Protein AF-0000000076607384 (afdb_homodimer)

Secondary structure (DSSP, 8-state):
----TT-SS-THHHHHHHHHHHHHT-EE---SS--PPPPHHHHHHHHT--HHHHTPPPPPTT--HHHHHHHHHHHHHHHS----TTTSEEEESSHHHHHHHHHHHH--TT-EEEEEES--TTHHHHHHHTT-EEEEEE-BTTTTB--HHHHHHH--TTEEEEEEESS-TTT-----HHHHHHHHHHHTTS-PEEEEE-TTTT-B-TT-----GGG-HHHHTTEEEEEEHHHHTT-SS--EEEE--HHHHHHHHHHHHHH-S---HHHHHHHHHHTTSTHHHHTHHHHHHHHHHHHHHHHHHHSS-EEPP--BSSEEEEE-TTT--S-HHHHHHHHHHHH-EE-EEGGGG-SS-----EEEEE--S-HHHHHHHHHHHTT-/----TT-SS-THHHHHHHHHHHHHT-EE---SS--PPPPHHHHHHHHT--HHHHTPPPPPTT--HHHHHHHHHHHHHHHS----TTTSEEEESSHHHHHHHHHHHH--TT-EEEEEES--TTHHHHHHHTT-EEEEEE-BTTTTB--HHHHHHH--TTEEEEEEESS-TTT-----HHHHHHHHHHHTTS-PEEEEE-TTTT-B-TT-----GGG-HHHHTTEEEEEEHHHHTT-SS--EEEE--HHHHHHHHHHHHHH-S---HHHHHHHHHHTTSTHHHHTHHHHHHHHHHHHHHHHHHHSS-EEPP--BSSEEEEE-TTT--S-HHHHHHHHHHHH-EE-EEGGGG-SS-----EEEEE--S-HHHHHHHHHHHTT-

pLDDT: mean 89.88, std 12.75, range [19.25, 98.88]

Radius of gyration: 26.23 Å; Cα contacts (8 Å, |Δi|>4): 1631; chains: 2; bounding box: 54×82×61 Å

Nearest PDB structures (foldseek):
  1u08-assembly1_B  TM=9.298E-01  e=3.783E-42  Escherichia coli
  1u08-assembly1_A  TM=9.185E-01  e=3.449E-41  Escherichia coli
  1gd9-assembly1_B  TM=9.024E-01  e=3.845E-33  Pyrococcus horikoshii
  2o1b-assembly1_A-2  TM=9.018E-01  e=3.886E-27  Staphylococcus aureus
  5yhv-assembly1_B  TM=8.465E-01  e=5.899E-26  Mycobacterium tuberculosis H37Rv

Solvent-accessible surface area (backbone atoms only — not comparable to full-atom values): 38520 Å² total; per-residue (Å²): 128,84,60,63,59,63,67,77,60,67,72,49,47,56,57,48,52,39,53,48,18,69,74,69,72,28,46,68,23,39,44,90,67,66,54,48,76,54,43,67,69,60,51,49,45,53,63,59,43,51,68,70,48,71,66,35,58,57,26,48,65,51,38,50,67,65,34,30,41,37,49,22,51,45,40,24,72,75,32,66,37,70,55,49,35,85,53,14,37,35,46,30,53,11,42,44,29,33,51,42,21,50,47,57,48,71,48,38,72,67,25,25,29,41,36,50,30,66,29,52,75,69,50,61,51,48,40,35,67,35,43,26,40,80,41,79,42,68,40,42,76,81,72,48,49,76,55,62,66,58,52,53,70,67,58,52,95,47,41,44,33,39,53,45,55,34,29,16,55,60,56,2,35,60,51,46,70,66,54,54,52,50,50,48,59,65,40,56,96,56,84,40,32,35,40,37,40,29,41,30,51,45,27,40,28,95,83,55,65,73,67,57,54,51,61,34,74,78,42,35,75,38,26,40,40,28,28,28,52,18,64,42,50,35,43,52,45,56,33,11,26,34,35,26,43,48,76,60,29,54,41,25,48,59,42,43,62,51,42,35,67,38,50,62,44,53,60,46,52,52,49,26,57,50,59,68,41,60,67,55,42,65,45,38,13,57,54,47,39,53,48,49,51,50,52,51,51,51,38,51,74,49,37,70,48,41,76,48,73,56,39,14,47,53,37,44,35,27,34,38,67,79,74,49,87,54,56,30,65,59,44,40,52,49,41,28,72,76,43,31,38,40,52,33,39,48,46,70,28,42,96,56,92,61,83,66,40,28,33,34,37,36,66,43,47,46,66,70,57,51,50,52,48,46,60,33,49,39,72,108,128,84,61,65,60,64,67,75,60,66,72,50,47,54,58,47,52,40,51,50,19,70,73,66,72,28,46,69,22,38,44,90,66,68,49,52,78,52,44,67,70,60,51,51,45,53,62,60,44,51,68,70,49,71,67,36,59,58,28,49,65,50,38,50,66,64,33,30,42,36,50,23,50,47,40,23,74,75,34,67,36,72,55,49,36,84,53,15,37,35,45,29,54,11,43,45,29,33,51,42,22,50,48,57,49,72,48,37,74,69,26,25,31,41,37,51,31,66,28,52,76,69,52,61,51,47,40,35,68,34,43,28,38,80,43,81,43,68,40,40,78,80,70,48,48,76,56,61,67,59,50,54,69,68,60,53,95,47,41,44,33,39,55,45,54,33,28,18,54,60,57,1,34,60,52,46,70,66,54,53,52,51,51,49,57,65,38,56,96,54,83,41,31,34,40,35,40,28,43,32,52,44,26,40,28,95,83,55,65,72,66,55,55,51,61,35,74,78,43,36,75,38,25,39,40,30,27,28,51,19,65,42,51,35,43,51,44,55,33,11,26,32,36,25,43,48,77,59,30,53,43,25,47,58,40,42,62,52,42,35,68,40,49,63,45,53,59,45,53,51,49,27,58,50,58,68,41,60,68,55,42,66,46,38,12,58,54,48,41,53,48,50,52,50,52,50,52,51,39,52,74,49,38,69,46,40,76,48,73,56,40,14,48,54,38,43,34,28,33,37,66,78,73,48,88,54,56,29,66,58,44,40,52,48,40,29,72,74,43,29,38,40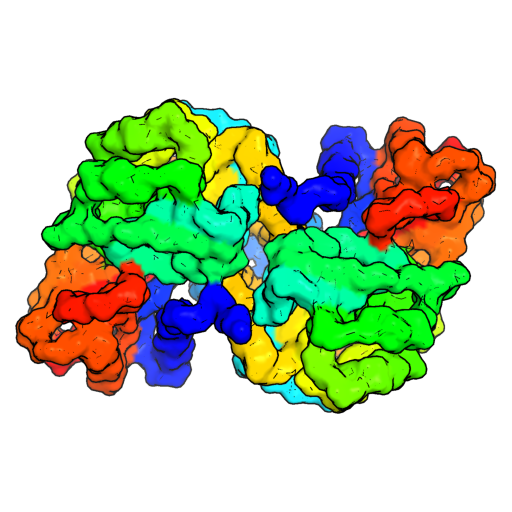,52,34,38,49,47,71,27,41,96,56,92,61,82,66,42,28,34,33,38,35,67,44,47,47,67,71,56,50,49,51,46,47,60,34,48,40,72,107

Organism: NCBI:txid889453

Structure (mmCIF, N/CA/C/O backbone):
data_AF-0000000076607384-model_v1
#
loop_
_entity.id
_entity.type
_entity.pdbx_description
1 polymer 'Methionine aminotransferase'
#
loop_
_atom_site.group_PDB
_atom_site.id
_atom_site.type_symbol
_atom_site.label_atom_id
_atom_site.label_alt_id
_atom_site.label_comp_id
_atom_site.label_asym_id
_atom_site.label_entity_id
_atom_site.label_seq_id
_atom_site.pdbx_PDB_ins_code
_atom_site.Cartn_x
_atom_site.Cartn_y
_atom_site.Cartn_z
_atom_site.occupancy
_atom_site.B_iso_or_equiv
_atom_site.auth_seq_id
_atom_site.auth_comp_id
_atom_site.auth_asym_id
_atom_site.auth_atom_id
_atom_site.pdbx_PDB_model_num
ATOM 1 N N . MET A 1 1 ? -19.25 6.746 -21 1 19.3 1 MET A N 1
ATOM 2 C CA . MET A 1 1 ? -19.484 6.242 -19.641 1 19.3 1 MET A CA 1
ATOM 3 C C . MET A 1 1 ? -18.297 5.426 -19.156 1 19.3 1 MET A C 1
ATOM 5 O O . MET A 1 1 ? -18.062 4.32 -19.641 1 19.3 1 MET A O 1
ATOM 9 N N . ILE A 1 2 ? -17.141 6.074 -18.953 1 27.27 2 ILE A N 1
ATOM 10 C CA . ILE A 1 2 ? -15.875 5.395 -18.688 1 27.27 2 ILE A CA 1
ATOM 11 C C . ILE A 1 2 ? -16.062 4.363 -17.578 1 27.27 2 ILE A C 1
ATOM 13 O O . ILE A 1 2 ? -16.453 4.703 -16.469 1 27.27 2 ILE A O 1
ATOM 17 N N . GLN A 1 3 ? -16.453 3.164 -17.875 1 30.39 3 GLN A N 1
ATOM 18 C CA . GLN A 1 3 ? -16.625 2.008 -17 1 30.39 3 GLN A CA 1
ATOM 19 C C . GLN A 1 3 ? -15.531 1.939 -15.945 1 30.39 3 GLN A C 1
ATOM 21 O O . GLN A 1 3 ? -14.352 2.133 -16.25 1 30.39 3 GLN A O 1
ATOM 26 N N . PRO A 1 4 ? -15.844 2.35 -14.82 1 34.28 4 PRO A N 1
ATOM 27 C CA . PRO A 1 4 ? -14.812 2.105 -13.82 1 34.28 4 PRO A CA 1
ATOM 28 C C . PRO A 1 4 ? -13.914 0.922 -14.172 1 34.28 4 PRO A C 1
ATOM 30 O O . PRO A 1 4 ? -14.391 -0.091 -14.68 1 34.28 4 PRO A O 1
ATOM 33 N N . LYS A 1 5 ? -12.742 1.251 -14.727 1 37.19 5 LYS A N 1
ATOM 34 C CA . LYS A 1 5 ? -11.742 0.396 -15.352 1 37.19 5 LYS A CA 1
ATOM 35 C C . LYS A 1 5 ? -11.734 -0.995 -14.727 1 37.19 5 LYS A C 1
ATOM 37 O O . LYS A 1 5 ? -11.055 -1.898 -15.211 1 37.19 5 LYS A O 1
ATOM 42 N N . PHE A 1 6 ? -12.109 -1.06 -13.477 1 40.5 6 PHE A N 1
ATOM 43 C CA . PHE A 1 6 ? -11.945 -2.324 -12.766 1 40.5 6 PHE A CA 1
ATOM 44 C C . PHE A 1 6 ? -13 -3.332 -13.211 1 40.5 6 PHE A C 1
ATOM 46 O O . PHE A 1 6 ? -13.148 -4.395 -12.602 1 40.5 6 PHE A O 1
ATOM 53 N N . LEU A 1 7 ? -13.977 -2.973 -14.164 1 38.03 7 LEU A N 1
ATOM 54 C CA . LEU A 1 7 ? -15.195 -3.77 -14.305 1 38.03 7 LEU A CA 1
ATOM 55 C C . LEU A 1 7 ? -14.852 -5.234 -14.555 1 38.03 7 LEU A C 1
ATOM 57 O O . LEU A 1 7 ? -15.695 -6.113 -14.344 1 38.03 7 LEU A O 1
ATOM 61 N N . SER A 1 8 ? -13.977 -5.512 -15.445 1 36.69 8 SER A N 1
ATOM 62 C CA . SER A 1 8 ? -14.195 -6.828 -16.031 1 36.69 8 SER A CA 1
ATOM 63 C C . SER A 1 8 ? -13.758 -7.941 -15.094 1 36.69 8 SER A C 1
ATOM 65 O O . SER A 1 8 ? -14.18 -9.086 -15.234 1 36.69 8 SER A O 1
ATOM 67 N N . LEU A 1 9 ? -12.641 -7.926 -14.508 1 41.56 9 LEU A N 1
ATOM 68 C CA . LEU A 1 9 ? -12.219 -9.164 -13.859 1 41.56 9 LEU A CA 1
ATOM 69 C C . LEU A 1 9 ? -12.828 -9.289 -12.469 1 41.56 9 LEU A C 1
ATOM 71 O O . LEU A 1 9 ? -13.031 -8.289 -11.781 1 41.56 9 LEU A O 1
ATOM 75 N N . ASP A 1 10 ? -13.711 -10.055 -12.297 1 48.41 10 ASP A N 1
ATOM 76 C CA . ASP A 1 10 ? -14.234 -10.336 -10.969 1 48.41 10 ASP A CA 1
ATOM 77 C C . ASP A 1 10 ? -13.094 -10.484 -9.953 1 48.41 10 ASP A C 1
ATOM 79 O O . ASP A 1 10 ? -12.75 -11.602 -9.562 1 48.41 10 ASP A O 1
ATOM 83 N N . PRO A 1 11 ? -12.164 -9.547 -10 1 49.47 11 PRO A N 1
ATOM 84 C CA . PRO A 1 11 ? -10.992 -9.664 -9.125 1 49.47 11 PRO A CA 1
ATOM 85 C C . PRO A 1 11 ? -11.359 -10.141 -7.719 1 49.47 11 PRO A C 1
ATOM 87 O O . PRO A 1 11 ? -10.523 -10.719 -7.02 1 49.47 11 PRO A O 1
ATOM 90 N N . GLU A 1 12 ? -12.586 -10.125 -7.566 1 57.81 12 GLU A N 1
ATOM 91 C CA . GLU A 1 12 ? -13.008 -10.367 -6.188 1 57.81 12 GLU A CA 1
ATOM 92 C C . GLU A 1 12 ? -13.391 -11.828 -5.98 1 57.81 12 GLU A C 1
ATOM 94 O O . GLU A 1 12 ? -13.695 -12.242 -4.859 1 57.81 12 GLU A O 1
ATOM 99 N N . TYR A 1 13 ? -13.164 -12.508 -7.121 1 60.88 13 TYR A N 1
ATOM 100 C CA . TYR A 1 13 ? -13.711 -13.852 -6.969 1 60.88 13 TYR A CA 1
ATOM 101 C C . TYR A 1 13 ? -12.93 -14.641 -5.926 1 60.88 13 TYR A C 1
ATOM 103 O O . TYR A 1 13 ? -13.516 -15.227 -5.012 1 60.88 13 TYR A O 1
ATOM 111 N N . VAL A 1 14 ? -11.648 -14.57 -6.102 1 61.38 14 VAL A N 1
ATOM 112 C CA . VAL A 1 14 ? -10.828 -15.359 -5.188 1 61.38 14 VAL A CA 1
ATOM 113 C C . VAL A 1 14 ? -11.039 -14.867 -3.756 1 61.38 14 VAL A C 1
ATOM 115 O O . VAL A 1 14 ? -11.227 -15.672 -2.84 1 61.38 14 VAL A O 1
ATOM 118 N N . SER A 1 15 ? -11.039 -13.578 -3.654 1 63.34 15 SER A N 1
ATOM 119 C CA . SER A 1 15 ? -11.242 -13.016 -2.326 1 63.34 15 SER A CA 1
ATOM 120 C C . SER A 1 15 ? -12.625 -13.344 -1.784 1 63.34 15 SER A C 1
ATOM 122 O O . SER A 1 15 ? -12.781 -13.633 -0.595 1 63.34 15 SER A O 1
ATOM 124 N N . GLN A 1 16 ? -13.578 -13.406 -2.645 1 64.44 16 GLN A N 1
ATOM 125 C CA . GLN A 1 16 ? -14.945 -13.711 -2.238 1 64.44 16 GLN A CA 1
ATOM 126 C C . GLN A 1 16 ? -15.086 -15.172 -1.827 1 64.44 16 GLN A C 1
ATOM 128 O O . GLN A 1 16 ? -15.719 -15.484 -0.82 1 64.44 16 GLN A O 1
ATOM 133 N N . VAL A 1 17 ? -14.414 -15.945 -2.588 1 66.25 17 VAL A N 1
ATOM 134 C CA . VAL A 1 17 ? -14.477 -17.375 -2.311 1 66.25 17 VAL A CA 1
ATOM 135 C C . VAL A 1 17 ? -13.766 -17.672 -0.995 1 66.25 17 VAL A C 1
ATOM 137 O O . VAL A 1 17 ? -14.258 -18.469 -0.182 1 66.25 17 VAL A O 1
ATOM 140 N N . SER A 1 18 ? -12.648 -16.953 -0.807 1 65.81 18 SER A N 1
ATOM 141 C CA . SER A 1 18 ? -11.883 -17.156 0.421 1 65.81 18 SER A CA 1
ATOM 142 C C . SER A 1 18 ? -12.656 -16.656 1.637 1 65.81 18 SER A C 1
ATOM 144 O O . SER A 1 18 ? -12.664 -17.297 2.686 1 65.81 18 SER A O 1
ATOM 146 N N . GLU A 1 19 ? -13.297 -15.578 1.449 1 63.75 19 GLU A N 1
ATOM 147 C CA . GLU A 1 19 ? -14.094 -15.031 2.549 1 63.75 19 GLU A CA 1
ATOM 148 C C . GLU A 1 19 ? -15.281 -15.938 2.875 1 63.75 19 GLU A C 1
ATOM 150 O O . GLU A 1 19 ? -15.609 -16.141 4.047 1 63.75 19 GLU A O 1
ATOM 155 N N . THR A 1 20 ? -15.859 -16.469 1.861 1 65.06 20 THR A N 1
ATOM 156 C CA . THR A 1 20 ? -16.984 -17.375 2.051 1 65.06 20 THR A CA 1
ATOM 157 C C . THR A 1 20 ? -16.531 -18.672 2.734 1 65.06 20 THR A C 1
ATOM 159 O O . THR A 1 20 ? -17.234 -19.188 3.602 1 65.06 20 THR A O 1
ATOM 162 N N . ALA A 1 21 ? -15.352 -19.062 2.369 1 68 21 ALA A N 1
ATOM 163 C CA . ALA A 1 21 ? -14.805 -20.266 2.98 1 68 21 ALA A CA 1
ATOM 164 C C . ALA A 1 21 ? -14.57 -20.062 4.477 1 68 21 ALA A C 1
ATOM 166 O O . ALA A 1 21 ? -14.875 -20.953 5.281 1 68 21 ALA A O 1
ATOM 167 N N . LEU A 1 22 ? -14.117 -18.906 4.848 1 63.38 22 LEU A N 1
ATOM 168 C CA . LEU A 1 22 ? -13.82 -18.594 6.238 1 63.38 22 LEU A CA 1
ATOM 169 C C . LEU A 1 22 ? -15.102 -18.562 7.07 1 63.38 22 LEU A C 1
ATOM 171 O O . LEU A 1 22 ? -15.117 -19.031 8.211 1 63.38 22 LEU A O 1
ATOM 175 N N . THR A 1 23 ? -16.203 -18.234 6.457 1 65.38 23 THR A N 1
ATOM 176 C CA . THR A 1 23 ? -17.453 -18.062 7.207 1 65.38 23 THR A CA 1
ATOM 177 C C . THR A 1 23 ? -18.25 -19.359 7.211 1 65.38 23 THR A C 1
ATOM 179 O O . THR A 1 23 ? -19.062 -19.594 8.109 1 65.38 23 THR A O 1
ATOM 182 N N . SER A 1 24 ? -18 -20.203 6.301 1 71.25 24 SER A N 1
ATOM 183 C CA . SER A 1 24 ? -18.828 -21.391 6.141 1 71.25 24 SER A CA 1
ATOM 184 C C . SER A 1 24 ? -18.141 -22.641 6.711 1 71.25 24 SER A C 1
ATOM 186 O O . SER A 1 24 ? -18.719 -23.719 6.719 1 71.25 24 SER A O 1
ATOM 188 N N . GLY A 1 25 ? -16.938 -22.562 7.16 1 80.81 25 GLY A N 1
ATOM 189 C CA . GLY A 1 25 ? -16.203 -23.719 7.648 1 80.81 25 GLY A CA 1
ATOM 190 C C . GLY A 1 25 ? -15.531 -24.516 6.543 1 80.81 25 GLY A C 1
ATOM 191 O O . GLY A 1 25 ? -15.039 -25.609 6.773 1 80.81 25 GLY A O 1
ATOM 192 N N . ALA A 1 26 ? -15.562 -24 5.414 1 89.12 26 ALA A N 1
ATOM 193 C CA . ALA A 1 26 ? -14.906 -24.641 4.273 1 89.12 26 ALA A CA 1
ATOM 194 C C . ALA A 1 26 ? -13.391 -24.531 4.387 1 89.12 26 ALA A C 1
ATOM 196 O O . ALA A 1 26 ? -12.875 -23.672 5.105 1 89.12 26 ALA A O 1
ATOM 197 N N . ILE A 1 27 ? -12.727 -25.578 3.852 1 92.5 27 ILE A N 1
ATOM 198 C CA . ILE A 1 27 ? -11.273 -25.516 3.742 1 92.5 27 ILE A CA 1
ATOM 199 C C . ILE A 1 27 ? -10.875 -24.672 2.531 1 92.5 27 ILE A C 1
ATOM 201 O O . ILE A 1 27 ? -11.312 -24.953 1.409 1 92.5 27 ILE A O 1
ATOM 205 N N . ASP A 1 28 ? -10.023 -23.641 2.758 1 89.62 28 ASP A N 1
ATOM 206 C CA . ASP A 1 28 ? -9.656 -22.688 1.714 1 89.62 28 ASP A CA 1
ATOM 207 C C . ASP A 1 28 ? -8.367 -23.109 1.012 1 89.62 28 ASP A C 1
ATOM 209 O O . ASP A 1 28 ? -7.27 -22.828 1.493 1 89.62 28 ASP A O 1
ATOM 213 N N . LEU A 1 29 ? -8.516 -23.719 -0.162 1 93.38 29 LEU A N 1
ATOM 214 C CA . LEU A 1 29 ? -7.359 -23.984 -1.014 1 93.38 29 LEU A CA 1
ATOM 215 C C . LEU A 1 29 ? -7.355 -23.062 -2.232 1 93.38 29 LEU A C 1
ATOM 217 O O . LEU A 1 29 ? -6.672 -23.344 -3.221 1 93.38 29 LEU A O 1
ATOM 221 N N . ALA A 1 30 ? -8.188 -22.016 -2.146 1 89.25 30 ALA A N 1
ATOM 222 C CA . ALA A 1 30 ? -8.328 -21.094 -3.26 1 89.25 30 ALA A CA 1
ATOM 223 C C . ALA A 1 30 ? -7.414 -19.875 -3.078 1 89.25 30 ALA A C 1
ATOM 225 O O . ALA A 1 30 ? -6.957 -19.281 -4.059 1 89.25 30 ALA A O 1
ATOM 226 N N . ALA A 1 31 ? -7.105 -19.547 -1.877 1 80.75 31 ALA A N 1
ATOM 227 C CA . ALA A 1 31 ? -6.387 -18.312 -1.564 1 80.75 31 ALA A CA 1
ATOM 228 C C . ALA A 1 31 ? -4.988 -18.328 -2.176 1 80.75 31 ALA A C 1
ATOM 230 O O . ALA A 1 31 ? -4.375 -19.375 -2.316 1 80.75 31 ALA A O 1
ATOM 231 N N . GLY A 1 32 ? -4.523 -17.141 -2.443 1 80.69 32 GLY A N 1
ATOM 232 C CA . GLY A 1 32 ? -3.205 -17.016 -3.043 1 80.69 32 GLY A CA 1
ATOM 233 C C . GLY A 1 32 ? -2.086 -16.969 -2.02 1 80.69 32 GLY A C 1
ATOM 234 O O . GLY A 1 32 ? -0.913 -17.125 -2.369 1 80.69 32 GLY A O 1
ATOM 235 N N . SER A 1 33 ? -2.457 -16.844 -0.805 1 78.88 33 SER A N 1
ATOM 236 C CA . SER A 1 33 ? -1.44 -16.672 0.228 1 78.88 33 SER A CA 1
ATOM 237 C C . SER A 1 33 ? -1.103 -18 0.896 1 78.88 33 SER A C 1
ATOM 239 O O . SER A 1 33 ? -1.924 -18.922 0.908 1 78.88 33 SER A O 1
ATOM 241 N N . SER A 1 34 ? 0.065 -18.047 1.388 1 83.56 34 SER A N 1
ATOM 242 C CA . SER A 1 34 ? 0.513 -19.219 2.143 1 83.56 34 SER A CA 1
ATOM 243 C C . SER A 1 34 ? 0 -19.172 3.578 1 83.56 34 SER A C 1
ATOM 245 O O . SER A 1 34 ? -0.187 -18.094 4.145 1 83.56 34 SER A O 1
ATOM 247 N N . MET A 1 35 ? -0.349 -20.328 4.113 1 76.94 35 MET A N 1
ATOM 248 C CA . MET A 1 35 ? -0.696 -20.469 5.523 1 76.94 35 MET A CA 1
ATOM 249 C C . MET A 1 35 ? 0.318 -21.359 6.242 1 76.94 35 MET A C 1
ATOM 251 O O . MET A 1 35 ? -0.05 -22.156 7.105 1 76.94 35 MET A O 1
ATOM 255 N N . GLU A 1 36 ? 1.497 -21.25 5.855 1 77.62 36 GLU A N 1
ATOM 256 C CA . GLU A 1 36 ? 2.555 -22.047 6.465 1 77.62 36 GLU A CA 1
ATOM 257 C C . GLU A 1 36 ? 3.072 -21.391 7.742 1 77.62 36 GLU A C 1
ATOM 259 O O . GLU A 1 36 ? 2.969 -20.172 7.906 1 77.62 36 GLU A O 1
ATOM 264 N N . ASN A 1 37 ? 3.523 -22.266 8.609 1 72.81 37 ASN A N 1
ATOM 265 C CA . ASN A 1 37 ? 4.211 -21.734 9.781 1 72.81 37 ASN A CA 1
ATOM 266 C C . ASN A 1 37 ? 5.5 -21.016 9.391 1 72.81 37 ASN A C 1
ATOM 268 O O . ASN A 1 37 ? 6.203 -21.438 8.477 1 72.81 37 ASN A O 1
ATOM 272 N N . MET A 1 38 ? 5.688 -19.906 10.07 1 75.44 38 MET A N 1
ATOM 273 C CA . MET A 1 38 ? 6.953 -19.219 9.844 1 75.44 38 MET A CA 1
ATOM 274 C C . MET A 1 38 ? 8.125 -20.047 10.344 1 75.44 38 MET A C 1
ATOM 276 O O . MET A 1 38 ? 7.965 -20.875 11.258 1 75.44 38 MET A O 1
ATOM 280 N N . PRO A 1 39 ? 9.266 -19.797 9.727 1 77.31 39 PRO A N 1
ATOM 281 C CA . PRO A 1 39 ? 10.461 -20.453 10.25 1 77.31 39 PRO A CA 1
ATOM 282 C C . PRO A 1 39 ? 10.719 -20.125 11.719 1 77.31 39 PRO A C 1
ATOM 284 O O . PRO A 1 39 ? 10.375 -19.031 12.18 1 77.31 39 PRO A O 1
ATOM 287 N N . VAL A 1 40 ? 11.336 -21.047 12.383 1 77.81 40 VAL A N 1
ATOM 288 C CA . VAL A 1 40 ? 11.586 -20.953 13.82 1 77.81 40 VAL A CA 1
ATOM 289 C C . VAL A 1 40 ? 12.375 -19.688 14.125 1 77.81 40 VAL A C 1
ATOM 291 O O . VAL A 1 40 ? 12.148 -19.031 15.141 1 77.81 40 VAL A O 1
ATOM 294 N N . GLU A 1 41 ? 13.266 -19.359 13.211 1 82.75 41 GLU A N 1
ATOM 295 C CA . GLU A 1 41 ? 14.109 -18.172 13.414 1 82.75 41 GLU A CA 1
ATOM 296 C C . GLU A 1 41 ? 13.273 -16.906 13.453 1 82.75 41 GLU A C 1
ATOM 298 O O . GLU A 1 41 ? 13.516 -16.016 14.281 1 82.75 41 GLU A O 1
ATOM 303 N N . LEU A 1 42 ? 12.32 -16.781 12.617 1 83.12 42 LEU A N 1
ATOM 304 C CA . LEU A 1 42 ? 11.445 -15.609 12.586 1 83.12 42 LEU A CA 1
ATOM 305 C C . LEU A 1 42 ? 10.523 -15.578 13.797 1 83.12 42 LEU A C 1
ATOM 307 O O . LEU A 1 42 ? 10.328 -14.523 14.406 1 83.12 42 LEU A O 1
ATOM 311 N N . ALA A 1 43 ? 10.031 -16.719 14.125 1 82.12 43 ALA A N 1
ATOM 312 C CA . ALA A 1 43 ? 9.164 -16.828 15.297 1 82.12 43 ALA A CA 1
ATOM 313 C C . ALA A 1 43 ? 9.906 -16.422 16.562 1 82.12 43 ALA A C 1
ATOM 315 O O . ALA A 1 43 ? 9.359 -15.727 17.422 1 82.12 43 ALA A O 1
ATOM 316 N N . THR A 1 44 ? 11.117 -16.906 16.672 1 84.25 44 THR A N 1
ATOM 317 C CA . THR A 1 44 ? 11.938 -16.609 17.844 1 84.25 44 THR A CA 1
ATOM 318 C C . THR A 1 44 ? 12.25 -15.117 17.938 1 84.25 44 THR A C 1
ATOM 320 O O . THR A 1 44 ? 12.25 -14.547 19.016 1 84.25 44 THR A O 1
ATOM 323 N N . TYR A 1 45 ? 12.484 -14.508 16.844 1 84.62 45 TYR A N 1
ATOM 324 C CA . TYR A 1 45 ? 12.734 -13.07 16.828 1 84.62 45 TYR A CA 1
ATOM 325 C C . TYR A 1 45 ? 11.562 -12.305 17.406 1 84.62 45 TYR A C 1
ATOM 327 O O . TYR A 1 45 ? 11.742 -11.43 18.25 1 84.62 45 TYR A O 1
ATOM 335 N N . PHE A 1 46 ? 10.391 -12.625 17.016 1 83.56 46 PHE A N 1
ATOM 336 C CA . PHE A 1 46 ? 9.219 -11.867 17.438 1 83.56 46 PHE A CA 1
ATOM 337 C C . PHE A 1 46 ? 8.828 -12.227 18.859 1 83.56 46 PHE A C 1
ATOM 339 O O . PHE A 1 46 ? 8.273 -11.398 19.594 1 83.56 46 PHE A O 1
ATOM 346 N N . LYS A 1 47 ? 9.18 -13.469 19.234 1 83.88 47 LYS A N 1
ATOM 347 C CA . LYS A 1 47 ? 8.961 -13.852 20.625 1 83.88 47 LYS A CA 1
ATOM 348 C C . LYS A 1 47 ? 9.852 -13.047 21.562 1 83.88 47 LYS A C 1
ATOM 350 O O . LYS A 1 47 ? 9.469 -12.766 22.703 1 83.88 47 LYS A O 1
ATOM 355 N N . ASN A 1 48 ? 11.023 -12.688 21 1 84.88 48 ASN A N 1
ATOM 356 C CA . ASN A 1 48 ? 11.984 -11.914 21.781 1 84.88 48 ASN A CA 1
ATOM 357 C C . ASN A 1 48 ? 12.234 -10.539 21.156 1 84.88 48 ASN A C 1
ATOM 359 O O . ASN A 1 48 ? 13.383 -10.133 20.969 1 84.88 48 ASN A O 1
ATOM 363 N N . LEU A 1 49 ? 11.148 -9.945 20.844 1 81.69 49 LEU A N 1
ATOM 364 C CA . LEU A 1 49 ? 11.273 -8.656 20.156 1 81.69 49 LEU A CA 1
ATOM 365 C C . LEU A 1 49 ? 12.008 -7.652 21.047 1 81.69 49 LEU A C 1
ATOM 367 O O . LEU A 1 49 ? 11.516 -7.281 22.109 1 81.69 49 LEU A O 1
ATOM 371 N N . PRO A 1 50 ? 13.109 -7.195 20.609 1 81.88 50 PRO A N 1
ATOM 372 C CA . PRO A 1 50 ? 13.867 -6.246 21.422 1 81.88 50 PRO A CA 1
ATOM 373 C C . PRO A 1 50 ? 13.125 -4.93 21.641 1 81.88 50 PRO A C 1
ATOM 375 O O . PRO A 1 50 ? 12.461 -4.434 20.719 1 81.88 50 PRO A O 1
ATOM 378 N N . GLU A 1 51 ? 13.281 -4.438 22.766 1 78.31 51 GLU A N 1
ATOM 379 C CA . GLU A 1 51 ? 12.602 -3.201 23.156 1 78.31 51 GLU A CA 1
ATOM 380 C C . GLU A 1 51 ? 12.969 -2.059 22.203 1 78.31 51 GLU A C 1
ATOM 382 O O . GLU A 1 51 ? 12.117 -1.239 21.859 1 78.31 51 GLU A O 1
ATOM 387 N N . GLN A 1 52 ? 14.156 -1.986 21.828 1 77.06 52 GLN A N 1
ATOM 388 C CA . GLN A 1 52 ? 14.625 -0.919 20.953 1 77.06 52 GLN A CA 1
ATOM 389 C C . GLN A 1 52 ? 13.938 -0.986 19.578 1 77.06 52 GLN A C 1
ATOM 391 O O . GLN A 1 52 ? 13.758 0.039 18.922 1 77.06 52 GLN A O 1
ATOM 396 N N . ASP A 1 53 ? 13.531 -2.189 19.219 1 77.81 53 ASP A N 1
ATOM 397 C CA . ASP A 1 53 ? 12.867 -2.361 17.938 1 77.81 53 ASP A CA 1
ATOM 398 C C . ASP A 1 53 ? 11.391 -1.987 18.031 1 77.81 53 ASP A C 1
ATOM 400 O O . ASP A 1 53 ? 10.805 -1.508 17.047 1 77.81 53 ASP A O 1
ATOM 404 N N . ILE A 1 54 ? 10.898 -2.232 19.172 1 74.19 54 ILE A N 1
ATOM 405 C CA . ILE A 1 54 ? 9.508 -1.867 19.422 1 74.19 54 ILE A CA 1
ATOM 406 C C . ILE A 1 54 ? 9.352 -0.35 19.344 1 74.19 54 ILE A C 1
ATOM 408 O O . ILE A 1 54 ? 8.367 0.152 18.781 1 74.19 54 ILE A O 1
ATOM 412 N N . LEU A 1 55 ? 10.352 0.375 19.766 1 69.94 55 LEU A N 1
ATOM 413 C CA . LEU A 1 55 ? 10.273 1.822 19.938 1 69.94 55 LEU A CA 1
ATOM 414 C C . LEU A 1 55 ? 10.82 2.539 18.703 1 69.94 55 LEU A C 1
ATOM 416 O O . LEU A 1 55 ? 10.82 3.77 18.641 1 69.94 55 LEU A O 1
ATOM 420 N N . ARG A 1 56 ? 11.172 1.786 17.797 1 69.62 56 ARG A N 1
ATOM 421 C CA . ARG A 1 56 ? 11.797 2.383 16.609 1 69.62 56 ARG A CA 1
ATOM 422 C C . ARG A 1 56 ? 10.781 3.195 15.812 1 69.62 56 ARG A C 1
ATOM 424 O O . ARG A 1 56 ? 9.633 2.783 15.656 1 69.62 56 ARG A O 1
ATOM 431 N N . PRO A 1 57 ? 11.305 4.363 15.406 1 64.75 57 PRO A N 1
ATOM 432 C CA . PRO A 1 57 ? 10.438 5.156 14.531 1 64.75 57 PRO A CA 1
ATOM 433 C C . PRO A 1 57 ? 10.141 4.461 13.203 1 64.75 57 PRO A C 1
ATOM 435 O O . PRO A 1 57 ? 10.734 3.418 12.906 1 64.75 57 PRO A O 1
ATOM 438 N N . PHE A 1 58 ? 9.266 5.059 12.422 1 66.31 58 PHE A N 1
ATOM 439 C CA . PHE A 1 58 ? 8.883 4.59 11.102 1 66.31 58 PHE A CA 1
ATOM 440 C C . PHE A 1 58 ? 10.109 4.344 10.234 1 66.31 58 PHE A C 1
ATOM 442 O O . PHE A 1 58 ? 11.07 5.113 10.273 1 66.31 58 PHE A O 1
ATOM 449 N N . ALA A 1 59 ? 10.023 3.203 9.562 1 68.62 59 ALA A N 1
ATOM 450 C CA . ALA A 1 59 ? 11.039 2.982 8.531 1 68.62 59 ALA A CA 1
ATOM 451 C C . ALA A 1 59 ? 10.906 4.004 7.406 1 68.62 59 ALA A C 1
ATOM 453 O O . ALA A 1 59 ? 9.82 4.523 7.148 1 68.62 59 ALA A O 1
ATOM 454 N N . PRO A 1 60 ? 12.055 4.266 6.789 1 73.56 60 PRO A N 1
ATOM 455 C CA . PRO A 1 60 ? 11.953 5.129 5.609 1 73.56 60 PRO A CA 1
ATOM 456 C C . PRO A 1 60 ? 11.008 4.57 4.547 1 73.56 60 PRO A C 1
ATOM 458 O O . PRO A 1 60 ? 10.711 3.373 4.547 1 73.56 60 PRO A O 1
ATOM 461 N N . ALA A 1 61 ? 10.578 5.391 3.674 1 74.12 61 ALA A N 1
ATOM 462 C CA . ALA A 1 61 ? 9.594 5.031 2.652 1 74.12 61 ALA A CA 1
ATOM 463 C C . ALA A 1 61 ? 10.117 3.908 1.761 1 74.12 61 ALA A C 1
ATOM 465 O O . ALA A 1 61 ? 9.359 3.02 1.366 1 74.12 61 ALA A O 1
ATOM 466 N N . ASN A 1 62 ? 11.414 3.904 1.534 1 85.81 62 ASN A N 1
ATOM 467 C CA . ASN A 1 62 ? 11.977 2.896 0.64 1 85.81 62 ASN A CA 1
ATOM 468 C C . ASN A 1 62 ? 12.375 1.636 1.398 1 85.81 62 ASN A C 1
ATOM 470 O O . ASN A 1 62 ? 12.828 0.661 0.795 1 85.81 62 ASN A O 1
ATOM 474 N N . GLY A 1 63 ? 12.227 1.683 2.688 1 88.12 63 GLY A N 1
ATOM 475 C CA . GLY A 1 63 ? 12.586 0.545 3.516 1 88.12 63 GLY A CA 1
ATOM 476 C C . GLY A 1 63 ? 13.914 0.728 4.227 1 88.12 63 GLY A C 1
ATOM 477 O O . GLY A 1 63 ? 14.695 1.613 3.875 1 88.12 63 GLY A O 1
ATOM 478 N N . LEU A 1 64 ? 14.18 -0.094 5.16 1 89.31 64 LEU A N 1
ATOM 479 C CA . LEU A 1 64 ? 15.414 -0.03 5.93 1 89.31 64 LEU A CA 1
ATOM 480 C C . LEU A 1 64 ? 16.625 -0.357 5.055 1 89.31 64 LEU A C 1
ATOM 482 O O . LEU A 1 64 ? 16.562 -1.283 4.242 1 89.31 64 LEU A O 1
ATOM 486 N N . MET A 1 65 ? 17.672 0.437 5.258 1 91.62 65 MET A N 1
ATOM 487 C CA . MET A 1 65 ? 18.891 0.221 4.492 1 91.62 65 MET A CA 1
ATOM 488 C C . MET A 1 65 ? 19.453 -1.177 4.738 1 91.62 65 MET A C 1
ATOM 490 O O . MET A 1 65 ? 19.922 -1.831 3.809 1 91.62 65 MET A O 1
ATOM 494 N N . SER A 1 66 ? 19.359 -1.648 5.953 1 93.56 66 SER A N 1
ATOM 495 C CA . SER A 1 66 ? 19.875 -2.967 6.297 1 93.56 66 SER A CA 1
ATOM 496 C C . SER A 1 66 ? 19.203 -4.062 5.48 1 93.56 66 SER A C 1
ATOM 498 O O . SER A 1 66 ? 19.859 -4.992 5.008 1 93.56 66 SER A O 1
ATOM 500 N N . LEU A 1 67 ? 17.906 -3.953 5.289 1 95.56 67 LEU A N 1
ATOM 501 C CA . LEU A 1 67 ? 17.172 -4.949 4.512 1 95.56 67 LEU A CA 1
ATOM 502 C C . LEU A 1 67 ? 17.5 -4.824 3.027 1 95.56 67 LEU A C 1
ATOM 504 O O . LEU A 1 67 ? 17.703 -5.832 2.344 1 95.56 67 LEU A O 1
ATOM 508 N N . ARG A 1 68 ? 17.578 -3.604 2.537 1 96.75 68 ARG A N 1
ATOM 509 C CA . ARG A 1 68 ? 17.922 -3.387 1.134 1 96.75 68 ARG A CA 1
ATOM 510 C C . ARG A 1 68 ? 19.312 -3.926 0.815 1 96.75 68 ARG A C 1
ATOM 512 O O . ARG A 1 68 ? 19.516 -4.523 -0.242 1 96.75 68 ARG A O 1
ATOM 519 N N . GLU A 1 69 ? 20.234 -3.75 1.744 1 97.88 69 GLU A N 1
ATOM 520 C CA . GLU A 1 69 ? 21.578 -4.273 1.577 1 97.88 69 GLU A CA 1
ATOM 521 C C . GLU A 1 69 ? 21.578 -5.801 1.575 1 97.88 69 GLU A C 1
ATOM 523 O O . GLU A 1 69 ? 22.281 -6.426 0.771 1 97.88 69 GLU A O 1
ATOM 528 N N . ALA A 1 70 ? 20.859 -6.383 2.492 1 97.62 70 ALA A N 1
ATOM 529 C CA . ALA A 1 70 ? 20.766 -7.84 2.553 1 97.62 70 ALA A CA 1
ATOM 530 C C . ALA A 1 70 ? 20.203 -8.406 1.257 1 97.62 70 ALA A C 1
ATOM 532 O O . ALA A 1 70 ? 20.672 -9.43 0.755 1 97.62 70 ALA A O 1
ATOM 533 N N . ILE A 1 71 ? 19.219 -7.742 0.706 1 98.06 71 ILE A N 1
ATOM 534 C CA . ILE A 1 71 ? 18.609 -8.164 -0.548 1 98.06 71 ILE A CA 1
ATOM 535 C C . ILE A 1 71 ? 19.609 -8.047 -1.686 1 98.06 71 ILE A C 1
ATOM 537 O O . ILE A 1 71 ? 19.703 -8.938 -2.535 1 98.06 71 ILE A O 1
ATOM 541 N N . ALA A 1 72 ? 20.359 -6.938 -1.68 1 98.44 72 ALA A N 1
ATOM 542 C CA . ALA A 1 72 ? 21.391 -6.75 -2.689 1 98.44 72 ALA A CA 1
ATOM 543 C C . ALA A 1 72 ? 22.406 -7.883 -2.648 1 98.44 72 ALA A C 1
ATOM 545 O O . ALA A 1 72 ? 22.766 -8.438 -3.689 1 98.44 72 ALA A O 1
ATOM 546 N N . ARG A 1 73 ? 22.828 -8.258 -1.496 1 98.06 73 ARG A N 1
ATOM 547 C CA . ARG A 1 73 ? 23.812 -9.328 -1.333 1 98.06 73 ARG A CA 1
ATOM 548 C C . ARG A 1 73 ? 23.219 -10.672 -1.769 1 98.06 73 ARG A C 1
ATOM 550 O O . ARG A 1 73 ? 23.891 -11.438 -2.465 1 98.06 73 ARG A O 1
ATOM 557 N N . LYS A 1 74 ? 22.016 -10.875 -1.344 1 97.25 74 LYS A N 1
ATOM 558 C CA . LYS A 1 74 ? 21.344 -12.117 -1.727 1 97.25 74 LYS A CA 1
ATOM 559 C C . LYS A 1 74 ? 21.25 -12.242 -3.244 1 97.25 74 LYS A C 1
ATOM 561 O O . LYS A 1 74 ? 21.547 -13.305 -3.805 1 97.25 74 LYS A O 1
ATOM 566 N N . THR A 1 75 ? 20.859 -11.211 -3.881 1 97.81 75 THR A N 1
ATOM 567 C CA . THR A 1 75 ? 20.672 -11.211 -5.328 1 97.81 75 THR A CA 1
ATOM 568 C C . THR A 1 75 ? 22 -11.398 -6.047 1 97.81 75 THR A C 1
ATOM 570 O O . THR A 1 75 ? 22.094 -12.141 -7.023 1 97.81 75 THR A O 1
ATOM 573 N N . ALA A 1 76 ? 23.016 -10.719 -5.543 1 97.88 76 ALA A N 1
ATOM 574 C CA . ALA A 1 76 ? 24.344 -10.852 -6.121 1 97.88 76 ALA A CA 1
ATOM 575 C C . ALA A 1 76 ? 24.875 -12.281 -5.984 1 97.88 76 ALA A C 1
ATOM 577 O O . ALA A 1 76 ? 25.453 -12.828 -6.922 1 97.88 76 ALA A O 1
ATOM 578 N N . LEU A 1 77 ? 24.672 -12.82 -4.891 1 96.88 77 LEU A N 1
ATOM 579 C CA . LEU A 1 77 ? 25.141 -14.18 -4.613 1 96.88 77 LEU A CA 1
ATOM 580 C C . LEU A 1 77 ? 24.438 -15.188 -5.512 1 96.88 77 LEU A C 1
ATOM 582 O O . LEU A 1 77 ? 25.062 -16.094 -6.051 1 96.88 77 LEU A O 1
ATOM 586 N N . LEU A 1 78 ? 23.188 -15.016 -5.719 1 96.62 78 LEU A N 1
ATOM 587 C CA . LEU A 1 78 ? 22.359 -16 -6.426 1 96.62 78 LEU A CA 1
ATOM 588 C C . LEU A 1 78 ? 22.438 -15.781 -7.934 1 96.62 78 LEU A C 1
ATOM 590 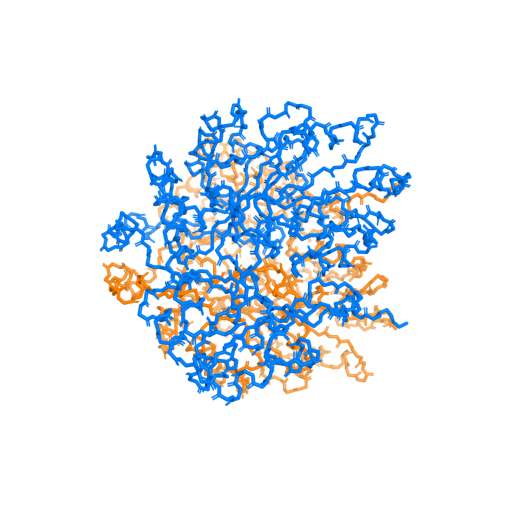O O . LEU A 1 78 ? 22.484 -16.75 -8.695 1 96.62 78 LEU A O 1
ATOM 594 N N . TYR A 1 79 ? 22.422 -14.477 -8.297 1 97.38 79 TYR A N 1
ATOM 595 C CA . TYR A 1 79 ? 22.172 -14.203 -9.711 1 97.38 79 TYR A CA 1
ATOM 596 C C . TYR A 1 79 ? 23.266 -13.344 -10.312 1 97.38 79 TYR A C 1
ATOM 598 O O . TYR A 1 79 ? 23.188 -12.945 -11.477 1 97.38 79 TYR A O 1
ATOM 606 N N . GLY A 1 80 ? 24.188 -12.93 -9.539 1 96.75 80 GLY A N 1
ATOM 607 C CA . GLY A 1 80 ? 25.422 -12.352 -10.047 1 96.75 80 GLY A CA 1
ATOM 608 C C . GLY A 1 80 ? 25.359 -10.844 -10.211 1 96.75 80 GLY A C 1
ATOM 609 O O . GLY A 1 80 ? 26.375 -10.195 -10.438 1 96.75 80 GLY A O 1
ATOM 610 N N . HIS A 1 81 ? 24.172 -10.281 -10.125 1 97.06 81 HIS A N 1
ATOM 611 C CA . HIS A 1 81 ? 24.062 -8.836 -10.281 1 97.06 81 HIS A CA 1
ATOM 612 C C . HIS A 1 81 ? 24.016 -8.133 -8.93 1 97.06 81 HIS A C 1
ATOM 614 O O . HIS A 1 81 ? 23.203 -8.492 -8.07 1 97.06 81 HIS A O 1
ATOM 620 N N . GLY A 1 82 ? 24.812 -7.125 -8.82 1 96.62 82 GLY A N 1
ATOM 621 C CA . GLY A 1 82 ? 24.844 -6.332 -7.605 1 96.62 82 GLY A CA 1
ATOM 622 C C . GLY A 1 82 ? 24.094 -5.023 -7.727 1 96.62 82 GLY A C 1
ATOM 623 O O . GLY A 1 82 ? 24.656 -4 -8.109 1 96.62 82 GLY A O 1
ATOM 624 N N . TYR A 1 83 ? 22.828 -5.055 -7.391 1 98.25 83 TYR A N 1
ATOM 625 C CA . TYR A 1 83 ? 22.062 -3.812 -7.336 1 98.25 83 TYR A CA 1
ATOM 626 C C . TYR A 1 83 ? 22.578 -2.898 -6.234 1 98.25 83 TYR A C 1
ATOM 628 O O . TYR A 1 83 ? 22.953 -3.365 -5.156 1 98.25 83 TYR A O 1
ATOM 636 N N . CYS A 1 84 ? 22.562 -1.617 -6.523 1 98 84 CYS A N 1
ATOM 637 C CA . CYS A 1 84 ? 22.859 -0.657 -5.469 1 98 84 CYS A CA 1
ATOM 638 C C . CYS A 1 84 ? 21.703 -0.561 -4.48 1 98 84 CYS A C 1
ATOM 640 O O . CYS A 1 84 ? 20.609 -0.154 -4.844 1 98 84 CYS A O 1
ATOM 642 N N . ALA A 1 85 ? 21.969 -0.888 -3.219 1 96.88 85 ALA A N 1
ATOM 643 C CA . ALA A 1 85 ? 20.938 -0.901 -2.189 1 96.88 85 ALA A CA 1
ATOM 644 C C . ALA A 1 85 ? 20.297 0.48 -2.029 1 96.88 85 ALA A C 1
ATOM 646 O O . ALA A 1 85 ? 19.109 0.596 -1.726 1 96.88 85 ALA A O 1
ATOM 647 N N . GLY A 1 86 ? 21.047 1.491 -2.264 1 94 86 GLY A N 1
ATOM 648 C CA . GLY A 1 86 ? 20.609 2.855 -2.012 1 94 86 GLY A CA 1
ATOM 649 C C . GLY A 1 86 ? 19.594 3.355 -3.021 1 94 86 GLY A C 1
ATOM 650 O O . GLY A 1 86 ? 18.562 3.916 -2.648 1 94 86 GLY A O 1
ATOM 651 N N . ASP A 1 87 ? 19.797 3.02 -4.277 1 95.44 87 ASP A N 1
ATOM 652 C CA . ASP A 1 87 ? 18.938 3.699 -5.246 1 95.44 87 ASP A CA 1
ATOM 653 C C . ASP A 1 87 ? 18.359 2.711 -6.262 1 95.44 87 ASP A C 1
ATOM 655 O O . ASP A 1 87 ? 17.656 3.109 -7.195 1 95.44 87 ASP A O 1
ATOM 659 N N . GLU A 1 88 ? 18.609 1.394 -6.004 1 98.38 88 GLU A N 1
ATOM 660 C CA . GLU A 1 88 ? 18.109 0.457 -7.008 1 98.38 88 GLU A CA 1
ATOM 661 C C . GLU A 1 88 ? 17.188 -0.576 -6.379 1 98.38 88 GLU A C 1
ATOM 663 O O . GLU A 1 88 ? 16.656 -1.443 -7.078 1 98.38 88 GLU A O 1
ATOM 668 N N . ILE A 1 89 ? 17 -0.486 -5.066 1 98.19 89 ILE A N 1
ATOM 669 C CA . ILE A 1 89 ? 16.141 -1.435 -4.375 1 98.19 89 ILE A CA 1
ATOM 670 C C . ILE A 1 89 ? 15.156 -0.681 -3.486 1 98.19 89 ILE A C 1
ATOM 672 O O . ILE A 1 89 ? 15.539 0.256 -2.781 1 98.19 89 ILE A O 1
ATOM 676 N N . SER A 1 90 ? 13.891 -1.06 -3.527 1 95.56 90 SER A N 1
ATOM 677 C CA . SER A 1 90 ? 12.867 -0.536 -2.629 1 95.56 90 SER A CA 1
ATOM 678 C C . SER A 1 90 ? 12.047 -1.663 -2.008 1 95.56 90 SER A C 1
ATOM 680 O O . SER A 1 90 ? 11.711 -2.641 -2.682 1 95.56 90 SER A O 1
ATOM 682 N N . ILE A 1 91 ? 11.773 -1.476 -0.694 1 94.19 91 ILE A N 1
ATOM 683 C CA . ILE A 1 91 ? 10.914 -2.418 0.021 1 94.19 91 ILE A CA 1
ATOM 684 C C . ILE A 1 91 ? 9.453 -2.027 -0.163 1 94.19 91 ILE A C 1
ATOM 686 O O . ILE A 1 91 ? 9.117 -0.841 -0.191 1 94.19 91 ILE A O 1
ATOM 690 N N . THR A 1 92 ? 8.602 -3.004 -0.373 1 91.25 92 THR A N 1
ATOM 691 C CA . THR A 1 92 ? 7.176 -2.768 -0.573 1 91.25 92 THR A CA 1
ATOM 692 C C . THR A 1 92 ? 6.344 -3.648 0.355 1 91.25 92 THR A C 1
ATOM 694 O O . THR A 1 92 ? 6.855 -4.621 0.917 1 91.25 92 THR A O 1
ATOM 697 N N . THR A 1 93 ? 5.09 -3.285 0.545 1 86.19 93 THR A N 1
ATOM 698 C CA . THR A 1 93 ? 4.156 -4.117 1.297 1 86.19 93 THR A CA 1
ATOM 699 C C . THR A 1 93 ? 3.596 -5.23 0.417 1 86.19 93 THR A C 1
ATOM 701 O O . THR A 1 93 ? 2.479 -5.125 -0.092 1 86.19 93 THR A O 1
ATOM 704 N N . GLY A 1 94 ? 4.43 -6.207 0.242 1 86.88 94 GLY A N 1
ATOM 705 C CA . GLY A 1 94 ? 4.094 -7.305 -0.648 1 86.88 94 GLY A CA 1
ATOM 706 C C . GLY A 1 94 ? 4.496 -7.051 -2.09 1 86.88 94 GLY A C 1
ATOM 707 O O . GLY A 1 94 ? 4.805 -5.918 -2.461 1 86.88 94 GLY A O 1
ATOM 708 N N . ALA A 1 95 ? 4.438 -8.078 -2.844 1 91.12 95 ALA A N 1
ATOM 709 C CA . ALA A 1 95 ? 4.832 -8.008 -4.246 1 91.12 95 ALA A CA 1
ATOM 710 C C . ALA A 1 95 ? 3.811 -7.227 -5.066 1 91.12 95 ALA A C 1
ATOM 712 O O . ALA A 1 95 ? 4.164 -6.57 -6.051 1 91.12 95 ALA A O 1
ATOM 713 N N . ASN A 1 96 ? 2.584 -7.23 -4.637 1 89 96 ASN A N 1
ATOM 714 C CA . ASN A 1 96 ? 1.534 -6.551 -5.387 1 89 96 ASN A CA 1
ATOM 715 C C . ASN A 1 96 ? 1.768 -5.043 -5.438 1 89 96 ASN A C 1
ATOM 717 O O . ASN A 1 96 ? 1.521 -4.406 -6.461 1 89 96 ASN A O 1
ATOM 721 N N . GLN A 1 97 ? 2.219 -4.52 -4.34 1 90.62 97 GLN A N 1
ATOM 722 C CA . GLN A 1 97 ? 2.52 -3.092 -4.332 1 90.62 97 GLN A CA 1
ATOM 723 C C . GLN A 1 97 ? 3.654 -2.76 -5.297 1 90.62 97 GLN A C 1
ATOM 725 O O . GLN A 1 97 ? 3.637 -1.714 -5.945 1 90.62 97 GLN A O 1
ATOM 730 N N . ALA A 1 98 ? 4.621 -3.627 -5.348 1 94.44 98 ALA A N 1
ATOM 731 C CA . ALA A 1 98 ? 5.723 -3.449 -6.289 1 94.44 98 ALA A CA 1
ATOM 732 C C . ALA A 1 98 ? 5.227 -3.498 -7.73 1 94.44 98 ALA A C 1
ATOM 734 O O . ALA A 1 98 ? 5.652 -2.697 -8.57 1 94.44 98 ALA A O 1
ATOM 735 N N . LEU A 1 99 ? 4.348 -4.43 -7.992 1 95.81 99 LEU A N 1
ATOM 736 C CA . LEU A 1 99 ? 3.775 -4.547 -9.328 1 95.81 99 LEU A CA 1
ATOM 737 C C . LEU A 1 99 ? 3.01 -3.281 -9.703 1 95.81 99 LEU A C 1
ATOM 739 O O . LEU A 1 99 ? 3.195 -2.74 -10.797 1 95.81 99 LEU A O 1
ATOM 743 N N . PHE A 1 100 ? 2.244 -2.836 -8.805 1 92.56 100 PHE A N 1
ATOM 744 C CA . PHE A 1 100 ? 1.438 -1.644 -9.047 1 92.56 100 PHE A CA 1
ATOM 745 C C . PHE A 1 100 ? 2.326 -0.434 -9.305 1 92.56 100 PHE A C 1
ATOM 747 O O . PHE A 1 100 ? 2.119 0.294 -10.281 1 92.56 100 PHE A O 1
ATOM 754 N N . ALA A 1 101 ? 3.26 -0.243 -8.414 1 93.19 101 ALA A N 1
ATOM 755 C CA . ALA A 1 101 ? 4.145 0.912 -8.531 1 93.19 101 ALA A CA 1
ATOM 756 C C . ALA A 1 101 ? 4.941 0.86 -9.828 1 93.19 101 ALA A C 1
ATOM 758 O O . ALA A 1 101 ? 5.098 1.878 -10.508 1 93.19 101 ALA A O 1
ATOM 759 N N . SER A 1 102 ? 5.402 -0.307 -10.188 1 96.88 102 SER A N 1
ATOM 760 C CA . SER A 1 102 ? 6.215 -0.486 -11.391 1 96.88 102 SER A CA 1
ATOM 761 C C . SER A 1 102 ? 5.414 -0.182 -12.648 1 96.88 102 SER A C 1
ATOM 763 O O . SER A 1 102 ? 5.883 0.543 -13.531 1 96.88 102 SER A O 1
ATOM 765 N N . MET A 1 103 ? 4.242 -0.693 -12.719 1 96.75 103 MET A N 1
ATOM 766 C CA . MET A 1 103 ? 3.42 -0.465 -13.906 1 96.75 103 MET A CA 1
ATOM 767 C C . MET A 1 103 ? 2.963 0.989 -13.977 1 96.75 103 MET A C 1
ATOM 769 O O . MET A 1 103 ? 3.031 1.612 -15.039 1 96.75 103 MET A O 1
ATOM 773 N N . SER A 1 104 ? 2.578 1.503 -12.852 1 92.69 104 SER A N 1
ATOM 774 C CA . SER A 1 104 ? 2.076 2.873 -12.805 1 92.69 104 SER A CA 1
ATOM 775 C C . SER A 1 104 ? 3.174 3.875 -13.148 1 92.69 104 SER A C 1
ATOM 777 O O . SER A 1 104 ? 2.893 4.953 -13.68 1 92.69 104 SER A O 1
ATOM 779 N N . ALA A 1 105 ? 4.359 3.527 -12.852 1 94.38 105 ALA A N 1
ATOM 780 C CA . ALA A 1 105 ? 5.488 4.422 -13.094 1 94.38 105 ALA A CA 1
ATOM 781 C C . ALA A 1 105 ? 5.75 4.578 -14.594 1 94.38 105 ALA A C 1
ATOM 783 O O . ALA A 1 105 ? 6.281 5.598 -15.031 1 94.38 105 ALA A O 1
ATOM 784 N N . PHE A 1 106 ? 5.332 3.594 -15.391 1 96.56 106 PHE A N 1
ATOM 785 C CA . PHE A 1 106 ? 5.848 3.609 -16.75 1 96.56 106 PHE A CA 1
ATOM 786 C C . PHE A 1 106 ? 4.711 3.547 -17.766 1 96.56 106 PHE A C 1
ATOM 788 O O . PHE A 1 106 ? 4.895 3.893 -18.938 1 96.56 106 PHE A O 1
ATOM 795 N N . LEU A 1 107 ? 3.574 3.068 -17.391 1 95.5 107 LEU A N 1
ATOM 796 C CA . LEU A 1 107 ? 2.48 2.91 -18.344 1 95.5 107 LEU A CA 1
ATOM 797 C C . LEU A 1 107 ? 1.672 4.199 -18.453 1 95.5 107 LEU A C 1
ATOM 799 O O . LEU A 1 107 ? 1.452 4.891 -17.453 1 95.5 107 LEU A O 1
ATOM 803 N N . GLU A 1 108 ? 1.285 4.441 -19.609 1 89.94 108 GLU A N 1
ATOM 804 C CA . GLU A 1 108 ? 0.416 5.566 -19.938 1 89.94 108 GLU A CA 1
ATOM 805 C C . GLU A 1 108 ? -0.746 5.129 -20.828 1 89.94 108 GLU A C 1
ATOM 807 O O . GLU A 1 108 ? -0.787 3.984 -21.281 1 89.94 108 GLU A O 1
ATOM 812 N N . GLU A 1 109 ? -1.673 6.035 -21 1 89.19 109 GLU A N 1
ATOM 813 C CA . GLU A 1 109 ? -2.82 5.758 -21.859 1 89.19 109 GLU A CA 1
ATOM 814 C C . GLU A 1 109 ? -2.377 5.348 -23.25 1 89.19 109 GLU A C 1
ATOM 816 O O . GLU A 1 109 ? -1.563 6.031 -23.875 1 89.19 109 GLU A O 1
ATOM 821 N N . GLY A 1 110 ? -2.83 4.211 -23.656 1 93.06 110 GLY A N 1
ATOM 822 C CA . GLY A 1 110 ? -2.564 3.768 -25.016 1 93.06 110 GLY A CA 1
ATOM 823 C C . GLY A 1 110 ? -1.392 2.812 -25.125 1 93.06 110 GLY A C 1
ATOM 824 O O . GLY A 1 110 ? -1.225 2.129 -26.141 1 93.06 110 GLY A O 1
ATOM 825 N N . ASP A 1 111 ? -0.583 2.721 -24.109 1 96.88 111 ASP A N 1
ATOM 826 C CA . ASP A 1 111 ? 0.523 1.767 -24.094 1 96.88 111 ASP A CA 1
ATOM 827 C C . ASP A 1 111 ? 0.01 0.331 -24.172 1 96.88 111 ASP A C 1
ATOM 829 O O . ASP A 1 111 ? -1.082 0.026 -23.688 1 96.88 111 ASP A O 1
ATOM 833 N N . GLU A 1 112 ? 0.81 -0.458 -24.828 1 98.56 112 GLU A N 1
ATOM 834 C CA . GLU A 1 112 ? 0.494 -1.881 -24.891 1 98.56 112 GLU A CA 1
ATOM 835 C C . GLU A 1 112 ? 1.39 -2.693 -23.969 1 98.56 112 GLU A C 1
ATOM 837 O O . GLU A 1 112 ? 2.584 -2.41 -23.844 1 98.56 112 GLU A O 1
ATOM 842 N N . VAL A 1 113 ? 0.758 -3.635 -23.281 1 98.75 113 VAL A N 1
ATOM 843 C CA . VAL A 1 113 ? 1.472 -4.527 -22.375 1 98.75 113 VAL A CA 1
ATOM 844 C C . VAL A 1 113 ? 1.277 -5.977 -22.812 1 98.75 113 VAL A C 1
ATOM 846 O O . VAL A 1 113 ? 0.147 -6.461 -22.891 1 98.75 113 VAL A O 1
ATOM 849 N N . ILE A 1 114 ? 2.352 -6.668 -23.125 1 98.81 114 ILE A N 1
ATOM 850 C CA . ILE A 1 114 ? 2.258 -8.094 -23.422 1 98.81 114 ILE A CA 1
ATOM 851 C C . ILE A 1 114 ? 2.01 -8.875 -22.141 1 98.81 114 ILE A C 1
ATOM 853 O O . ILE A 1 114 ? 2.799 -8.805 -21.203 1 98.81 114 ILE A O 1
ATOM 857 N N . LEU A 1 115 ? 0.941 -9.586 -22.109 1 98.25 115 LEU A N 1
ATOM 858 C CA . LEU A 1 115 ? 0.49 -10.367 -20.969 1 98.25 115 LEU A CA 1
ATOM 859 C C . LEU A 1 115 ? 0.279 -11.828 -21.344 1 98.25 115 LEU A C 1
ATOM 861 O O . LEU A 1 115 ? -0.548 -12.133 -22.203 1 98.25 115 LEU A O 1
ATOM 865 N N . PHE A 1 116 ? 1.039 -12.68 -20.766 1 98.31 116 PHE A N 1
ATOM 866 C CA . PHE A 1 116 ? 0.876 -14.109 -21.016 1 98.31 116 PHE A CA 1
ATOM 867 C C . PHE A 1 116 ? -0.305 -14.664 -20.234 1 98.31 116 PHE A C 1
ATOM 869 O O . PHE A 1 116 ? -0.486 -14.336 -19.062 1 98.31 116 PHE A O 1
ATOM 876 N N . GLU A 1 117 ? -1.104 -15.484 -20.891 1 96.5 117 GLU A N 1
ATOM 877 C CA . GLU A 1 117 ? -2.207 -16.156 -20.203 1 96.5 117 GLU A CA 1
ATOM 878 C C . GLU A 1 117 ? -1.99 -17.672 -20.172 1 96.5 117 GLU A C 1
ATOM 880 O O . GLU A 1 117 ? -1.418 -18.25 -21.109 1 96.5 117 GLU A O 1
ATOM 885 N N . PRO A 1 118 ? -2.477 -18.359 -19.156 1 96.44 118 PRO A N 1
ATOM 886 C CA . PRO A 1 118 ? -3.178 -17.797 -18 1 96.44 118 PRO A CA 1
ATOM 887 C C . PRO A 1 118 ? -2.299 -16.844 -17.188 1 96.44 118 PRO A C 1
ATOM 889 O O . PRO A 1 118 ? -1.078 -17.016 -17.141 1 96.44 118 PRO A O 1
ATOM 892 N N . ALA A 1 119 ? -2.971 -15.789 -16.609 1 95.62 119 ALA A N 1
ATOM 893 C CA . ALA A 1 119 ? -2.211 -14.781 -15.883 1 95.62 119 ALA A CA 1
ATOM 894 C C . ALA A 1 119 ? -2.738 -14.617 -14.461 1 95.62 119 ALA A C 1
ATOM 896 O O . ALA A 1 119 ? -3.949 -14.672 -14.234 1 95.62 119 ALA A O 1
ATOM 897 N N . ASN A 1 120 ? -1.758 -14.414 -13.594 1 90.75 120 ASN A N 1
ATOM 898 C CA . ASN A 1 120 ? -2.168 -14 -12.258 1 90.75 120 ASN A CA 1
ATOM 899 C C . ASN A 1 120 ? -3.178 -12.852 -12.312 1 90.75 120 ASN A C 1
ATOM 901 O O . ASN A 1 120 ? -3.068 -11.961 -13.156 1 90.75 120 ASN A O 1
ATOM 905 N N . GLU A 1 121 ? -4.074 -12.797 -11.383 1 84.56 121 GLU A N 1
ATOM 906 C CA . GLU A 1 121 ? -5.219 -11.898 -11.414 1 84.56 121 GLU A CA 1
ATOM 907 C C . GLU A 1 121 ? -4.809 -10.469 -11.078 1 84.56 121 GLU A C 1
ATOM 909 O O . GLU A 1 121 ? -5.578 -9.523 -11.297 1 84.56 121 GLU A O 1
ATOM 914 N N . ASN A 1 122 ? -3.627 -10.266 -10.727 1 86.12 122 ASN A N 1
ATOM 915 C CA . ASN A 1 122 ? -3.207 -8.961 -10.227 1 86.12 122 ASN A CA 1
ATOM 916 C C . ASN A 1 122 ? -2.707 -8.062 -11.352 1 86.12 122 ASN A C 1
ATOM 918 O O . ASN A 1 122 ? -2.572 -6.852 -11.18 1 86.12 122 ASN A O 1
ATOM 922 N N . TYR A 1 123 ? -2.488 -8.578 -12.531 1 94.19 123 TYR A N 1
ATOM 923 C CA . TYR A 1 123 ? -1.837 -7.801 -13.578 1 94.19 123 TYR A CA 1
ATOM 924 C C . TYR A 1 123 ? -2.85 -6.941 -14.328 1 94.19 123 TYR A C 1
ATOM 926 O O . TYR A 1 123 ? -2.666 -5.73 -14.453 1 94.19 123 TYR A O 1
ATOM 934 N N . LEU A 1 124 ? -3.906 -7.594 -14.742 1 92.62 124 LEU A N 1
ATOM 935 C CA . LEU A 1 124 ? -4.836 -6.961 -15.672 1 92.62 124 LEU A CA 1
ATOM 936 C C . LEU A 1 124 ? -5.461 -5.715 -15.047 1 92.62 124 LEU A C 1
ATOM 938 O O . LEU A 1 124 ? -5.508 -4.656 -15.68 1 92.62 124 LEU A O 1
ATOM 942 N N . PRO A 1 125 ? -5.895 -5.785 -13.797 1 87.88 125 PRO A N 1
ATOM 943 C CA . PRO A 1 125 ? -6.492 -4.586 -13.211 1 87.88 125 PRO A CA 1
ATOM 944 C C . PRO A 1 125 ? -5.531 -3.4 -13.18 1 87.88 125 PRO A C 1
ATOM 946 O O . PRO A 1 125 ? -5.945 -2.26 -13.398 1 87.88 125 PRO A O 1
ATOM 949 N N . ILE A 1 126 ? -4.301 -3.619 -12.953 1 91.31 126 ILE A N 1
ATOM 950 C CA . ILE A 1 126 ? -3.314 -2.545 -12.891 1 91.31 126 ILE A CA 1
ATOM 951 C C . ILE A 1 126 ? -3.096 -1.959 -14.281 1 91.31 126 ILE A C 1
ATOM 953 O O . ILE A 1 126 ? -3.051 -0.737 -14.453 1 91.31 126 ILE A O 1
ATOM 957 N N . ILE A 1 127 ? -2.99 -2.832 -15.273 1 93.94 127 ILE A N 1
ATOM 958 C CA . ILE A 1 127 ? -2.811 -2.4 -16.656 1 93.94 127 ILE A CA 1
ATOM 959 C C . ILE A 1 127 ? -3.945 -1.461 -17.047 1 93.94 127 ILE A C 1
ATOM 961 O O . ILE A 1 127 ? -3.703 -0.377 -17.594 1 93.94 127 ILE A O 1
ATOM 965 N N . LEU A 1 128 ? -5.117 -1.869 -16.703 1 89.06 128 LEU A N 1
ATOM 966 C CA . LEU A 1 128 ? -6.301 -1.101 -17.078 1 89.06 128 LEU A CA 1
ATOM 967 C C . LEU A 1 128 ? -6.359 0.21 -16.297 1 89.06 128 LEU A C 1
ATOM 969 O O . LEU A 1 128 ? -6.73 1.248 -16.844 1 89.06 128 LEU A O 1
ATOM 973 N N . LEU A 1 129 ? -6.004 0.137 -15.07 1 85.25 129 LEU A N 1
ATOM 974 C CA . LEU A 1 129 ? -5.992 1.334 -14.242 1 85.25 129 LEU A CA 1
ATOM 975 C C . LEU A 1 129 ? -5.031 2.379 -14.797 1 85.25 129 LEU A C 1
ATOM 977 O O . LEU A 1 129 ? -5.27 3.582 -14.664 1 85.25 129 LEU A O 1
ATOM 981 N N . CYS A 1 130 ? -4.016 1.936 -15.422 1 88.88 130 CYS A N 1
ATOM 982 C CA . CYS A 1 130 ? -3.02 2.832 -16 1 88.88 130 CYS A CA 1
ATOM 983 C C . CYS A 1 130 ? -3.467 3.34 -17.359 1 88.88 130 CYS A C 1
ATOM 985 O O . CYS A 1 130 ? -2.779 4.152 -17.984 1 88.88 130 CYS A O 1
ATOM 987 N N . GLY A 1 131 ? -4.617 2.797 -17.859 1 87.75 131 GLY A N 1
ATOM 988 C CA . GLY A 1 131 ? -5.102 3.17 -19.172 1 87.75 131 GLY A CA 1
ATOM 989 C C . GLY A 1 131 ? -4.402 2.43 -20.297 1 87.75 131 GLY A C 1
ATOM 990 O O . GLY A 1 131 ? -4.578 2.766 -21.469 1 87.75 131 GLY A O 1
ATOM 991 N N . ALA A 1 132 ? -3.58 1.475 -19.953 1 94.5 132 ALA A N 1
ATOM 992 C CA . ALA A 1 132 ? -2.852 0.691 -20.953 1 94.5 132 ALA A CA 1
ATOM 993 C C . ALA A 1 132 ? -3.709 -0.453 -21.484 1 94.5 132 ALA A C 1
ATOM 995 O O . ALA A 1 132 ? -4.812 -0.695 -20.984 1 94.5 132 ALA A O 1
ATOM 996 N N . ARG A 1 133 ? -3.23 -1.063 -22.547 1 96.25 133 ARG A N 1
ATOM 997 C CA . ARG A 1 133 ? -3.963 -2.135 -23.219 1 96.25 133 ARG A CA 1
ATOM 998 C C . ARG A 1 133 ? -3.197 -3.451 -23.141 1 96.25 133 ARG A C 1
ATOM 1000 O O . ARG A 1 133 ? -2.051 -3.535 -23.594 1 96.25 133 ARG A O 1
ATOM 1007 N N . PRO A 1 134 ? -3.848 -4.453 -22.641 1 97.25 134 PRO A N 1
ATOM 1008 C CA . PRO A 1 134 ? -3.191 -5.762 -22.656 1 97.25 134 PRO A CA 1
ATOM 1009 C C . PRO A 1 134 ? -3.143 -6.387 -24.047 1 97.25 134 PRO A C 1
ATOM 1011 O O . PRO A 1 134 ? -4.098 -6.258 -24.828 1 97.25 134 PRO A O 1
ATOM 1014 N N . VAL A 1 135 ? -2.072 -6.918 -24.438 1 98.5 135 VAL A N 1
ATOM 1015 C CA . VAL A 1 135 ? -1.896 -7.785 -25.594 1 98.5 135 VAL A CA 1
ATOM 1016 C C . VAL A 1 135 ? -1.64 -9.219 -25.141 1 98.5 135 VAL A C 1
ATOM 1018 O O . VAL A 1 135 ? -0.537 -9.547 -24.688 1 98.5 135 VAL A O 1
ATOM 1021 N N . TYR A 1 136 ? -2.645 -10.062 -25.328 1 97.5 136 TYR A N 1
ATOM 1022 C CA . TYR A 1 136 ? -2.629 -11.391 -24.75 1 97.5 136 TYR A CA 1
ATOM 1023 C C . TYR A 1 136 ? -1.877 -12.375 -25.641 1 97.5 136 TYR A C 1
ATOM 1025 O O . TYR A 1 136 ? -2.064 -12.383 -26.859 1 97.5 136 TYR A O 1
ATOM 1033 N N . ILE A 1 137 ? -1.029 -13.156 -25.016 1 97.94 137 ILE A N 1
ATOM 1034 C CA . ILE A 1 137 ? -0.388 -14.297 -25.656 1 97.94 137 ILE A CA 1
ATOM 1035 C C . ILE A 1 137 ? -0.625 -15.562 -24.828 1 97.94 137 ILE A C 1
ATOM 1037 O O . ILE A 1 137 ? -0.234 -15.625 -23.656 1 97.94 137 ILE A O 1
ATOM 1041 N N . SER A 1 138 ? -1.171 -16.531 -25.391 1 96 138 SER A N 1
ATOM 1042 C CA . SER A 1 138 ? -1.492 -17.766 -24.672 1 96 138 SER A CA 1
ATOM 1043 C C . SER A 1 138 ? -0.269 -18.672 -24.547 1 96 138 SER A C 1
ATOM 1045 O O . SER A 1 138 ? 0.396 -18.969 -25.547 1 96 138 SER A O 1
ATOM 1047 N N . LEU A 1 139 ? -0.022 -19.047 -23.344 1 97.25 139 LEU A N 1
ATOM 1048 C CA . LEU A 1 139 ? 0.973 -20.109 -23.141 1 97.25 139 LEU A CA 1
ATOM 1049 C C . LEU A 1 139 ? 0.489 -21.422 -23.719 1 97.25 139 LEU A C 1
ATOM 1051 O O . LEU A 1 139 ? -0.709 -21.719 -23.703 1 97.25 139 LEU A O 1
ATOM 1055 N N . LYS A 1 140 ? 1.427 -22.219 -24.172 1 95.62 140 LYS A N 1
ATOM 1056 C CA . LYS A 1 140 ? 1.053 -23.453 -24.875 1 95.62 140 LYS A CA 1
ATOM 1057 C C . LYS A 1 140 ? 0.92 -24.625 -23.906 1 95.62 140 LYS A C 1
ATOM 1059 O O . LYS A 1 140 ? 1.902 -25.031 -23.281 1 95.62 140 LYS A O 1
ATOM 1064 N N . GLU A 1 141 ? -0.201 -25.109 -23.75 1 91.38 141 GLU A N 1
ATOM 1065 C CA . GLU A 1 141 ? -0.507 -26.25 -22.891 1 91.38 141 GLU A CA 1
ATOM 1066 C C . GLU A 1 141 ? 0.026 -27.547 -23.484 1 91.38 141 GLU A C 1
ATOM 1068 O O . GLU A 1 141 ? 0.138 -27.672 -24.703 1 91.38 141 GLU A O 1
ATOM 1073 N N . PRO A 1 142 ? 0.392 -28.516 -22.625 1 89.44 142 PRO A N 1
ATOM 1074 C CA . PRO A 1 142 ? 0.197 -28.594 -21.172 1 89.44 142 PRO A CA 1
ATOM 1075 C C . PRO A 1 142 ? 1.43 -28.141 -20.391 1 89.44 142 PRO A C 1
ATOM 1077 O O . PRO A 1 142 ? 1.386 -28.062 -19.156 1 89.44 142 PRO A O 1
ATOM 1080 N N . ASP A 1 143 ? 2.52 -27.906 -21.188 1 92.56 143 ASP A N 1
ATOM 1081 C CA . ASP A 1 143 ? 3.732 -27.531 -20.453 1 92.56 143 ASP A CA 1
ATOM 1082 C C . ASP A 1 143 ? 3.869 -26.016 -20.359 1 92.56 143 ASP A C 1
ATOM 1084 O O . ASP A 1 143 ? 4.809 -25.516 -19.734 1 92.56 143 ASP A O 1
ATOM 1088 N N . PHE A 1 144 ? 2.977 -25.312 -20.984 1 97.06 144 PHE A N 1
ATOM 1089 C CA . PHE A 1 144 ? 2.795 -23.859 -20.859 1 97.06 144 PHE A CA 1
ATOM 1090 C C . PHE A 1 144 ? 4.035 -23.109 -21.344 1 97.06 144 PHE A C 1
ATOM 1092 O O . PHE A 1 144 ? 4.414 -22.094 -20.766 1 97.06 144 PHE A O 1
ATOM 1099 N N . HIS A 1 145 ? 4.73 -23.609 -22.375 1 96.69 145 HIS A N 1
ATOM 1100 C CA . HIS A 1 145 ? 5.867 -22.875 -22.938 1 96.69 145 HIS A CA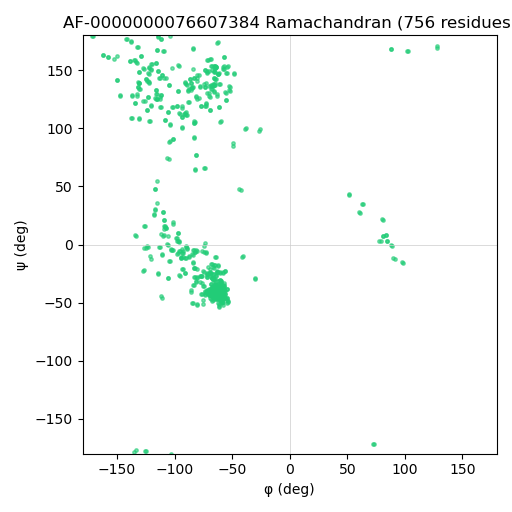 1
ATOM 1101 C C . HIS A 1 145 ? 5.414 -21.641 -23.703 1 96.69 145 HIS A C 1
ATOM 1103 O O . HIS A 1 145 ? 4.27 -21.578 -24.156 1 96.69 145 HIS A O 1
ATOM 1109 N N . VAL A 1 146 ? 6.289 -20.719 -23.875 1 98.06 146 VAL A N 1
ATOM 1110 C CA . VAL A 1 146 ? 5.992 -19.469 -24.562 1 98.06 146 VAL A CA 1
ATOM 1111 C C . VAL A 1 146 ? 6.234 -19.625 -26.062 1 98.06 146 VAL A C 1
ATOM 1113 O O . VAL A 1 146 ? 7.258 -20.172 -26.469 1 98.06 146 VAL A O 1
ATOM 1116 N N . ASP A 1 147 ? 5.281 -19.172 -26.844 1 97.81 147 ASP A N 1
ATOM 1117 C CA . ASP A 1 147 ? 5.492 -19.016 -28.281 1 97.81 147 ASP A CA 1
ATOM 1118 C C . ASP A 1 147 ? 6.18 -17.688 -28.594 1 97.81 147 ASP A C 1
ATOM 1120 O O . ASP A 1 147 ? 5.516 -16.703 -28.906 1 97.81 147 ASP A O 1
ATOM 1124 N N . TRP A 1 148 ? 7.449 -17.703 -28.656 1 98.12 148 TRP A N 1
ATOM 1125 C CA . TRP A 1 148 ? 8.234 -16.469 -28.766 1 98.12 148 TRP A CA 1
ATOM 1126 C C . TRP A 1 148 ? 8.07 -15.859 -30.156 1 98.12 148 TRP A C 1
ATOM 1128 O O . TRP A 1 148 ? 8.258 -14.656 -30.328 1 98.12 148 TRP A O 1
ATOM 1138 N N . GLU A 1 149 ? 7.773 -16.656 -31.156 1 97.38 149 GLU A N 1
ATOM 1139 C CA . GLU A 1 149 ? 7.453 -16.109 -32.469 1 97.38 149 GLU A CA 1
ATOM 1140 C C . GLU A 1 149 ? 6.188 -15.25 -32.406 1 97.38 149 GLU A C 1
ATOM 1142 O O . GLU A 1 149 ? 6.133 -14.18 -33 1 97.38 149 GLU A O 1
ATOM 1147 N N . ALA A 1 150 ? 5.27 -15.789 -31.688 1 97.69 150 ALA A N 1
ATOM 1148 C CA . ALA A 1 150 ? 4.039 -15.023 -31.5 1 97.69 150 ALA A CA 1
ATOM 1149 C C . ALA A 1 150 ? 4.32 -13.719 -30.766 1 97.69 150 ALA A C 1
ATOM 1151 O O . ALA A 1 150 ? 3.748 -12.672 -31.094 1 97.69 150 ALA A O 1
ATOM 1152 N N . VAL A 1 151 ? 5.203 -13.766 -29.797 1 98.5 151 VAL A N 1
ATOM 1153 C CA . VAL A 1 151 ? 5.574 -12.57 -29.047 1 98.5 151 VAL A CA 1
ATOM 1154 C C . VAL A 1 151 ? 6.168 -11.523 -29.984 1 98.5 151 VAL A C 1
ATOM 1156 O O . VAL A 1 151 ? 5.746 -10.367 -29.984 1 98.5 151 VAL A O 1
ATOM 1159 N N . THR A 1 152 ? 7.055 -11.969 -30.766 1 97.81 152 THR A N 1
ATOM 1160 C CA . THR A 1 152 ? 7.73 -11.07 -31.703 1 97.81 152 THR A CA 1
ATOM 1161 C C . THR A 1 152 ? 6.73 -10.422 -32.656 1 97.81 152 THR A C 1
ATOM 1163 O O . THR A 1 152 ? 6.809 -9.219 -32.906 1 97.81 152 THR A O 1
ATOM 1166 N N . ARG A 1 153 ? 5.766 -11.156 -33.062 1 97.62 153 ARG A N 1
ATOM 1167 C CA . ARG A 1 153 ? 4.773 -10.68 -34.031 1 97.62 153 ARG A CA 1
ATOM 1168 C C . ARG A 1 153 ? 3.842 -9.656 -33.375 1 97.62 153 ARG A C 1
ATOM 1170 O O . ARG A 1 153 ? 3.312 -8.773 -34.062 1 97.62 153 ARG A O 1
ATOM 1177 N N . MET A 1 154 ? 3.711 -9.727 -32.125 1 97.88 154 MET A N 1
ATOM 1178 C CA . MET A 1 154 ? 2.707 -8.906 -31.453 1 97.88 154 MET A CA 1
ATOM 1179 C C . MET A 1 154 ? 3.322 -7.602 -30.953 1 97.88 154 MET A C 1
ATOM 1181 O O . MET A 1 154 ? 2.602 -6.684 -30.562 1 97.88 154 MET A O 1
ATOM 1185 N N . VAL A 1 155 ? 4.645 -7.516 -30.984 1 98 155 VAL A N 1
ATOM 1186 C CA . VAL A 1 155 ? 5.324 -6.293 -30.578 1 98 155 VAL A CA 1
ATOM 1187 C C . VAL A 1 155 ? 5.07 -5.188 -31.594 1 98 155 VAL A C 1
ATOM 1189 O O . VAL A 1 155 ? 5.199 -5.406 -32.812 1 98 155 VAL A O 1
ATOM 1192 N N . THR A 1 156 ? 4.621 -4.09 -31.141 1 97.88 156 THR A N 1
ATOM 1193 C CA . THR A 1 156 ? 4.414 -2.896 -31.953 1 97.88 156 THR A CA 1
ATOM 1194 C C . THR A 1 156 ? 5.16 -1.705 -31.359 1 97.88 156 THR A C 1
ATOM 1196 O O . THR A 1 156 ? 5.855 -1.839 -30.344 1 97.88 156 THR A O 1
ATOM 1199 N N . ALA A 1 157 ? 4.996 -0.539 -32 1 97.19 157 ALA A N 1
ATOM 1200 C CA . ALA A 1 157 ? 5.605 0.688 -31.5 1 97.19 157 ALA A CA 1
ATOM 1201 C C . ALA A 1 157 ? 4.961 1.121 -30.188 1 97.19 157 ALA A C 1
ATOM 1203 O O . ALA A 1 157 ? 5.535 1.912 -29.438 1 97.19 157 ALA A O 1
ATOM 1204 N N . LYS A 1 158 ? 3.787 0.556 -29.922 1 97.94 158 LYS A N 1
ATOM 1205 C CA . LYS A 1 158 ? 3.045 0.927 -28.719 1 97.94 158 LYS A CA 1
ATOM 1206 C C . LYS A 1 158 ? 3.375 -0.008 -27.547 1 97.94 158 LYS A C 1
ATOM 1208 O O . LYS A 1 158 ? 2.984 0.248 -26.406 1 97.94 158 LYS A O 1
ATOM 1213 N N . THR A 1 159 ? 4.137 -1.072 -27.844 1 98.62 159 THR A N 1
ATOM 1214 C CA . THR A 1 159 ? 4.488 -2.002 -26.781 1 98.62 159 THR A CA 1
ATOM 1215 C C . THR A 1 159 ? 5.465 -1.356 -25.797 1 98.62 159 THR A C 1
ATOM 1217 O O . THR A 1 159 ? 6.602 -1.045 -26.172 1 98.62 159 THR A O 1
ATOM 1220 N N . LYS A 1 160 ? 4.98 -1.216 -24.594 1 98.56 160 LYS A N 1
ATOM 1221 C CA . LYS A 1 160 ? 5.777 -0.515 -23.594 1 98.56 160 LYS A CA 1
ATOM 1222 C C . LYS A 1 160 ? 6.379 -1.492 -22.594 1 98.56 160 LYS A C 1
ATOM 1224 O O . LYS A 1 160 ? 7.457 -1.244 -22.047 1 98.56 160 LYS A O 1
ATOM 1229 N N . MET A 1 161 ? 5.695 -2.598 -22.375 1 98.75 161 MET A N 1
ATOM 1230 C CA . MET A 1 161 ? 6.082 -3.488 -21.281 1 98.75 161 MET A CA 1
ATOM 1231 C C . MET A 1 161 ? 5.738 -4.938 -21.609 1 98.75 161 MET A C 1
ATOM 1233 O O . MET A 1 161 ? 4.723 -5.207 -22.25 1 98.75 161 MET A O 1
ATOM 1237 N N . ILE A 1 162 ? 6.602 -5.828 -21.234 1 98.88 162 ILE A N 1
ATOM 1238 C CA . ILE A 1 162 ? 6.34 -7.262 -21.219 1 98.88 162 ILE A CA 1
ATOM 1239 C C . ILE A 1 162 ? 6.391 -7.773 -19.781 1 98.88 162 ILE A C 1
ATOM 1241 O O . ILE A 1 162 ? 7.383 -7.57 -19.078 1 98.88 162 ILE A O 1
ATOM 1245 N N . ILE A 1 163 ? 5.34 -8.438 -19.297 1 98.75 163 ILE A N 1
ATOM 1246 C CA . ILE A 1 163 ? 5.301 -8.992 -17.953 1 98.75 163 ILE A CA 1
ATOM 1247 C C . ILE A 1 163 ? 5.648 -10.477 -18 1 98.75 163 ILE A C 1
ATOM 1249 O O . ILE A 1 163 ? 4.977 -11.258 -18.672 1 98.75 163 ILE A O 1
ATOM 1253 N N . ILE A 1 164 ? 6.695 -10.844 -17.328 1 98.69 164 ILE A N 1
ATOM 1254 C CA . ILE A 1 164 ? 6.996 -12.258 -17.172 1 98.69 164 ILE A CA 1
ATOM 1255 C C . ILE A 1 164 ? 6.832 -12.664 -15.719 1 98.69 164 ILE A C 1
ATOM 1257 O O . ILE A 1 164 ? 7.078 -11.867 -14.812 1 98.69 164 ILE A O 1
ATOM 1261 N N . ASN A 1 165 ? 6.355 -13.82 -15.523 1 98.5 165 ASN A N 1
ATOM 1262 C CA . ASN A 1 165 ? 6.117 -14.406 -14.203 1 98.5 165 ASN A CA 1
ATOM 1263 C C . ASN A 1 165 ? 6.699 -15.812 -14.109 1 98.5 165 ASN A C 1
ATOM 1265 O O . ASN A 1 165 ? 6.207 -16.734 -14.758 1 98.5 165 ASN A O 1
ATOM 1269 N N . SER A 1 166 ? 7.754 -15.945 -13.367 1 98.25 166 SER A N 1
ATOM 1270 C CA . SER A 1 166 ? 8.461 -17.219 -13.203 1 98.25 166 SER A CA 1
ATOM 1271 C C . SER A 1 166 ? 9.062 -17.344 -11.812 1 98.25 166 SER A C 1
ATOM 1273 O O . SER A 1 166 ? 9.867 -16.5 -11.398 1 98.25 166 SER A O 1
ATOM 1275 N N . PRO A 1 167 ? 8.805 -18.391 -11.125 1 98.12 167 PRO A N 1
ATOM 1276 C CA . PRO A 1 167 ? 7.816 -19.438 -11.414 1 98.12 167 PRO A CA 1
ATOM 1277 C C . PRO A 1 167 ? 6.406 -18.891 -11.594 1 98.12 167 PRO A C 1
ATOM 1279 O O . PRO A 1 167 ? 6.043 -17.891 -10.961 1 98.12 167 PRO A O 1
ATOM 1282 N N . HIS A 1 168 ? 5.691 -19.562 -12.438 1 98.19 168 HIS A N 1
ATOM 1283 C CA . HIS A 1 168 ? 4.484 -18.969 -13 1 98.19 168 HIS A CA 1
ATOM 1284 C C . HIS A 1 168 ? 3.25 -19.359 -12.195 1 98.19 168 HIS A C 1
ATOM 1286 O O . HIS A 1 168 ? 3.018 -20.547 -11.945 1 98.19 168 HIS A O 1
ATOM 1292 N N . ASN A 1 169 ? 2.578 -18.453 -11.648 1 96.06 169 ASN A N 1
ATOM 1293 C CA . ASN A 1 169 ? 1.217 -18.609 -11.148 1 96.06 169 ASN A CA 1
ATOM 1294 C C . ASN A 1 169 ? 0.183 -18.25 -12.203 1 96.06 169 ASN A C 1
ATOM 1296 O O . ASN A 1 169 ? 0.146 -17.109 -12.672 1 96.06 169 ASN A O 1
ATOM 1300 N N . PRO A 1 170 ? -0.548 -19.156 -12.68 1 95.44 170 PRO A N 1
ATOM 1301 C CA . PRO A 1 170 ? -1.072 -20.297 -11.914 1 95.44 170 PRO A CA 1
ATOM 1302 C C . PRO A 1 170 ? -0.482 -21.625 -12.359 1 95.44 170 PRO A C 1
ATOM 1304 O O . PRO A 1 170 ? -0.75 -22.672 -11.742 1 95.44 170 PRO A O 1
ATOM 1307 N N . THR A 1 171 ? 0.359 -21.734 -13.336 1 97.06 171 THR A N 1
ATOM 1308 C CA . THR A 1 171 ? 0.62 -22.984 -14.023 1 97.06 171 THR A CA 1
ATOM 1309 C C . THR A 1 171 ? 1.778 -23.734 -13.367 1 97.06 171 THR A C 1
ATOM 1311 O O . THR A 1 171 ? 1.949 -24.938 -13.57 1 97.06 171 THR A O 1
ATOM 1314 N N . GLY A 1 172 ? 2.6 -22.969 -12.719 1 97.31 172 GLY A N 1
ATOM 1315 C CA . GLY A 1 172 ? 3.787 -23.562 -12.133 1 97.31 172 GLY A CA 1
ATOM 1316 C C . GLY A 1 172 ? 4.938 -23.688 -13.109 1 97.31 172 GLY A C 1
ATOM 1317 O O . GLY A 1 172 ? 6.004 -24.203 -12.766 1 97.31 172 GLY A O 1
ATOM 1318 N N . MET A 1 173 ? 4.758 -23.219 -14.273 1 97.19 173 MET A N 1
ATOM 1319 C CA . MET A 1 173 ? 5.828 -23.266 -15.266 1 97.19 173 MET A CA 1
ATOM 1320 C C . MET A 1 173 ? 7 -22.375 -14.844 1 97.19 173 MET A C 1
ATOM 1322 O O . MET A 1 173 ? 6.805 -21.344 -14.203 1 97.19 173 MET A O 1
ATOM 1326 N N . VAL A 1 174 ? 8.25 -22.766 -15.219 1 98.12 174 VAL A N 1
ATOM 1327 C CA . VAL A 1 174 ? 9.461 -22 -14.93 1 98.12 174 VAL A CA 1
ATOM 1328 C C . VAL A 1 174 ? 10.188 -21.688 -16.234 1 98.12 174 VAL A C 1
ATOM 1330 O O . VAL A 1 174 ? 10.438 -22.578 -17.047 1 98.12 174 VAL A O 1
ATOM 1333 N N . PHE A 1 175 ? 10.461 -20.422 -16.406 1 98.25 175 PHE A N 1
ATOM 1334 C CA . PHE A 1 175 ? 11.25 -20.016 -17.562 1 98.25 175 PHE A CA 1
ATOM 1335 C C . PHE A 1 175 ? 12.641 -20.641 -17.531 1 98.25 175 PHE A C 1
ATOM 1337 O O . PHE A 1 175 ? 13.258 -20.734 -16.469 1 98.25 175 PHE A O 1
ATOM 1344 N N . ASN A 1 176 ? 13.094 -21.094 -18.672 1 97.5 176 ASN A N 1
ATOM 1345 C CA . ASN A 1 176 ? 14.453 -21.609 -18.766 1 97.5 176 ASN A CA 1
ATOM 1346 C C . ASN A 1 176 ? 15.391 -20.609 -19.438 1 97.5 176 ASN A C 1
ATOM 1348 O O . ASN A 1 176 ? 14.969 -19.5 -19.781 1 97.5 176 ASN A O 1
ATOM 1352 N N . GLU A 1 177 ? 16.641 -21 -19.562 1 97.94 177 GLU A N 1
ATOM 1353 C CA . GLU A 1 177 ? 17.656 -20.109 -20.141 1 97.94 177 GLU A CA 1
ATOM 1354 C C . GLU A 1 177 ? 17.281 -19.688 -21.547 1 97.94 177 GLU A C 1
ATOM 1356 O O . GLU A 1 177 ? 17.453 -18.516 -21.922 1 97.94 177 GLU A O 1
ATOM 1361 N N . LEU A 1 178 ? 16.797 -20.578 -22.312 1 98 178 LEU A N 1
ATOM 1362 C CA . LEU A 1 178 ? 16.422 -20.281 -23.688 1 98 178 LEU A CA 1
ATOM 1363 C C . LEU A 1 178 ? 15.297 -19.25 -23.75 1 98 178 LEU A C 1
ATOM 1365 O O . LEU A 1 178 ? 15.289 -18.375 -24.609 1 98 178 LEU A O 1
ATOM 1369 N N . ASP A 1 179 ? 14.344 -19.344 -22.875 1 98.44 179 ASP A N 1
ATOM 1370 C CA . ASP A 1 179 ? 13.266 -18.375 -22.781 1 98.44 179 ASP A CA 1
ATOM 1371 C C . ASP A 1 179 ? 13.82 -16.969 -22.547 1 98.44 179 ASP A C 1
ATOM 1373 O O . ASP A 1 179 ? 13.406 -16.016 -23.219 1 98.44 179 ASP A O 1
ATOM 1377 N N . MET A 1 180 ? 14.766 -16.859 -21.656 1 98.56 180 MET A N 1
ATOM 1378 C CA . MET A 1 180 ? 15.328 -15.57 -21.297 1 98.56 180 MET A CA 1
ATOM 1379 C C . MET A 1 180 ? 16.125 -14.984 -22.453 1 98.56 180 MET A C 1
ATOM 1381 O O . MET A 1 180 ? 16.109 -13.773 -22.688 1 98.56 180 MET A O 1
ATOM 1385 N N . LEU A 1 181 ? 16.812 -15.883 -23.125 1 98.25 181 LEU A N 1
ATOM 1386 C CA . LEU A 1 181 ? 17.578 -15.43 -24.297 1 98.25 181 LEU A CA 1
ATOM 1387 C C . LEU A 1 181 ? 16.641 -14.953 -25.391 1 98.25 181 LEU A C 1
ATOM 1389 O O . LEU A 1 181 ? 16.922 -13.961 -26.062 1 98.25 181 LEU A O 1
ATOM 1393 N N . ARG A 1 182 ? 15.562 -15.641 -25.578 1 98.44 182 ARG A N 1
ATOM 1394 C CA . ARG A 1 182 ? 14.57 -15.227 -26.562 1 98.44 182 ARG A CA 1
ATOM 1395 C C . ARG A 1 182 ? 13.922 -13.906 -26.156 1 98.44 182 ARG A C 1
ATOM 1397 O O . ARG A 1 182 ? 13.672 -13.047 -27.016 1 98.44 182 ARG A O 1
ATOM 1404 N N . LEU A 1 183 ? 13.664 -13.719 -24.891 1 98.62 183 LEU A N 1
ATOM 1405 C CA . LEU A 1 183 ? 13.148 -12.453 -24.391 1 98.62 183 LEU A CA 1
ATOM 1406 C C . LEU A 1 183 ? 14.117 -11.312 -24.703 1 98.62 183 LEU A C 1
ATOM 1408 O O . LEU A 1 183 ? 13.695 -10.242 -25.156 1 98.62 183 LEU A O 1
ATOM 1412 N N . GLN A 1 184 ? 15.383 -11.562 -24.5 1 98.06 184 GLN A N 1
ATOM 1413 C CA . GLN A 1 184 ? 16.406 -10.57 -24.812 1 98.06 184 GLN A CA 1
ATOM 1414 C C . GLN A 1 184 ? 16.359 -10.18 -26.297 1 98.06 184 GLN A C 1
ATOM 1416 O O . GLN A 1 184 ? 16.469 -9 -26.625 1 98.06 184 GLN A O 1
ATOM 1421 N N . LYS A 1 185 ? 16.203 -11.172 -27.047 1 97.69 185 LYS A N 1
ATOM 1422 C CA . LYS A 1 185 ? 16.141 -10.93 -28.484 1 97.69 185 LYS A CA 1
ATOM 1423 C C . LYS A 1 185 ? 14.93 -10.062 -28.844 1 97.69 185 LYS A C 1
ATOM 1425 O O . LYS A 1 185 ? 15.031 -9.156 -29.672 1 97.69 185 LYS A O 1
ATOM 1430 N N . VAL A 1 186 ? 13.797 -10.344 -28.25 1 97.75 186 VAL A N 1
ATOM 1431 C CA . VAL A 1 186 ? 12.555 -9.633 -28.531 1 97.75 186 VAL A CA 1
ATOM 1432 C C . VAL A 1 186 ? 12.719 -8.156 -28.172 1 97.75 186 VAL A C 1
ATOM 1434 O O . VAL A 1 186 ? 12.25 -7.277 -28.906 1 97.75 186 VAL A O 1
ATOM 1437 N N . ILE A 1 187 ? 13.43 -7.828 -27.062 1 96.56 187 ILE A N 1
ATOM 1438 C CA . ILE A 1 187 ? 13.422 -6.453 -26.578 1 96.56 187 ILE A CA 1
ATOM 1439 C C . ILE A 1 187 ? 14.617 -5.699 -27.141 1 96.56 187 ILE A C 1
ATOM 1441 O O . ILE A 1 187 ? 14.711 -4.477 -27.016 1 96.56 187 ILE A O 1
ATOM 1445 N N . ASN A 1 188 ? 15.547 -6.441 -27.766 1 95.31 188 ASN A N 1
ATOM 1446 C CA . ASN A 1 188 ? 16.734 -5.805 -28.344 1 95.31 188 ASN A CA 1
ATOM 1447 C C . ASN A 1 188 ? 16.359 -4.711 -29.328 1 95.31 188 ASN A C 1
ATOM 1449 O O . ASN A 1 188 ? 15.469 -4.91 -30.172 1 95.31 188 ASN A O 1
ATOM 1453 N N . GLY A 1 189 ? 16.953 -3.527 -29.172 1 93.88 189 GLY A N 1
ATOM 1454 C CA . GLY A 1 189 ? 16.719 -2.408 -30.078 1 93.88 189 GLY A CA 1
ATOM 1455 C C . GLY A 1 189 ? 15.414 -1.688 -29.797 1 93.88 189 GLY A C 1
ATOM 1456 O O . GLY A 1 189 ? 15.008 -0.812 -30.562 1 93.88 189 GLY A O 1
ATOM 1457 N N . THR A 1 190 ? 14.695 -2.078 -28.781 1 96.06 190 THR A N 1
ATOM 1458 C CA . THR A 1 190 ? 13.445 -1.43 -28.406 1 96.06 190 THR A CA 1
ATOM 1459 C C . THR A 1 190 ? 13.586 -0.7 -27.078 1 96.06 190 THR A C 1
ATOM 1461 O O . THR A 1 190 ? 14.664 -0.706 -26.469 1 96.06 190 THR A O 1
ATOM 1464 N N . GLN A 1 191 ? 12.578 -0.054 -26.703 1 95.44 191 GLN A N 1
ATOM 1465 C CA . GLN A 1 191 ? 12.547 0.604 -25.391 1 95.44 191 GLN A CA 1
ATOM 1466 C C . GLN A 1 191 ? 11.602 -0.12 -24.438 1 95.44 191 GLN A C 1
ATOM 1468 O O . GLN A 1 191 ? 11.188 0.443 -23.422 1 95.44 191 GLN A O 1
ATOM 1473 N N . ILE A 1 192 ? 11.289 -1.354 -24.859 1 98.31 192 ILE A N 1
ATOM 1474 C CA . ILE A 1 192 ? 10.336 -2.143 -24.078 1 98.31 192 ILE A CA 1
ATOM 1475 C C . ILE A 1 192 ? 10.93 -2.465 -22.719 1 98.31 192 ILE A C 1
ATOM 1477 O O . ILE A 1 192 ? 12.086 -2.863 -22.609 1 98.31 192 ILE A O 1
ATOM 1481 N N . ILE A 1 193 ? 10.164 -2.242 -21.656 1 98.5 193 ILE A N 1
ATOM 1482 C CA . ILE A 1 193 ? 10.531 -2.568 -20.281 1 98.5 193 ILE A CA 1
ATOM 1483 C C . ILE A 1 193 ? 10.047 -3.973 -19.938 1 98.5 193 ILE A C 1
ATOM 1485 O O . ILE A 1 193 ? 8.945 -4.371 -20.328 1 98.5 193 ILE A O 1
ATOM 1489 N N . VAL A 1 194 ? 10.875 -4.711 -19.219 1 98.88 194 VAL A N 1
ATOM 1490 C CA . VAL A 1 194 ? 10.477 -6.027 -18.719 1 98.88 194 VAL A CA 1
ATOM 1491 C C . VAL A 1 194 ? 10.109 -5.938 -17.25 1 98.88 194 VAL A C 1
ATOM 1493 O O . VAL A 1 194 ? 10.906 -5.469 -16.422 1 98.88 194 VAL A O 1
ATOM 1496 N N . LEU A 1 195 ? 8.898 -6.234 -16.922 1 98.88 195 LEU A N 1
ATOM 1497 C CA . LEU A 1 195 ? 8.5 -6.441 -15.531 1 98.88 195 LEU A CA 1
ATOM 1498 C C . LEU A 1 195 ? 8.57 -7.918 -15.156 1 98.88 195 LEU A C 1
ATOM 1500 O O . LEU A 1 195 ? 7.77 -8.727 -15.648 1 98.88 195 LEU A O 1
ATOM 1504 N N . SER A 1 196 ? 9.492 -8.258 -14.352 1 98.88 196 SER A N 1
ATOM 1505 C CA . SER A 1 196 ? 9.742 -9.648 -14.008 1 98.88 196 SER A CA 1
ATOM 1506 C C . SER A 1 196 ? 9.219 -9.969 -12.609 1 98.88 196 SER A C 1
ATOM 1508 O O . SER A 1 196 ? 9.844 -9.609 -11.609 1 98.88 196 SER A O 1
ATOM 1510 N N . ASP A 1 197 ? 8.102 -10.633 -12.547 1 98.44 197 ASP A N 1
ATOM 1511 C CA . ASP A 1 197 ? 7.555 -11.117 -11.281 1 98.44 197 ASP A CA 1
ATOM 1512 C C . ASP A 1 197 ? 8.188 -12.445 -10.883 1 98.44 197 ASP A C 1
ATOM 1514 O O . ASP A 1 197 ? 7.816 -13.5 -11.398 1 98.44 197 ASP A O 1
ATOM 1518 N N . GLU A 1 198 ? 9.07 -12.352 -9.914 1 98.62 198 GLU A N 1
ATOM 1519 C CA . GLU A 1 198 ? 9.859 -13.5 -9.477 1 98.62 198 GLU A CA 1
ATOM 1520 C C . GLU A 1 198 ? 9.555 -13.859 -8.023 1 98.62 198 GLU A C 1
ATOM 1522 O O . GLU A 1 198 ? 10.43 -14.352 -7.305 1 98.62 198 GLU A O 1
ATOM 1527 N N . ARG A 1 199 ? 8.328 -13.609 -7.555 1 95.81 199 ARG A N 1
ATOM 1528 C CA . ARG A 1 199 ? 7.973 -13.719 -6.145 1 95.81 199 ARG A CA 1
ATOM 1529 C C . ARG A 1 199 ? 8.141 -15.156 -5.652 1 95.81 199 ARG A C 1
ATOM 1531 O O . ARG A 1 199 ? 8.289 -15.391 -4.449 1 95.81 199 ARG A O 1
ATOM 1538 N N . TYR A 1 200 ? 8.195 -16.094 -6.574 1 97.19 200 TYR A N 1
ATOM 1539 C CA . TYR A 1 200 ? 8.352 -17.484 -6.188 1 97.19 200 TYR A CA 1
ATOM 1540 C C . TYR A 1 200 ? 9.727 -18.016 -6.574 1 97.19 200 TYR A C 1
ATOM 1542 O O . TYR A 1 200 ? 9.906 -19.219 -6.793 1 97.19 200 TYR A O 1
ATOM 1550 N N . GLU A 1 201 ? 10.711 -17.172 -6.633 1 97.94 201 GLU A N 1
ATOM 1551 C CA . GLU A 1 201 ? 12.023 -17.469 -7.188 1 97.94 201 GLU A CA 1
ATOM 1552 C C . GLU A 1 201 ? 12.648 -18.672 -6.5 1 97.94 201 GLU A C 1
ATOM 1554 O O . GLU A 1 201 ? 13.477 -19.375 -7.094 1 97.94 201 GLU A O 1
ATOM 1559 N N . HIS A 1 202 ? 12.258 -19 -5.305 1 96.94 202 HIS A N 1
ATOM 1560 C CA . HIS A 1 202 ? 12.914 -20.062 -4.555 1 96.94 202 HIS A CA 1
ATOM 1561 C C . HIS A 1 202 ? 12.055 -21.312 -4.504 1 96.94 202 HIS A C 1
ATOM 1563 O O . HIS A 1 202 ? 12.445 -22.328 -3.91 1 96.94 202 HIS A O 1
ATOM 1569 N N . ILE A 1 203 ? 10.906 -21.25 -5.113 1 97.19 203 ILE A N 1
ATOM 1570 C CA . ILE A 1 203 ? 10.008 -22.406 -5.129 1 97.19 203 ILE A CA 1
ATOM 1571 C C . ILE A 1 203 ? 10.047 -23.062 -6.504 1 97.19 203 ILE A C 1
ATOM 1573 O O . ILE A 1 203 ? 9.094 -22.953 -7.281 1 97.19 203 ILE A O 1
ATOM 1577 N N . VAL A 1 204 ? 11.125 -23.734 -6.75 1 97.94 204 VAL A N 1
ATOM 1578 C CA . VAL A 1 204 ? 11.367 -24.453 -8 1 97.94 204 VAL A CA 1
ATOM 1579 C C . VAL A 1 204 ? 11.625 -25.922 -7.707 1 97.94 204 VAL A C 1
ATOM 1581 O O . VAL A 1 204 ? 12.289 -26.266 -6.723 1 97.94 204 VAL A O 1
ATOM 1584 N N . PHE A 1 205 ? 11.078 -26.766 -8.531 1 97.5 205 PHE A N 1
ATOM 1585 C CA . PHE A 1 205 ? 11.07 -28.188 -8.242 1 97.5 205 PHE A CA 1
ATOM 1586 C C . PHE A 1 205 ? 11.891 -28.953 -9.281 1 97.5 205 PHE A C 1
ATOM 1588 O O . PHE A 1 205 ? 12.266 -28.406 -10.312 1 97.5 205 PHE A O 1
ATOM 1595 N N . ASP A 1 206 ? 12.156 -30.219 -8.945 1 96.19 206 ASP A N 1
ATOM 1596 C CA . ASP A 1 206 ? 12.578 -31.266 -9.867 1 96.19 206 ASP A CA 1
ATOM 1597 C C . ASP A 1 206 ? 13.898 -30.906 -10.547 1 96.19 206 ASP A C 1
ATOM 1599 O O . ASP A 1 206 ? 14.094 -31.188 -11.727 1 96.19 206 ASP A O 1
ATOM 1603 N N . GLY A 1 207 ? 14.688 -30.141 -9.906 1 93.5 207 GLY A N 1
ATOM 1604 C CA . GLY A 1 207 ? 16.031 -29.844 -10.391 1 93.5 207 GLY A CA 1
ATOM 1605 C C . GLY A 1 207 ? 16.078 -28.656 -11.32 1 93.5 207 GLY A C 1
ATOM 1606 O O . GLY A 1 207 ? 17.156 -28.25 -11.773 1 93.5 207 GLY A O 1
ATOM 1607 N N . PHE A 1 208 ? 14.953 -28.047 -11.586 1 94.94 208 PHE A N 1
ATOM 1608 C CA . PHE A 1 208 ? 14.953 -26.828 -12.383 1 94.94 208 PHE A CA 1
ATOM 1609 C C . PHE A 1 208 ? 15.578 -25.688 -11.602 1 94.94 208 PHE A C 1
ATOM 1611 O O . PHE A 1 208 ? 15.742 -25.766 -10.383 1 94.94 208 PHE A O 1
ATOM 1618 N N . SER A 1 209 ? 15.992 -24.688 -12.391 1 95.38 209 SER A N 1
ATOM 1619 C CA . SER A 1 209 ? 16.594 -23.516 -11.781 1 95.38 209 SER A CA 1
ATOM 1620 C C . SER A 1 209 ? 15.867 -22.234 -12.188 1 95.38 209 SER A C 1
ATOM 1622 O O . SER A 1 209 ? 15.453 -22.094 -13.344 1 95.38 209 SER A O 1
ATOM 1624 N N . HIS A 1 210 ? 15.734 -21.375 -11.234 1 97.94 210 HIS A N 1
ATOM 1625 C CA . HIS A 1 210 ? 15.117 -20.094 -11.531 1 97.94 210 HIS A CA 1
ATOM 1626 C C . HIS A 1 210 ? 16.031 -19.219 -12.391 1 97.94 210 HIS A C 1
ATOM 1628 O O . HIS A 1 210 ? 17.219 -19.078 -12.094 1 97.94 210 HIS A O 1
ATOM 1634 N N . GLN A 1 211 ? 15.469 -18.688 -13.445 1 98.5 211 GLN A N 1
ATOM 1635 C CA . GLN A 1 211 ? 16.188 -17.781 -14.336 1 98.5 211 GLN A CA 1
ATOM 1636 C C . GLN A 1 211 ? 15.742 -16.344 -14.125 1 98.5 211 GLN A C 1
ATOM 1638 O O . GLN A 1 211 ? 14.898 -15.828 -14.867 1 98.5 211 GLN A O 1
ATOM 1643 N N . SER A 1 212 ? 16.422 -15.695 -13.18 1 98.69 212 SER A N 1
ATOM 1644 C CA . SER A 1 212 ? 16.125 -14.297 -12.875 1 98.69 212 SER A CA 1
ATOM 1645 C C . SER A 1 212 ? 16.641 -13.375 -13.977 1 98.69 212 SER A C 1
ATOM 1647 O O . SER A 1 212 ? 17.641 -13.664 -14.625 1 98.69 212 SER A O 1
ATOM 1649 N N . VAL A 1 213 ? 15.977 -12.281 -14.148 1 98.75 213 VAL A N 1
ATOM 1650 C CA . VAL A 1 213 ? 16.484 -11.266 -15.07 1 98.75 213 VAL A CA 1
ATOM 1651 C C . VAL A 1 213 ? 17.859 -10.781 -14.617 1 98.75 213 VAL A C 1
ATOM 1653 O O . VAL A 1 213 ? 18.656 -10.336 -15.43 1 98.75 213 VAL A O 1
ATOM 1656 N N . ALA A 1 214 ? 18.172 -10.914 -13.32 1 98.5 214 ALA A N 1
ATOM 1657 C CA . ALA A 1 214 ? 19.422 -10.438 -12.727 1 98.5 214 ALA A CA 1
ATOM 1658 C C . ALA A 1 214 ? 20.594 -11.312 -13.148 1 98.5 214 ALA A C 1
ATOM 1660 O O . ALA A 1 214 ? 21.75 -10.969 -12.891 1 98.5 214 ALA A O 1
ATOM 1661 N N . LEU A 1 215 ? 20.344 -12.43 -13.844 1 98.19 215 LEU A N 1
ATOM 1662 C CA . LEU A 1 215 ? 21.375 -13.289 -14.391 1 98.19 215 LEU A CA 1
ATOM 1663 C C . LEU A 1 215 ? 21.859 -12.766 -15.742 1 98.19 215 LEU A C 1
ATOM 1665 O O . LEU A 1 215 ? 22.906 -13.188 -16.234 1 98.19 215 LEU A O 1
ATOM 1669 N N . TYR A 1 216 ? 21.125 -11.883 -16.344 1 98.12 216 TYR A N 1
ATOM 1670 C CA . TYR A 1 216 ? 21.359 -11.445 -17.719 1 98.12 216 TYR A CA 1
ATOM 1671 C C . TYR A 1 216 ? 21.594 -9.938 -17.781 1 98.12 216 TYR A C 1
ATOM 1673 O O . TYR A 1 216 ? 20.641 -9.164 -17.75 1 98.12 216 TYR A O 1
ATOM 1681 N N . PRO A 1 217 ? 22.75 -9.492 -17.984 1 96.06 217 PRO A N 1
ATOM 1682 C CA . PRO A 1 217 ? 23.094 -8.07 -17.953 1 96.06 217 PRO A CA 1
ATOM 1683 C C . PRO A 1 217 ? 22.219 -7.234 -18.891 1 96.06 217 PRO A C 1
ATOM 1685 O O . PRO A 1 217 ? 21.797 -6.133 -18.516 1 96.06 217 PRO A O 1
ATOM 1688 N N . GLN A 1 218 ? 21.922 -7.777 -20 1 95.38 218 GLN A N 1
ATOM 1689 C CA . GLN A 1 218 ? 21.109 -7.027 -20.969 1 95.38 218 GLN A CA 1
ATOM 1690 C C . GLN A 1 218 ? 19.688 -6.848 -20.453 1 95.38 218 GLN A C 1
ATOM 1692 O O . GLN A 1 218 ? 19.062 -5.812 -20.688 1 95.38 218 GLN A O 1
ATOM 1697 N N . LEU A 1 219 ? 19.203 -7.816 -19.75 1 97.94 219 LEU A N 1
ATOM 1698 C CA . LEU A 1 219 ? 17.844 -7.719 -19.219 1 97.94 219 LEU A CA 1
ATOM 1699 C C . LEU A 1 219 ? 17.828 -6.805 -17.984 1 97.94 219 LEU A C 1
ATOM 1701 O O . LEU A 1 219 ? 16.844 -6.086 -17.766 1 97.94 219 LEU A O 1
ATOM 1705 N N . VAL A 1 220 ? 18.891 -6.789 -17.219 1 97.69 220 VAL A N 1
ATOM 1706 C CA . VAL A 1 220 ? 18.953 -5.98 -16.016 1 97.69 220 VAL A CA 1
ATOM 1707 C C . VAL A 1 220 ? 18.719 -4.512 -16.359 1 97.69 220 VAL A C 1
ATOM 1709 O O . VAL A 1 220 ? 18 -3.809 -15.641 1 97.69 220 VAL A O 1
ATOM 1712 N N . GLU A 1 221 ? 19.172 -4.098 -17.438 1 96.38 221 GLU A N 1
ATOM 1713 C CA . GLU A 1 221 ? 19.172 -2.689 -17.812 1 96.38 221 GLU A CA 1
ATOM 1714 C C . GLU A 1 221 ? 17.766 -2.203 -18.125 1 96.38 221 GLU A C 1
ATOM 1716 O O . GLU A 1 221 ? 17.484 -1.001 -18.078 1 96.38 221 GLU A O 1
ATOM 1721 N N . ARG A 1 222 ? 16.891 -3.215 -18.406 1 96 222 ARG A N 1
ATOM 1722 C CA . ARG A 1 222 ? 15.57 -2.838 -18.875 1 96 222 ARG A CA 1
ATOM 1723 C C . ARG A 1 222 ? 14.477 -3.484 -18.031 1 96 222 ARG A C 1
ATOM 1725 O O . ARG A 1 222 ? 13.312 -3.535 -18.438 1 96 222 ARG A O 1
ATOM 1732 N N . SER A 1 223 ? 14.883 -3.955 -16.891 1 98.69 223 SER A N 1
ATOM 1733 C CA . SER A 1 223 ? 13.898 -4.738 -16.156 1 98.69 223 SER A CA 1
ATOM 1734 C C . SER A 1 223 ? 13.648 -4.164 -14.773 1 98.69 223 SER A C 1
ATOM 1736 O O . SER A 1 223 ? 14.539 -3.535 -14.188 1 98.69 223 SER A O 1
ATOM 1738 N N . ILE A 1 224 ? 12.492 -4.301 -14.352 1 98.81 224 ILE A N 1
ATOM 1739 C CA . ILE A 1 224 ? 12.141 -4.195 -12.938 1 98.81 224 ILE A CA 1
ATOM 1740 C C . ILE A 1 224 ? 11.867 -5.586 -12.367 1 98.81 224 ILE A C 1
ATOM 1742 O O . ILE A 1 224 ? 10.953 -6.281 -12.82 1 98.81 224 ILE A O 1
ATOM 1746 N N . LEU A 1 225 ? 12.734 -5.984 -11.453 1 98.88 225 LEU A N 1
ATOM 1747 C CA . LEU A 1 225 ? 12.594 -7.262 -10.766 1 98.88 225 LEU A CA 1
ATOM 1748 C C . LEU A 1 225 ? 11.711 -7.117 -9.531 1 98.88 225 LEU A C 1
ATOM 1750 O O . LEU A 1 225 ? 11.945 -6.234 -8.695 1 98.88 225 LEU A O 1
ATOM 1754 N N . VAL A 1 226 ? 10.648 -7.863 -9.453 1 98.25 226 VAL A N 1
ATOM 1755 C CA . VAL A 1 226 ? 9.773 -7.895 -8.281 1 98.25 226 VAL A CA 1
ATOM 1756 C C . VAL A 1 226 ? 9.883 -9.25 -7.59 1 98.25 226 VAL A C 1
ATOM 1758 O O . VAL A 1 226 ? 9.789 -10.297 -8.242 1 98.25 226 VAL A O 1
ATOM 1761 N N . SER A 1 227 ? 10.117 -9.227 -6.348 1 97.75 227 SER A N 1
ATOM 1762 C CA . SER A 1 227 ? 10.188 -10.461 -5.574 1 97.75 227 SER A CA 1
ATOM 1763 C C . SER A 1 227 ? 9.555 -10.297 -4.199 1 97.75 227 SER A C 1
ATOM 1765 O O . SER A 1 227 ? 8.969 -9.25 -3.902 1 97.75 227 SER A O 1
ATOM 1767 N N . SER A 1 228 ? 9.516 -11.398 -3.436 1 94.44 228 SER A N 1
ATOM 1768 C CA . SER A 1 228 ? 8.812 -11.414 -2.154 1 94.44 228 SER A CA 1
ATOM 1769 C C . SER A 1 228 ? 9.625 -12.141 -1.089 1 94.44 228 SER A C 1
ATOM 1771 O O . SER A 1 228 ? 10.039 -13.289 -1.294 1 94.44 228 SER A O 1
ATOM 1773 N N . LEU A 1 229 ? 9.797 -11.469 0.013 1 92.25 229 LEU A N 1
ATOM 1774 C CA . LEU A 1 229 ? 10.445 -12.125 1.148 1 92.25 229 LEU A CA 1
ATOM 1775 C C . LEU A 1 229 ? 9.438 -12.945 1.948 1 92.25 229 LEU A C 1
ATOM 1777 O O . LEU A 1 229 ? 9.82 -13.844 2.695 1 92.25 229 LEU A O 1
ATOM 1781 N N . SER A 1 230 ? 8.195 -12.625 1.777 1 88 230 SER A N 1
ATOM 1782 C CA . SER A 1 230 ? 7.152 -13.43 2.414 1 88 230 SER A CA 1
ATOM 1783 C C . SER A 1 230 ? 7.156 -14.859 1.886 1 88 230 SER A C 1
ATOM 1785 O O . SER A 1 230 ? 7.055 -15.812 2.66 1 88 230 SER A O 1
ATOM 1787 N N . GLU A 1 231 ? 7.305 -15.016 0.602 1 89.88 231 GLU A N 1
ATOM 1788 C CA . GLU A 1 231 ? 7.359 -16.344 -0.009 1 89.88 231 GLU A CA 1
ATOM 1789 C C . GLU A 1 231 ? 8.703 -17.016 0.258 1 89.88 231 GLU A C 1
ATOM 1791 O O . GLU A 1 231 ? 8.766 -18.219 0.474 1 89.88 231 GLU A O 1
ATOM 1796 N N . THR A 1 232 ? 9.703 -16.188 0.268 1 89.25 232 THR A N 1
ATOM 1797 C CA . THR A 1 232 ? 11.062 -16.703 0.459 1 89.25 232 THR A CA 1
ATOM 1798 C C . THR A 1 232 ? 11.242 -17.234 1.875 1 89.25 232 THR A C 1
ATOM 1800 O O . THR A 1 232 ? 11.867 -18.281 2.072 1 89.25 232 THR A O 1
ATOM 1803 N N . CYS A 1 233 ? 10.656 -16.547 2.828 1 87.88 233 CYS A N 1
ATOM 1804 C CA . CYS A 1 233 ? 10.922 -16.875 4.223 1 87.88 233 CYS A CA 1
ATOM 1805 C C . CYS A 1 233 ? 9.68 -17.469 4.887 1 87.88 233 CYS A C 1
ATOM 1807 O O . CYS A 1 233 ? 9.633 -17.609 6.109 1 87.88 233 CYS A O 1
ATOM 1809 N N . ARG A 1 234 ? 8.664 -17.766 4.105 1 81.38 234 ARG A N 1
ATOM 1810 C CA . ARG A 1 234 ? 7.398 -18.25 4.637 1 81.38 234 ARG A CA 1
ATOM 1811 C C . ARG A 1 234 ? 6.891 -17.328 5.75 1 81.38 234 ARG A C 1
ATOM 1813 O O . ARG A 1 234 ? 6.492 -17.812 6.816 1 81.38 234 ARG A O 1
ATOM 1820 N N . ALA A 1 235 ? 7.027 -16.078 5.434 1 75.5 235 ALA A N 1
ATOM 1821 C CA . ALA A 1 235 ? 6.602 -15.07 6.402 1 75.5 235 ALA A CA 1
ATOM 1822 C C . ALA A 1 235 ? 5.09 -14.859 6.348 1 75.5 235 ALA A C 1
ATOM 1824 O O . ALA A 1 235 ? 4.484 -14.945 5.277 1 75.5 235 ALA A O 1
ATOM 1825 N N . SER A 1 236 ? 4.492 -14.578 7.543 1 71.94 236 SER A N 1
ATOM 1826 C CA . SER A 1 236 ? 3.051 -14.43 7.699 1 71.94 236 SER A CA 1
ATOM 1827 C C . SER A 1 236 ? 2.605 -13.016 7.336 1 71.94 236 SER A C 1
ATOM 1829 O O . SER A 1 236 ? 1.41 -12.711 7.348 1 71.94 236 SER A O 1
ATOM 1831 N N . TRP A 1 237 ? 3.559 -12.203 7.062 1 77.88 237 TRP A N 1
ATOM 1832 C CA . TRP A 1 237 ? 3.227 -10.82 6.723 1 77.88 237 TRP A CA 1
ATOM 1833 C C . TRP A 1 237 ? 3.857 -10.422 5.391 1 77.88 237 TRP A C 1
ATOM 1835 O O . TRP A 1 237 ? 4.918 -10.93 5.023 1 77.88 237 TRP A O 1
ATOM 1845 N N . PRO A 1 238 ? 3.186 -9.523 4.742 1 81.31 238 PRO A N 1
ATOM 1846 C CA . PRO A 1 238 ? 3.631 -9.203 3.383 1 81.31 238 PRO A CA 1
ATOM 1847 C C . PRO A 1 238 ? 4.867 -8.305 3.363 1 81.31 238 PRO A C 1
ATOM 1849 O O . PRO A 1 238 ? 4.824 -7.176 3.859 1 81.31 238 PRO A O 1
ATOM 1852 N N . VAL A 1 239 ? 5.91 -8.75 2.811 1 88.44 239 VAL A N 1
ATOM 1853 C CA . VAL A 1 239 ? 7.105 -7.965 2.521 1 88.44 239 VAL A CA 1
ATOM 1854 C C . VAL A 1 239 ? 7.633 -8.312 1.131 1 88.44 239 VAL A C 1
ATOM 1856 O O . VAL A 1 239 ? 8.023 -9.461 0.877 1 88.44 239 VAL A O 1
ATOM 1859 N N . GLY A 1 240 ? 7.484 -7.418 0.265 1 92.62 240 GLY A N 1
ATOM 1860 C CA . GLY A 1 240 ? 8.039 -7.547 -1.072 1 92.62 240 GLY A CA 1
ATOM 1861 C C . GLY A 1 240 ? 9.125 -6.531 -1.366 1 92.62 240 GLY A C 1
ATOM 1862 O O . GLY A 1 240 ? 9.523 -5.766 -0.484 1 92.62 240 GLY A O 1
ATOM 1863 N N . TYR A 1 241 ? 9.68 -6.613 -2.539 1 96.38 241 TYR A N 1
ATOM 1864 C CA . TYR A 1 241 ? 10.641 -5.613 -2.986 1 96.38 241 TYR A CA 1
ATOM 1865 C C . TYR A 1 241 ? 10.734 -5.586 -4.508 1 96.38 241 TYR A C 1
ATOM 1867 O O . TYR A 1 241 ? 10.266 -6.508 -5.18 1 96.38 241 TYR A O 1
ATOM 1875 N N . CYS A 1 242 ? 11.242 -4.52 -5 1 97.94 242 CYS A N 1
ATOM 1876 C CA . CYS A 1 242 ? 11.594 -4.414 -6.414 1 97.94 242 CYS A CA 1
ATOM 1877 C C . CYS A 1 242 ? 13.008 -3.871 -6.582 1 97.94 242 CYS A C 1
ATOM 1879 O O . CYS A 1 242 ? 13.516 -3.168 -5.711 1 97.94 242 CYS A O 1
ATOM 1881 N N . ALA A 1 243 ? 13.633 -4.289 -7.594 1 98.75 243 ALA A N 1
ATOM 1882 C CA . ALA A 1 243 ? 14.984 -3.867 -7.969 1 98.75 243 ALA A CA 1
ATOM 1883 C C . ALA A 1 243 ? 15.047 -3.482 -9.445 1 98.75 243 ALA A C 1
ATOM 1885 O O . ALA A 1 243 ? 14.461 -4.156 -10.289 1 98.75 243 ALA A O 1
ATOM 1886 N N . ALA A 1 244 ? 15.672 -2.418 -9.75 1 98.81 244 ALA A N 1
ATOM 1887 C CA . ALA A 1 244 ? 15.812 -1.882 -11.102 1 98.81 244 ALA A CA 1
ATOM 1888 C C . ALA A 1 244 ? 16.953 -0.871 -11.18 1 98.81 244 ALA A C 1
ATOM 1890 O O . ALA A 1 244 ? 17.422 -0.387 -10.148 1 98.81 244 ALA A O 1
ATOM 1891 N N . PRO A 1 245 ? 17.406 -0.567 -12.383 1 98.44 245 PRO A N 1
ATOM 1892 C CA . PRO A 1 245 ? 18.375 0.523 -12.5 1 98.44 245 PRO A CA 1
ATOM 1893 C C . PRO A 1 245 ? 17.891 1.821 -11.867 1 98.44 245 PRO A C 1
ATOM 1895 O O . PRO A 1 245 ? 16.672 2.086 -11.844 1 98.44 245 PRO A O 1
ATOM 1898 N N . ALA A 1 246 ? 18.844 2.605 -11.453 1 97.62 246 ALA A N 1
ATOM 1899 C CA . ALA A 1 246 ? 18.578 3.783 -10.633 1 97.62 246 ALA A CA 1
ATOM 1900 C C . ALA A 1 246 ? 17.578 4.711 -11.328 1 97.62 246 ALA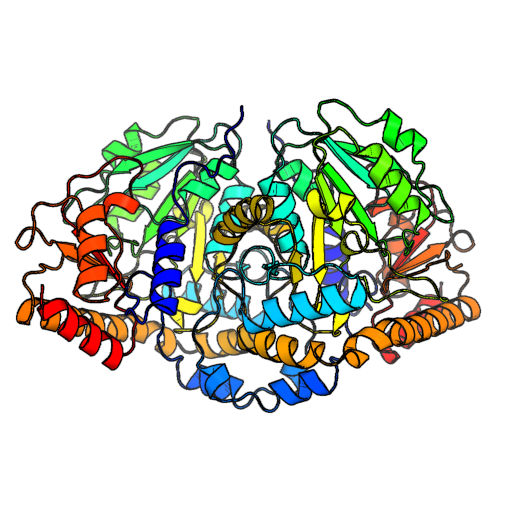 A C 1
ATOM 1902 O O . ALA A 1 246 ? 16.656 5.23 -10.695 1 97.62 246 ALA A O 1
ATOM 1903 N N . LYS A 1 247 ? 17.75 4.895 -12.562 1 96.5 247 LYS A N 1
ATOM 1904 C CA . LYS A 1 247 ? 16.875 5.805 -13.297 1 96.5 247 LYS A CA 1
ATOM 1905 C C . LYS A 1 247 ? 15.438 5.297 -13.305 1 96.5 247 LYS A C 1
ATOM 1907 O O . LYS A 1 247 ? 14.5 6.086 -13.172 1 96.5 247 LYS A O 1
ATOM 1912 N N . MET A 1 248 ? 15.258 4 -13.469 1 97.5 248 MET A N 1
ATOM 1913 C CA . MET A 1 248 ? 13.93 3.398 -13.445 1 97.5 248 MET A CA 1
ATOM 1914 C C . MET A 1 248 ? 13.352 3.408 -12.031 1 97.5 248 MET A C 1
ATOM 1916 O O . MET A 1 248 ? 12.18 3.721 -11.836 1 97.5 248 MET A O 1
ATOM 1920 N N . MET A 1 249 ? 14.219 3.143 -11.055 1 97.38 249 MET A N 1
ATOM 1921 C CA . MET A 1 249 ? 13.789 3.066 -9.656 1 97.38 249 MET A CA 1
ATOM 1922 C C . MET A 1 249 ? 13.297 4.422 -9.164 1 97.38 249 MET A C 1
ATOM 1924 O O . MET A 1 249 ? 12.367 4.496 -8.367 1 97.38 249 MET A O 1
ATOM 1928 N N . LYS A 1 250 ? 13.914 5.449 -9.664 1 93.69 250 LYS A N 1
ATOM 1929 C CA . LYS A 1 250 ? 13.484 6.793 -9.289 1 93.69 250 LYS A CA 1
ATOM 1930 C C . LYS A 1 250 ? 12.008 7.004 -9.609 1 93.69 250 LYS A C 1
ATOM 1932 O O . LYS A 1 250 ? 11.266 7.559 -8.797 1 93.69 250 LYS A O 1
ATOM 1937 N N . LYS A 1 251 ? 11.562 6.512 -10.727 1 93.44 251 LYS A N 1
ATOM 1938 C CA . LYS A 1 251 ? 10.164 6.633 -11.133 1 93.44 251 LYS A CA 1
ATOM 1939 C C . LYS A 1 251 ? 9.266 5.738 -10.289 1 93.44 251 LYS A C 1
ATOM 1941 O O . LYS A 1 251 ? 8.172 6.148 -9.883 1 93.44 251 LYS A O 1
ATOM 1946 N N . VAL A 1 252 ? 9.75 4.574 -10.016 1 94.88 252 VAL A N 1
ATOM 1947 C CA . VAL A 1 252 ? 8.992 3.641 -9.195 1 94.88 252 VAL A CA 1
ATOM 1948 C C . VAL A 1 252 ? 8.789 4.227 -7.797 1 94.88 252 VAL A C 1
ATOM 1950 O O . VAL A 1 252 ? 7.684 4.184 -7.25 1 94.88 252 VAL A O 1
ATOM 1953 N N . ARG A 1 253 ? 9.82 4.84 -7.277 1 91.19 253 ARG A N 1
ATOM 1954 C CA . ARG A 1 253 ? 9.789 5.395 -5.926 1 91.19 253 ARG A CA 1
ATOM 1955 C C . ARG A 1 253 ? 8.836 6.582 -5.844 1 91.19 253 ARG A C 1
ATOM 1957 O O . ARG A 1 253 ? 8.227 6.82 -4.801 1 91.19 253 ARG A O 1
ATOM 1964 N N . GLN A 1 254 ? 8.648 7.262 -6.91 1 87 254 GLN A N 1
ATOM 1965 C CA . GLN A 1 254 ? 7.691 8.359 -6.934 1 87 254 GLN A CA 1
ATOM 1966 C C . GLN A 1 254 ? 6.27 7.852 -6.699 1 87 254 GLN A C 1
ATOM 1968 O O . GLN A 1 254 ? 5.477 8.508 -6.02 1 87 254 GLN A O 1
ATOM 1973 N N . ILE A 1 255 ? 6.016 6.691 -7.273 1 88.94 255 ILE A N 1
ATOM 1974 C CA . ILE A 1 255 ? 4.695 6.094 -7.082 1 88.94 255 ILE A CA 1
ATOM 1975 C C . ILE A 1 255 ? 4.582 5.543 -5.664 1 88.94 255 ILE A C 1
ATOM 1977 O O . ILE A 1 255 ? 3.557 5.727 -5 1 88.94 255 ILE A O 1
ATOM 1981 N N . LEU A 1 256 ? 5.648 4.895 -5.246 1 88.31 256 LEU A N 1
ATOM 1982 C CA . LEU A 1 256 ? 5.641 4.301 -3.914 1 88.31 256 LEU A CA 1
ATOM 1983 C C . LEU A 1 256 ? 5.434 5.367 -2.844 1 88.31 256 LEU A C 1
ATOM 1985 O O . LEU A 1 256 ? 4.77 5.121 -1.834 1 88.31 256 LEU A O 1
ATOM 1989 N N . GLN A 1 257 ? 5.902 6.504 -3.055 1 80.94 257 GLN A N 1
ATOM 1990 C CA . GLN A 1 257 ? 5.785 7.594 -2.092 1 80.94 257 GLN A CA 1
ATOM 1991 C C . GLN A 1 257 ? 4.332 8.031 -1.938 1 80.94 257 GLN A C 1
ATOM 1993 O O . GLN A 1 257 ? 3.932 8.508 -0.872 1 80.94 257 GLN A O 1
ATOM 1998 N N . VAL A 1 258 ? 3.611 7.848 -3 1 80.81 258 VAL A N 1
ATOM 1999 C CA . VAL A 1 258 ? 2.211 8.258 -2.982 1 80.81 258 VAL A CA 1
ATOM 2000 C C . VAL A 1 258 ? 1.363 7.176 -2.316 1 80.81 258 VAL A C 1
ATOM 2002 O O . VAL A 1 258 ? 0.336 7.477 -1.702 1 80.81 258 VAL A O 1
ATOM 2005 N N . LEU A 1 259 ? 1.813 5.941 -2.406 1 81.38 259 LEU A N 1
ATOM 2006 C CA . LEU A 1 259 ? 1.042 4.805 -1.911 1 81.38 259 LEU A CA 1
ATOM 2007 C C . LEU A 1 259 ? 1.205 4.652 -0.403 1 81.38 259 LEU A C 1
ATOM 2009 O O . LEU A 1 259 ? 0.246 4.328 0.3 1 81.38 259 LEU A O 1
ATOM 2013 N N . HIS A 1 260 ? 2.389 4.617 0.085 1 70.25 260 HIS A N 1
ATOM 2014 C CA . HIS A 1 260 ? 2.441 4.211 1.484 1 70.25 260 HIS A CA 1
ATOM 2015 C C . HIS A 1 260 ? 3.449 5.051 2.262 1 70.25 260 HIS A C 1
ATOM 2017 O O . HIS A 1 260 ? 4.352 5.648 1.673 1 70.25 260 HIS A O 1
ATOM 2023 N N . SER A 1 261 ? 3.078 4.957 3.605 1 60.84 261 SER A N 1
ATOM 2024 C CA . SER A 1 261 ? 3.859 5.738 4.562 1 60.84 261 SER A CA 1
ATOM 2025 C C . SER A 1 261 ? 4.859 4.859 5.305 1 60.84 261 SER A C 1
ATOM 2027 O O . SER A 1 261 ? 5.352 5.234 6.371 1 60.84 261 SER A O 1
ATOM 2029 N N . GLY A 1 262 ? 5.137 3.76 4.773 1 64.06 262 GLY A N 1
ATOM 2030 C CA . GLY A 1 262 ? 6.172 3.049 5.504 1 64.06 262 GLY A CA 1
ATOM 2031 C C . GLY A 1 262 ? 5.789 1.625 5.855 1 64.06 262 GLY A C 1
ATOM 2032 O O . GLY A 1 262 ? 4.668 1.191 5.574 1 64.06 262 GLY A O 1
ATOM 2033 N N . HIS A 1 263 ? 6.848 0.852 6.344 1 73.81 263 HIS A N 1
ATOM 2034 C CA . HIS A 1 263 ? 6.738 -0.571 6.645 1 73.81 263 HIS A CA 1
ATOM 2035 C C . HIS A 1 263 ? 7.027 -0.848 8.117 1 73.81 263 HIS A C 1
ATOM 2037 O O . HIS A 1 263 ? 7.594 -0.002 8.812 1 73.81 263 HIS A O 1
ATOM 2043 N N . PHE A 1 264 ? 6.484 -1.93 8.578 1 77.25 264 PHE A N 1
ATOM 2044 C CA . PHE A 1 264 ? 6.77 -2.391 9.93 1 77.25 264 PHE A CA 1
ATOM 2045 C C . PHE A 1 264 ? 8.258 -2.67 10.102 1 77.25 264 PHE A C 1
ATOM 2047 O O . PHE A 1 264 ? 8.75 -3.727 9.695 1 77.25 264 PHE A O 1
ATOM 2054 N N . ALA A 1 265 ? 8.961 -1.804 10.797 1 81.69 265 ALA A N 1
ATOM 2055 C CA . ALA A 1 265 ? 10.422 -1.802 10.844 1 81.69 265 ALA A CA 1
ATOM 2056 C C . ALA A 1 265 ? 10.945 -3.076 11.5 1 81.69 265 ALA A C 1
ATOM 2058 O O . ALA A 1 265 ? 11.891 -3.689 11 1 81.69 265 ALA A O 1
ATOM 2059 N N . PRO A 1 266 ? 10.359 -3.543 12.586 1 82.06 266 PRO A N 1
ATOM 2060 C CA . PRO A 1 266 ? 10.906 -4.746 13.219 1 82.06 266 PRO A CA 1
ATOM 2061 C C . PRO A 1 266 ? 10.875 -5.961 12.297 1 82.06 266 PRO A C 1
ATOM 2063 O O . PRO A 1 266 ? 11.789 -6.793 12.336 1 82.06 266 PRO A O 1
ATOM 2066 N N . PHE A 1 267 ? 9.875 -6.043 11.516 1 84.06 267 PHE A N 1
ATOM 2067 C CA . PHE A 1 267 ? 9.789 -7.16 10.586 1 84.06 267 PHE A CA 1
ATOM 2068 C C . PHE A 1 267 ? 10.891 -7.074 9.539 1 84.06 267 PHE A C 1
ATOM 2070 O O . PHE A 1 267 ? 11.492 -8.094 9.172 1 84.06 267 PHE A O 1
ATOM 2077 N N . GLN A 1 268 ? 11.156 -5.906 9.078 1 88.75 268 GLN A N 1
ATOM 2078 C CA . GLN A 1 268 ? 12.242 -5.703 8.117 1 88.75 268 GLN A CA 1
ATOM 2079 C C . GLN A 1 268 ? 13.594 -6.062 8.734 1 88.75 268 GLN A C 1
ATOM 2081 O O . GLN A 1 268 ? 14.438 -6.66 8.062 1 88.75 268 GLN A O 1
ATOM 2086 N N . MET A 1 269 ? 13.75 -5.699 9.969 1 89.06 269 MET A N 1
ATOM 2087 C CA . MET A 1 269 ? 14.992 -6.008 10.664 1 89.06 269 MET A CA 1
ATOM 2088 C C . MET A 1 269 ? 15.195 -7.516 10.773 1 89.06 269 MET A C 1
ATOM 2090 O O . MET A 1 269 ? 16.297 -8.023 10.523 1 89.06 269 MET A O 1
ATOM 2094 N N . ALA A 1 270 ? 14.148 -8.156 11.164 1 88.75 270 ALA A N 1
ATOM 2095 C CA . ALA A 1 270 ? 14.211 -9.609 11.289 1 88.75 270 ALA A CA 1
ATOM 2096 C C . ALA A 1 270 ? 14.57 -10.258 9.953 1 88.75 270 ALA A C 1
ATOM 2098 O O . ALA A 1 270 ? 15.438 -11.141 9.898 1 88.75 270 ALA A O 1
ATOM 2099 N N . LEU A 1 271 ? 13.945 -9.836 8.906 1 91.75 271 LEU A N 1
ATOM 2100 C CA . LEU A 1 271 ? 14.164 -10.422 7.59 1 91.75 271 LEU A CA 1
ATOM 2101 C C . LEU A 1 271 ? 15.578 -10.133 7.094 1 91.75 271 LEU A C 1
ATOM 2103 O O . LEU A 1 271 ? 16.188 -10.969 6.43 1 91.75 271 LEU A O 1
ATOM 2107 N N . ALA A 1 272 ? 16.094 -8.93 7.41 1 93.12 272 ALA A N 1
ATOM 2108 C CA . ALA A 1 272 ? 17.453 -8.57 7.031 1 93.12 272 ALA A CA 1
ATOM 2109 C C . ALA A 1 272 ? 18.469 -9.555 7.613 1 93.12 272 ALA A C 1
ATOM 2111 O O . ALA A 1 272 ? 19.438 -9.914 6.953 1 93.12 272 ALA A O 1
ATOM 2112 N N . GLU A 1 273 ? 18.188 -9.953 8.781 1 90.75 273 GLU A N 1
ATOM 2113 C CA . GLU A 1 273 ? 19.094 -10.891 9.453 1 90.75 273 GLU A CA 1
ATOM 2114 C C . GLU A 1 273 ? 18.922 -12.305 8.914 1 90.75 273 GLU A C 1
ATOM 2116 O O . GLU A 1 273 ? 19.906 -13 8.641 1 90.75 273 GLU A O 1
ATOM 2121 N N . ILE A 1 274 ? 17.766 -12.695 8.719 1 90.31 274 ILE A N 1
ATOM 2122 C CA . ILE A 1 274 ? 17.438 -14.078 8.391 1 90.31 274 ILE A CA 1
ATOM 2123 C C . ILE A 1 274 ? 17.938 -14.406 6.984 1 90.31 274 ILE A C 1
ATOM 2125 O O . ILE A 1 274 ? 18.453 -15.5 6.738 1 90.31 274 ILE A O 1
ATOM 2129 N N . ILE A 1 275 ? 17.828 -13.492 6.074 1 93.5 275 ILE A N 1
ATOM 2130 C CA . ILE A 1 275 ? 18.125 -13.82 4.688 1 93.5 275 ILE A CA 1
ATOM 2131 C C . ILE A 1 275 ? 19.625 -13.781 4.461 1 93.5 275 ILE A C 1
ATOM 2133 O O . ILE A 1 275 ? 20.109 -14.125 3.377 1 93.5 275 ILE A O 1
ATOM 2137 N N . GLU A 1 276 ? 20.359 -13.375 5.48 1 92.88 276 GLU A N 1
ATOM 2138 C CA . GLU A 1 276 ? 21.812 -13.484 5.402 1 92.88 276 GLU A CA 1
ATOM 2139 C C . GLU A 1 276 ? 22.25 -14.945 5.375 1 92.88 276 GLU A C 1
ATOM 2141 O O . GLU A 1 276 ? 23.344 -15.258 4.887 1 92.88 276 GLU A O 1
ATOM 2146 N N . ASN A 1 277 ? 21.406 -15.75 5.934 1 90.75 277 ASN A N 1
ATOM 2147 C CA . ASN A 1 277 ? 21.656 -17.188 5.887 1 90.75 277 ASN A CA 1
ATOM 2148 C C . ASN A 1 277 ? 21.031 -17.828 4.645 1 90.75 277 ASN A C 1
ATOM 2150 O O . ASN A 1 277 ? 19.828 -18.031 4.586 1 90.75 277 ASN A O 1
ATOM 2154 N N . PRO A 1 278 ? 21.859 -18.266 3.75 1 92.19 278 PRO A N 1
ATOM 2155 C CA . PRO A 1 278 ? 21.344 -18.812 2.49 1 92.19 278 PRO A CA 1
ATOM 2156 C C . PRO A 1 278 ? 20.484 -20.062 2.693 1 92.19 278 PRO A C 1
ATOM 2158 O O . PRO A 1 278 ? 19.641 -20.391 1.846 1 92.19 278 PRO A O 1
ATOM 2161 N N . ASP A 1 279 ? 20.656 -20.75 3.758 1 89.25 279 ASP A N 1
ATOM 2162 C CA . ASP A 1 279 ? 19.891 -21.969 4.008 1 89.25 279 ASP A CA 1
ATOM 2163 C C . ASP A 1 279 ? 18.406 -21.672 4.121 1 89.25 279 ASP A C 1
ATOM 2165 O O . ASP A 1 279 ? 17.562 -22.531 3.838 1 89.25 279 ASP A O 1
ATOM 2169 N N . VAL A 1 280 ? 18.125 -20.469 4.445 1 86.62 280 VAL A N 1
ATOM 2170 C CA . VAL A 1 280 ? 16.734 -20.047 4.629 1 86.62 280 VAL A CA 1
ATOM 2171 C C . VAL A 1 280 ? 15.984 -20.172 3.303 1 86.62 280 VAL A C 1
ATOM 2173 O O . VAL A 1 280 ? 14.836 -20.625 3.271 1 86.62 280 VAL A O 1
ATOM 2176 N N . TYR A 1 281 ? 16.625 -19.734 2.227 1 89.25 281 TYR A N 1
ATOM 2177 C CA . TYR A 1 281 ? 15.891 -19.734 0.971 1 89.25 281 TYR A CA 1
ATOM 2178 C C . TYR A 1 281 ? 16.328 -20.891 0.074 1 89.25 281 TYR A C 1
ATOM 2180 O O . TYR A 1 281 ? 15.617 -21.25 -0.867 1 89.25 281 TYR A O 1
ATOM 2188 N N . LYS A 1 282 ? 17.406 -21.531 0.355 1 88.88 282 LYS A N 1
ATOM 2189 C CA . LYS A 1 282 ? 17.859 -22.656 -0.448 1 88.88 282 LYS A CA 1
ATOM 2190 C C . LYS A 1 282 ? 17.016 -23.906 -0.165 1 88.88 282 LYS A C 1
ATOM 2192 O O . LYS A 1 282 ? 16.891 -24.781 -1.017 1 88.88 282 LYS A O 1
ATOM 2197 N N . GLN A 1 283 ? 16.391 -23.953 0.996 1 89.19 283 GLN A N 1
ATOM 2198 C CA . GLN A 1 283 ? 15.633 -25.141 1.387 1 89.19 283 GLN A CA 1
ATOM 2199 C C . GLN A 1 283 ? 14.148 -24.984 1.056 1 89.19 283 GLN A C 1
ATOM 2201 O O . GLN A 1 283 ? 13.383 -25.938 1.146 1 89.19 283 GLN A O 1
ATOM 2206 N N . VAL A 1 284 ? 13.789 -23.859 0.615 1 92 284 VAL A N 1
ATOM 2207 C CA . VAL A 1 284 ? 12.375 -23.578 0.391 1 92 284 VAL A CA 1
ATOM 2208 C C . VAL A 1 284 ? 11.844 -24.453 -0.741 1 92 284 VAL A C 1
ATOM 2210 O O . VAL A 1 284 ? 10.734 -24.984 -0.65 1 92 284 VAL A O 1
ATOM 2213 N N . GLY A 1 285 ? 12.625 -24.594 -1.812 1 94.75 285 GLY A N 1
ATOM 2214 C CA . GLY A 1 285 ? 12.242 -25.438 -2.93 1 94.75 285 GLY A CA 1
ATOM 2215 C C . GLY A 1 285 ? 11.992 -26.891 -2.529 1 94.75 285 GLY A C 1
ATOM 2216 O O . GLY A 1 285 ? 10.977 -27.469 -2.902 1 94.75 285 GLY A O 1
ATOM 2217 N N . ASN A 1 286 ? 12.906 -27.391 -1.732 1 94.56 286 ASN A N 1
ATOM 2218 C CA . ASN A 1 286 ? 12.773 -28.766 -1.26 1 94.56 286 ASN A CA 1
ATOM 2219 C C . ASN A 1 286 ? 11.547 -28.922 -0.365 1 94.56 286 ASN A C 1
ATOM 2221 O O . ASN A 1 286 ? 10.859 -29.953 -0.433 1 94.56 286 ASN A O 1
ATOM 2225 N N . TYR A 1 287 ? 11.352 -27.953 0.439 1 93.06 287 TYR A N 1
ATOM 2226 C CA . TYR A 1 287 ? 10.211 -27.969 1.351 1 93.06 287 TYR A CA 1
ATOM 2227 C C . TYR A 1 287 ? 8.898 -28.062 0.582 1 93.06 287 TYR A C 1
ATOM 2229 O O . TYR A 1 287 ? 8.078 -28.953 0.849 1 93.06 287 TYR A O 1
ATOM 2237 N N . TYR A 1 288 ? 8.758 -27.266 -0.381 1 95.56 288 TYR A N 1
ATOM 2238 C CA . TYR A 1 288 ? 7.492 -27.219 -1.099 1 95.56 288 TYR A CA 1
ATOM 2239 C C . TYR A 1 288 ? 7.398 -28.359 -2.115 1 95.56 288 TYR A C 1
ATOM 2241 O O . TYR A 1 288 ? 6.305 -28.812 -2.447 1 95.56 288 TYR A O 1
ATOM 2249 N N . GLN A 1 289 ? 8.562 -28.812 -2.631 1 97.19 289 GLN A N 1
ATOM 2250 C CA . GLN A 1 289 ? 8.523 -29.984 -3.498 1 97.19 289 GLN A CA 1
ATOM 2251 C C . GLN A 1 289 ? 7.988 -31.203 -2.752 1 97.19 289 GLN A C 1
ATOM 2253 O O . GLN A 1 289 ? 7.172 -31.969 -3.289 1 97.19 289 GLN A O 1
ATOM 2258 N N . ALA A 1 290 ? 8.469 -31.422 -1.567 1 96.56 290 ALA A N 1
ATOM 2259 C CA . ALA A 1 290 ? 7.98 -32.531 -0.745 1 96.56 290 ALA A CA 1
ATOM 2260 C C . ALA A 1 290 ? 6.477 -32.406 -0.507 1 96.56 290 ALA A C 1
ATOM 2262 O O . ALA A 1 290 ? 5.754 -33.406 -0.56 1 96.56 290 ALA A O 1
ATOM 2263 N N . LYS A 1 291 ? 6.055 -31.25 -0.283 1 95.75 291 LYS A N 1
ATOM 2264 C CA . LYS A 1 291 ? 4.637 -31.016 -0.035 1 95.75 291 LYS A CA 1
ATOM 2265 C C . LYS A 1 291 ? 3.811 -31.234 -1.298 1 95.75 291 LYS A C 1
ATOM 2267 O O . LYS A 1 291 ? 2.723 -31.812 -1.24 1 95.75 291 LYS A O 1
ATOM 2272 N N . ARG A 1 292 ? 4.305 -30.672 -2.389 1 97.12 292 ARG A N 1
ATOM 2273 C CA . ARG A 1 292 ? 3.645 -30.922 -3.668 1 97.12 292 ARG A CA 1
ATOM 2274 C C . ARG A 1 292 ? 3.5 -32.406 -3.932 1 97.12 292 ARG A C 1
ATOM 2276 O O . ARG A 1 292 ? 2.42 -32.875 -4.297 1 97.12 292 ARG A O 1
ATOM 2283 N N . ASP A 1 293 ? 4.59 -33.125 -3.77 1 97.88 293 ASP A N 1
ATOM 2284 C CA . ASP A 1 293 ? 4.602 -34.562 -4.027 1 97.88 293 ASP A CA 1
ATOM 2285 C C . ASP A 1 293 ? 3.641 -35.312 -3.094 1 97.88 293 ASP A C 1
ATOM 2287 O O . ASP A 1 293 ? 2.93 -36.219 -3.518 1 97.88 293 ASP A O 1
ATOM 2291 N N . TYR A 1 294 ? 3.658 -34.875 -1.868 1 97.56 294 TYR A N 1
ATOM 2292 C CA . TYR A 1 294 ? 2.738 -35.438 -0.89 1 97.56 294 TYR A CA 1
ATOM 2293 C C . TYR A 1 294 ? 1.29 -35.188 -1.296 1 97.56 294 TYR A C 1
ATOM 2295 O O . TYR A 1 294 ? 0.486 -36.125 -1.341 1 97.56 294 TYR A O 1
ATOM 2303 N N . PHE A 1 295 ? 0.935 -34 -1.562 1 97.75 295 PHE A N 1
ATOM 2304 C CA . PHE A 1 295 ? -0.416 -33.594 -1.934 1 97.75 295 PHE A CA 1
ATOM 2305 C C . PHE A 1 295 ? -0.874 -34.344 -3.191 1 97.75 295 PHE A C 1
ATOM 2307 O O . PHE A 1 295 ? -1.962 -34.906 -3.217 1 97.75 295 PHE A O 1
ATOM 2314 N N . ASN A 1 296 ? -0.039 -34.281 -4.219 1 97.69 296 ASN A N 1
ATOM 2315 C CA . ASN A 1 296 ? -0.359 -34.969 -5.48 1 97.69 296 ASN A CA 1
ATOM 2316 C C . ASN A 1 296 ? -0.526 -36.469 -5.293 1 97.69 296 ASN A C 1
ATOM 2318 O O . ASN A 1 296 ? -1.454 -37.062 -5.844 1 97.69 296 ASN A O 1
ATOM 2322 N N . GLY A 1 297 ? 0.426 -37.031 -4.594 1 97.69 297 GLY A N 1
ATOM 2323 C CA . GLY A 1 297 ? 0.314 -38.438 -4.332 1 97.69 297 GLY A CA 1
ATOM 2324 C C . GLY A 1 297 ? -0.999 -38.812 -3.678 1 97.69 297 GLY A C 1
ATOM 2325 O O . GLY A 1 297 ? -1.65 -39.781 -4.098 1 97.69 297 GLY A O 1
ATOM 2326 N N . LYS A 1 298 ? -1.375 -38.062 -2.68 1 97.38 298 LYS A N 1
ATOM 2327 C CA . LYS A 1 298 ? -2.619 -38.344 -1.965 1 97.38 298 LYS A CA 1
ATOM 2328 C C . LYS A 1 298 ? -3.832 -38.094 -2.855 1 97.38 298 LYS A C 1
ATOM 2330 O O . LYS A 1 298 ? -4.82 -38.812 -2.789 1 97.38 298 LYS A O 1
ATOM 2335 N N . ILE A 1 299 ? -3.814 -37.094 -3.6 1 97.5 299 ILE A N 1
ATOM 2336 C CA . ILE A 1 299 ? -4.926 -36.781 -4.488 1 97.5 299 ILE A CA 1
ATOM 2337 C C . ILE A 1 299 ? -5.109 -37.875 -5.512 1 97.5 299 ILE A C 1
ATOM 2339 O O . ILE A 1 299 ? -6.23 -38.344 -5.75 1 97.5 299 ILE A O 1
ATOM 2343 N N . ILE A 1 300 ? -4.016 -38.375 -6.117 1 96.81 300 ILE A N 1
ATOM 2344 C CA . ILE A 1 300 ? -4.051 -39.406 -7.129 1 96.81 300 ILE A CA 1
ATOM 2345 C C . ILE A 1 300 ? -4.625 -40.688 -6.527 1 96.81 300 ILE A C 1
ATOM 2347 O O . ILE A 1 300 ? -5.438 -41.375 -7.16 1 96.81 300 ILE A O 1
ATOM 2351 N N . ASN A 1 301 ? -4.293 -40.906 -5.328 1 97.12 301 ASN A N 1
ATOM 2352 C CA . ASN A 1 301 ? -4.676 -42.156 -4.691 1 97.12 301 ASN A CA 1
ATOM 2353 C C . ASN A 1 301 ? -6.117 -42.125 -4.191 1 97.12 301 ASN A C 1
ATOM 2355 O O . ASN A 1 301 ? -6.742 -43.156 -3.996 1 97.12 301 ASN A O 1
ATOM 2359 N N . ASN A 1 302 ? -6.621 -40.969 -4.012 1 97 302 ASN A N 1
ATOM 2360 C CA . ASN A 1 302 ? -7.895 -40.906 -3.301 1 97 302 ASN A CA 1
ATOM 2361 C C . ASN A 1 302 ? -8.977 -40.25 -4.156 1 97 302 ASN A C 1
ATOM 2363 O O . ASN A 1 302 ? -10.148 -40.25 -3.779 1 97 302 ASN A O 1
ATOM 2367 N N . THR A 1 303 ? -8.609 -39.656 -5.207 1 96.19 303 THR A N 1
ATOM 2368 C CA . THR A 1 303 ? -9.57 -39 -6.066 1 96.19 303 THR A CA 1
ATOM 2369 C C . THR A 1 303 ? -9.328 -39.344 -7.535 1 96.19 303 THR A C 1
ATOM 2371 O O . THR A 1 303 ? -8.469 -40.156 -7.848 1 96.19 303 THR A O 1
ATOM 2374 N N . ARG A 1 304 ? -10.148 -38.719 -8.461 1 97 304 ARG A N 1
ATOM 2375 C CA . ARG A 1 304 ? -9.977 -38.938 -9.891 1 97 304 ARG A CA 1
ATOM 2376 C C . ARG A 1 304 ? -9.406 -37.656 -10.555 1 97 304 ARG A C 1
ATOM 2378 O O . ARG A 1 304 ? -9.445 -37.531 -11.773 1 97 304 ARG A O 1
ATOM 2385 N N . LEU A 1 305 ? -8.922 -36.75 -9.688 1 97.12 305 LEU A N 1
ATOM 2386 C CA . LEU A 1 305 ? -8.242 -35.594 -10.195 1 97.12 305 LEU A CA 1
ATOM 2387 C C . LEU A 1 305 ? -6.859 -35.938 -10.734 1 97.12 305 LEU A C 1
ATOM 2389 O O . LEU A 1 305 ? -6.156 -36.781 -10.156 1 97.12 305 LEU A O 1
ATOM 2393 N N . ILE A 1 306 ? -6.527 -35.344 -11.844 1 97.31 306 ILE A N 1
ATOM 2394 C CA . ILE A 1 306 ? -5.246 -35.625 -12.484 1 97.31 306 ILE A CA 1
ATOM 2395 C C . ILE A 1 306 ? -4.363 -34.375 -12.406 1 97.31 306 ILE A C 1
ATOM 2397 O O . ILE A 1 306 ? -4.695 -33.312 -12.977 1 97.31 306 ILE A O 1
ATOM 2401 N N . PRO A 1 307 ? -3.246 -34.438 -11.758 1 97.38 307 PRO A N 1
ATOM 2402 C CA . PRO A 1 307 ? -2.379 -33.281 -11.656 1 97.38 307 PRO A CA 1
ATOM 2403 C C . PRO A 1 307 ? -1.753 -32.875 -12.992 1 97.38 307 PRO A C 1
ATOM 2405 O O . PRO A 1 307 ? -1.342 -33.75 -13.766 1 97.38 307 PRO A O 1
ATOM 2408 N N . ILE A 1 308 ? -1.778 -31.609 -13.305 1 96.81 308 ILE A N 1
ATOM 2409 C CA . ILE A 1 308 ? -1.031 -31.047 -14.422 1 96.81 308 ILE A CA 1
ATOM 2410 C C . ILE A 1 308 ? 0.401 -30.734 -13.984 1 96.81 308 ILE A C 1
ATOM 2412 O O . ILE A 1 308 ? 0.628 -30.25 -12.883 1 96.81 308 ILE A O 1
ATOM 2416 N N . PRO A 1 309 ? 1.352 -31.078 -14.781 1 92.25 309 PRO A N 1
ATOM 2417 C CA . PRO A 1 309 ? 2.742 -30.859 -14.367 1 92.25 309 PRO A CA 1
ATOM 2418 C C . PRO A 1 309 ? 3.008 -29.422 -13.914 1 92.25 309 PRO A C 1
ATOM 2420 O O . PRO A 1 309 ? 2.547 -28.469 -14.555 1 92.25 309 PRO A O 1
ATOM 2423 N N . SER A 1 310 ? 3.672 -29.359 -12.758 1 94.94 310 SER A N 1
ATOM 2424 C CA . SER A 1 310 ? 4.047 -28.078 -12.18 1 94.94 310 SER A CA 1
ATOM 2425 C C . SER A 1 310 ? 5.504 -28.078 -11.727 1 94.94 310 SER A C 1
ATOM 2427 O O . SER A 1 310 ? 5.922 -28.938 -10.961 1 94.94 310 SER A O 1
ATOM 2429 N N . GLN A 1 311 ? 6.27 -27.047 -12.156 1 97.25 311 GLN A N 1
ATOM 2430 C CA . GLN A 1 311 ? 7.703 -27 -11.891 1 97.25 311 GLN A CA 1
ATOM 2431 C C . GLN A 1 311 ? 8.016 -26.016 -10.758 1 97.25 311 GLN A C 1
ATOM 2433 O O . GLN A 1 311 ? 9.156 -25.953 -10.289 1 97.25 311 GLN A O 1
ATOM 2438 N N . GLY A 1 312 ? 7.004 -25.328 -10.289 1 97.69 312 GLY A N 1
ATOM 2439 C CA . GLY A 1 312 ? 7.273 -24.359 -9.234 1 97.69 312 GLY A CA 1
ATOM 2440 C C . GLY A 1 312 ? 6.016 -23.781 -8.617 1 97.69 312 GLY A C 1
ATOM 2441 O O . GLY A 1 312 ? 4.902 -24.188 -8.969 1 97.69 312 GLY A O 1
ATOM 2442 N N . THR A 1 313 ? 6.195 -22.859 -7.594 1 97.31 313 THR A N 1
ATOM 2443 C CA . THR A 1 313 ? 5.168 -22.188 -6.797 1 97.31 313 THR A CA 1
ATOM 2444 C C . THR A 1 313 ? 4.531 -23.172 -5.812 1 97.31 313 THR A C 1
ATOM 2446 O O . THR A 1 313 ? 5.102 -24.219 -5.52 1 97.31 313 THR A O 1
ATOM 2449 N N . TYR A 1 314 ? 3.5 -22.781 -5.152 1 96.94 314 TYR A N 1
ATOM 2450 C CA . TYR A 1 314 ? 2.76 -23.688 -4.281 1 96.94 314 TYR A CA 1
ATOM 2451 C C . TYR A 1 314 ? 1.325 -23.859 -4.77 1 96.94 314 TYR A C 1
ATOM 2453 O O . TYR A 1 314 ? 0.423 -24.141 -3.977 1 96.94 314 TYR A O 1
ATOM 2461 N N . PHE A 1 315 ? 1.195 -23.656 -6.086 1 97.06 315 PHE A N 1
ATOM 2462 C CA . PHE A 1 315 ? -0.084 -23.875 -6.75 1 97.06 315 PHE A CA 1
ATOM 2463 C C . PHE A 1 315 ? -0.021 -25.109 -7.637 1 97.06 315 PHE A C 1
ATOM 2465 O O . PHE A 1 315 ? 1.002 -25.375 -8.273 1 97.06 315 PHE A O 1
ATOM 2472 N N . GLN A 1 316 ? -1.126 -25.812 -7.668 1 97.81 316 GLN A N 1
ATOM 2473 C CA . GLN A 1 316 ? -1.205 -27.031 -8.469 1 97.81 316 GLN A CA 1
ATOM 2474 C C . GLN A 1 316 ? -2.506 -27.078 -9.266 1 97.81 316 GLN A C 1
ATOM 2476 O O . GLN A 1 316 ? -3.594 -26.969 -8.695 1 97.81 316 GLN A O 1
ATOM 2481 N N . LEU A 1 317 ? -2.371 -27.172 -10.547 1 97.75 317 LEU A N 1
ATOM 2482 C CA . LEU A 1 317 ? -3.529 -27.375 -11.406 1 97.75 317 LEU A CA 1
ATOM 2483 C C . LEU A 1 317 ? -3.898 -28.859 -11.469 1 97.75 317 LEU A C 1
ATOM 2485 O O . LEU A 1 317 ? -3.02 -29.719 -11.5 1 97.75 317 LEU A O 1
ATOM 2489 N N . PHE A 1 318 ? -5.191 -29.109 -11.516 1 97.81 318 PHE A N 1
ATOM 2490 C CA . PHE A 1 318 ? -5.723 -30.453 -11.664 1 97.81 318 PHE A CA 1
ATOM 2491 C C . PHE A 1 318 ? -6.781 -30.516 -12.758 1 97.81 318 PHE A C 1
ATOM 2493 O O . PHE A 1 318 ? -7.602 -29.594 -12.883 1 97.81 318 PHE A O 1
ATOM 2500 N N . SER A 1 319 ? -6.738 -31.547 -13.508 1 97.56 319 SER A N 1
ATOM 2501 C CA . SER A 1 319 ? -7.836 -31.844 -14.422 1 97.56 319 SER A CA 1
ATOM 2502 C C . SER A 1 319 ? -8.938 -32.625 -13.727 1 97.56 319 SER A C 1
ATOM 2504 O O . SER A 1 319 ? -8.648 -33.562 -12.969 1 97.56 319 SER A O 1
ATOM 2506 N N . TYR A 1 320 ? -10.125 -32.25 -13.898 1 97.38 320 TYR A N 1
ATOM 2507 C CA . TYR A 1 320 ? -11.258 -33 -13.359 1 97.38 320 TYR A CA 1
ATOM 2508 C C . TYR A 1 320 ? -12.039 -33.688 -14.477 1 97.38 320 TYR A C 1
ATOM 2510 O O . TYR A 1 320 ? -13.211 -34 -14.305 1 97.38 320 TYR A O 1
ATOM 2518 N N . GLU A 1 321 ? -11.461 -33.906 -15.633 1 96.25 321 GLU A N 1
ATOM 2519 C CA . GLU A 1 321 ? -12.109 -34.438 -16.828 1 96.25 321 GLU A CA 1
ATOM 2520 C C . GLU A 1 321 ? -12.742 -35.812 -16.547 1 96.25 321 GLU A C 1
ATOM 2522 O O . GLU A 1 321 ? -13.719 -36.188 -17.188 1 96.25 321 GLU A O 1
ATOM 2527 N N . MET A 1 322 ? -12.289 -36.5 -15.609 1 95.75 322 MET A N 1
ATOM 2528 C CA . MET A 1 322 ? -12.781 -37.844 -15.281 1 95.75 322 MET A CA 1
ATOM 2529 C C . MET A 1 322 ? -13.93 -37.75 -14.281 1 95.75 322 MET A C 1
ATOM 2531 O O . MET A 1 322 ? -14.508 -38.781 -13.914 1 95.75 322 MET A O 1
ATOM 2535 N N . ILE A 1 323 ? -14.273 -36.656 -13.852 1 95.38 323 ILE A N 1
ATOM 2536 C CA . ILE A 1 323 ? -15.266 -36.469 -12.797 1 95.38 323 ILE A CA 1
ATOM 2537 C C . ILE A 1 323 ? -16.531 -35.844 -13.367 1 95.38 323 ILE A C 1
ATOM 2539 O O . ILE A 1 323 ? -17.641 -36.25 -13.047 1 95.38 323 ILE A O 1
ATOM 2543 N N . SER A 1 324 ? -16.297 -34.844 -14.156 1 95.25 324 SER A N 1
ATOM 2544 C CA . SER A 1 324 ? -17.438 -34.062 -14.609 1 95.25 324 SER A CA 1
ATOM 2545 C C . SER A 1 324 ? -17.172 -33.469 -15.984 1 95.25 324 SER A C 1
ATOM 2547 O O . SER A 1 324 ? -16.031 -33.281 -16.391 1 95.25 324 SER A O 1
ATOM 2549 N N . GLU A 1 325 ? -18.281 -33.062 -16.641 1 94.75 325 GLU A N 1
ATOM 2550 C CA . GLU A 1 325 ? -18.203 -32.344 -17.922 1 94.75 325 GLU A CA 1
ATOM 2551 C C . GLU A 1 325 ? -18.594 -30.891 -17.734 1 94.75 325 GLU A C 1
ATOM 2553 O O . GLU A 1 325 ? -18.609 -30.109 -18.703 1 94.75 325 GLU A O 1
ATOM 2558 N N . ASP A 1 326 ? -18.766 -30.484 -16.547 1 94.5 326 ASP A N 1
ATOM 2559 C CA . ASP A 1 326 ? -19.156 -29.109 -16.25 1 94.5 326 ASP A CA 1
ATOM 2560 C C . ASP A 1 326 ? -18.031 -28.141 -16.594 1 94.5 326 ASP A C 1
ATOM 2562 O O . ASP A 1 326 ? -16.859 -28.516 -16.609 1 94.5 326 ASP A O 1
ATOM 2566 N N . ARG A 1 327 ? -18.516 -26.922 -16.875 1 93.88 327 ARG A N 1
ATOM 2567 C CA . ARG A 1 327 ? -17.516 -25.859 -16.938 1 93.88 327 ARG A CA 1
ATOM 2568 C C . ARG A 1 327 ? -16.859 -25.656 -15.578 1 93.88 327 ARG A C 1
ATOM 2570 O O . ARG A 1 327 ? -17.453 -25.953 -14.539 1 93.88 327 ARG A O 1
ATOM 2577 N N . ASP A 1 328 ? -15.578 -25.156 -15.539 1 92.94 328 ASP A N 1
ATOM 2578 C CA . ASP A 1 328 ? -14.773 -25.141 -14.32 1 92.94 328 ASP A CA 1
ATOM 2579 C C . ASP A 1 328 ? -15.414 -24.281 -13.242 1 92.94 328 ASP A C 1
ATOM 2581 O O . ASP A 1 328 ? -15.336 -24.594 -12.055 1 92.94 328 ASP A O 1
ATOM 2585 N N . ARG A 1 329 ? -16.156 -23.203 -13.562 1 89.81 329 ARG A N 1
ATOM 2586 C CA . ARG A 1 329 ? -16.828 -22.375 -12.57 1 89.81 329 ARG A CA 1
ATOM 2587 C C . ARG A 1 329 ? -17.969 -23.141 -11.898 1 89.81 329 ARG A C 1
ATOM 2589 O O . ARG A 1 329 ? -18.156 -23.047 -10.688 1 89.81 329 ARG A O 1
ATOM 2596 N N . GLU A 1 330 ? -18.703 -23.828 -12.711 1 90.62 330 GLU A N 1
ATOM 2597 C CA . GLU A 1 330 ? -19.766 -24.656 -12.172 1 90.62 330 GLU A CA 1
ATOM 2598 C C . GLU A 1 330 ? -19.219 -25.781 -11.305 1 90.62 330 GLU A C 1
ATOM 2600 O O . GLU A 1 330 ? -19.766 -26.094 -10.242 1 90.62 330 GLU A O 1
ATOM 2605 N N . PHE A 1 331 ? -18.25 -26.391 -11.82 1 93.88 331 PHE A N 1
ATOM 2606 C CA . PHE A 1 331 ? -17.656 -27.5 -11.102 1 93.88 331 PHE A CA 1
ATOM 2607 C C . PHE A 1 331 ? -17.156 -27.062 -9.734 1 93.88 331 PHE A C 1
ATOM 2609 O O . PHE A 1 331 ? -17.344 -27.766 -8.734 1 93.88 331 PHE A O 1
ATOM 2616 N N . ILE A 1 332 ? -16.484 -25.922 -9.547 1 91.38 332 ILE A N 1
ATOM 2617 C CA . ILE A 1 332 ? -15.93 -25.453 -8.281 1 91.38 332 ILE A CA 1
ATOM 2618 C C . ILE A 1 332 ? -17.062 -25.172 -7.289 1 91.38 332 ILE A C 1
ATOM 2620 O O . ILE A 1 332 ? -16.906 -25.375 -6.086 1 91.38 332 ILE A O 1
ATOM 2624 N N . GLU A 1 333 ? -18.141 -24.641 -7.789 1 88.25 333 GLU A N 1
ATOM 2625 C CA . GLU A 1 333 ? -19.281 -24.438 -6.918 1 88.25 333 GLU A CA 1
ATOM 2626 C C . GLU A 1 333 ? -19.781 -25.766 -6.344 1 88.25 333 GLU A C 1
ATOM 2628 O O . GLU A 1 333 ? -20.125 -25.844 -5.164 1 88.25 333 GLU A O 1
ATOM 2633 N N . LYS A 1 334 ? -19.844 -26.703 -7.195 1 89.56 334 LYS A N 1
ATOM 2634 C CA . LYS A 1 334 ? -20.266 -28.031 -6.77 1 89.56 334 LYS A CA 1
ATOM 2635 C C . LYS A 1 334 ? -19.297 -28.609 -5.746 1 89.56 334 LYS A C 1
ATOM 2637 O O . LYS A 1 334 ? -19.703 -29.188 -4.738 1 89.56 334 LYS A O 1
ATOM 2642 N N . ILE A 1 335 ? -18.047 -28.5 -6.004 1 91.38 335 ILE A N 1
ATOM 2643 C CA . ILE A 1 335 ? -17.031 -29 -5.09 1 91.38 335 ILE A CA 1
ATOM 2644 C C . ILE A 1 335 ? -17.188 -28.328 -3.727 1 91.38 335 ILE A C 1
ATOM 2646 O O . ILE A 1 335 ? -17.141 -29 -2.691 1 91.38 335 ILE A O 1
ATOM 2650 N N . LEU A 1 336 ? -17.281 -27.031 -3.725 1 90.12 336 LEU A N 1
ATOM 2651 C CA . LEU A 1 336 ? -17.422 -26.297 -2.479 1 90.12 336 LEU A CA 1
ATOM 2652 C C . LEU A 1 336 ? -18.656 -26.75 -1.704 1 90.12 336 LEU A C 1
ATOM 2654 O O . LEU A 1 336 ? -18.578 -26.984 -0.494 1 90.12 336 LEU A O 1
ATOM 2658 N N . HIS A 1 337 ? -19.766 -26.922 -2.385 1 87.56 337 HIS A N 1
ATOM 2659 C CA . HIS A 1 337 ? -21.016 -27.297 -1.755 1 87.56 337 HIS A CA 1
ATOM 2660 C C . HIS A 1 337 ? -20.969 -28.734 -1.232 1 87.56 337 HIS A C 1
ATOM 2662 O O . HIS A 1 337 ? -21.438 -29.016 -0.125 1 87.56 337 HIS A O 1
ATOM 2668 N N . HIS A 1 338 ? -20.453 -29.609 -1.972 1 90.69 338 HIS A N 1
ATOM 2669 C CA . HIS A 1 338 ? -20.5 -31.031 -1.654 1 90.69 338 HIS A CA 1
ATOM 2670 C C . HIS A 1 338 ? -19.391 -31.422 -0.693 1 90.69 338 HIS A C 1
ATOM 2672 O O . HIS A 1 338 ? -19.562 -32.344 0.13 1 90.69 338 HIS A O 1
ATOM 2678 N N . THR A 1 339 ? -18.25 -30.797 -0.832 1 93.25 339 THR A N 1
ATOM 2679 C CA . THR A 1 339 ? -17.094 -31.281 -0.077 1 93.25 339 THR A CA 1
ATOM 2680 C C . THR A 1 339 ? -16.656 -30.234 0.954 1 93.25 339 THR A C 1
ATOM 2682 O O . THR A 1 339 ? -15.922 -30.562 1.889 1 93.25 339 THR A O 1
ATOM 2685 N N . GLY A 1 340 ? -16.969 -29 0.716 1 92.62 340 GLY A N 1
ATOM 2686 C CA . GLY A 1 340 ? -16.516 -27.922 1.592 1 92.62 340 GLY A CA 1
ATOM 2687 C C . GLY A 1 340 ? -15.094 -27.5 1.322 1 92.62 340 GLY A C 1
ATOM 2688 O O . GLY A 1 340 ? -14.406 -27 2.221 1 92.62 340 GLY A O 1
ATOM 2689 N N . VAL A 1 341 ? -14.609 -27.781 0.156 1 94.88 341 VAL A N 1
ATOM 2690 C CA . VAL A 1 341 ? -13.258 -27.375 -0.215 1 94.88 341 VAL A CA 1
ATOM 2691 C C . VAL A 1 341 ? -13.328 -26.328 -1.324 1 94.88 341 VAL A C 1
ATOM 2693 O O . VAL A 1 341 ? -13.961 -26.547 -2.359 1 94.88 341 VAL A O 1
ATOM 2696 N N . ALA A 1 342 ? -12.68 -25.188 -1.058 1 92.94 342 ALA A N 1
ATOM 2697 C CA . ALA A 1 342 ? -12.664 -24.094 -2.029 1 92.94 342 ALA A CA 1
ATOM 2698 C C . ALA A 1 342 ? -11.484 -24.219 -2.984 1 92.94 342 ALA A C 1
ATOM 2700 O O . ALA A 1 342 ? -10.383 -24.578 -2.57 1 92.94 342 ALA A O 1
ATOM 2701 N N . ALA A 1 343 ? -11.727 -23.984 -4.25 1 93.38 343 ALA A N 1
ATOM 2702 C CA . ALA A 1 343 ? -10.727 -23.984 -5.312 1 93.38 343 ALA A CA 1
ATOM 2703 C C . ALA A 1 343 ? -10.938 -22.828 -6.273 1 93.38 343 ALA A C 1
ATOM 2705 O O . ALA A 1 343 ? -11.875 -22.031 -6.102 1 93.38 343 ALA A O 1
ATOM 2706 N N . VAL A 1 344 ? -10 -22.688 -7.219 1 92.94 344 VAL A N 1
ATOM 2707 C CA . VAL A 1 344 ? -10.109 -21.609 -8.195 1 92.94 344 VAL A CA 1
ATOM 2708 C C . VAL A 1 344 ? -10.289 -22.188 -9.594 1 92.94 344 VAL A C 1
ATOM 2710 O O . VAL A 1 344 ? -9.562 -23.094 -9.992 1 92.94 344 VAL A O 1
ATOM 2713 N N . PRO A 1 345 ? -11.312 -21.703 -10.312 1 93.5 345 PRO A N 1
ATOM 2714 C CA . PRO A 1 345 ? -11.453 -22.156 -11.695 1 93.5 345 PRO A CA 1
ATOM 2715 C C . PRO A 1 345 ? -10.32 -21.672 -12.602 1 93.5 345 PRO A C 1
ATOM 2717 O O . PRO A 1 345 ? -9.906 -20.516 -12.5 1 93.5 345 PRO A O 1
ATOM 2720 N N . TYR A 1 346 ? -9.836 -22.516 -13.406 1 93.69 346 TYR A N 1
ATOM 2721 C CA . TYR A 1 346 ? -8.75 -22.188 -14.32 1 93.69 346 TYR A CA 1
ATOM 2722 C C . TYR A 1 346 ? -9.133 -21.016 -15.219 1 93.69 346 TYR A C 1
ATOM 2724 O O . TYR A 1 346 ? -8.281 -20.188 -15.562 1 93.69 346 TYR A O 1
ATOM 2732 N N . SER A 1 347 ? -10.383 -20.891 -15.578 1 92.44 347 SER A N 1
ATOM 2733 C CA . SER A 1 347 ? -10.883 -19.891 -16.516 1 92.44 347 SER A CA 1
ATOM 2734 C C . SER A 1 347 ? -10.727 -18.484 -15.938 1 92.44 347 SER A C 1
ATOM 2736 O O . SER A 1 347 ? -10.75 -17.5 -16.688 1 92.44 347 SER A O 1
ATOM 2738 N N . LEU A 1 348 ? -10.539 -18.422 -14.672 1 90 348 LEU A N 1
ATOM 2739 C CA . LEU A 1 348 ? -10.406 -17.125 -14.008 1 90 348 LEU A CA 1
ATOM 2740 C C . LEU A 1 348 ? -9.141 -16.406 -14.461 1 90 348 LEU A C 1
ATOM 2742 O O . LEU A 1 348 ? -9.047 -15.188 -14.359 1 90 348 LEU A O 1
ATOM 2746 N N . PHE A 1 349 ? -8.211 -17.109 -14.984 1 93.44 349 PHE A 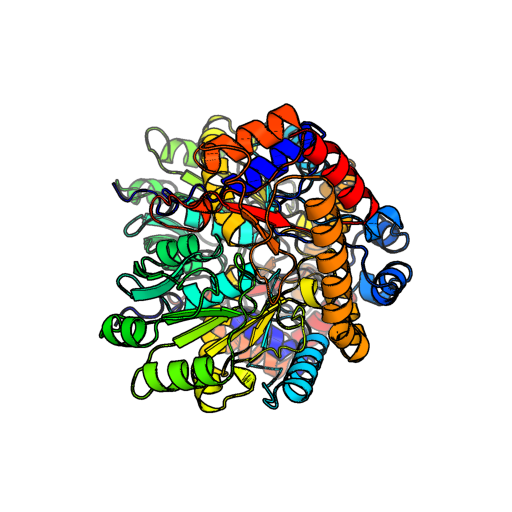N 1
ATOM 2747 C CA . PHE A 1 349 ? -6.887 -16.578 -15.266 1 93.44 349 PHE A CA 1
ATOM 2748 C C . PHE A 1 349 ? -6.781 -16.141 -16.734 1 93.44 349 PHE A C 1
ATOM 2750 O O . PHE A 1 349 ? -5.684 -15.867 -17.219 1 93.44 349 PHE A O 1
ATOM 2757 N N . PHE A 1 350 ? -7.961 -16.141 -17.391 1 92.69 350 PHE A N 1
ATOM 2758 C CA . PHE A 1 350 ? -8.031 -15.758 -18.797 1 92.69 350 PHE A CA 1
ATOM 2759 C C . PHE A 1 350 ? -8.992 -14.586 -18.984 1 92.69 350 PHE A C 1
ATOM 2761 O O . PHE A 1 350 ? -9.898 -14.391 -18.188 1 92.69 350 PHE A O 1
ATOM 2768 N N . HIS A 1 351 ? -8.68 -13.859 -20.031 1 87.94 351 HIS A N 1
ATOM 2769 C CA . HIS A 1 351 ? -9.617 -12.789 -20.375 1 87.94 351 HIS A CA 1
ATOM 2770 C C . HIS A 1 351 ? -10.844 -13.336 -21.094 1 87.94 351 HIS A C 1
ATOM 2772 O O . HIS A 1 351 ? -11.922 -12.75 -21.016 1 87.94 351 HIS A O 1
ATOM 2778 N N . GLU A 1 352 ? -10.617 -14.469 -21.766 1 86.44 352 GLU A N 1
ATOM 2779 C CA . GLU A 1 352 ? -11.695 -15.102 -22.516 1 86.44 352 GLU A CA 1
ATOM 2780 C C . GLU A 1 352 ? -12.133 -16.406 -21.859 1 86.44 352 GLU A C 1
ATOM 2782 O O . GLU A 1 352 ? -11.422 -16.938 -21 1 86.44 352 GLU A O 1
ATOM 2787 N N . LYS A 1 353 ? -13.281 -16.906 -22.297 1 82.31 353 LYS A N 1
ATOM 2788 C CA . LYS A 1 353 ? -13.805 -18.172 -21.797 1 82.31 353 LYS A CA 1
ATOM 2789 C C . LYS A 1 353 ? -12.906 -19.328 -22.203 1 82.31 353 LYS A C 1
ATOM 2791 O O . LYS A 1 353 ? -12.352 -19.344 -23.297 1 82.31 353 LYS A O 1
ATOM 2796 N N . GLN A 1 354 ? -12.711 -20.172 -21.266 1 85.62 354 GLN A N 1
ATOM 2797 C CA . GLN A 1 354 ? -11.906 -21.359 -21.516 1 85.62 354 GLN A CA 1
ATOM 2798 C C . GLN A 1 354 ? -12.75 -22.625 -21.375 1 85.62 354 GLN A C 1
ATOM 2800 O O . GLN A 1 354 ? -13.75 -22.641 -20.656 1 85.62 354 GLN A O 1
ATOM 2805 N N . LYS A 1 355 ? -12.258 -23.703 -22.062 1 88.5 355 LYS A N 1
ATOM 2806 C CA . LYS A 1 355 ? -13.023 -24.953 -22.031 1 88.5 355 LYS A CA 1
ATOM 2807 C C . LYS A 1 355 ? -12.297 -26.016 -21.234 1 88.5 355 LYS A C 1
ATOM 2809 O O . LYS A 1 355 ? -12.875 -27.062 -20.906 1 88.5 355 LYS A O 1
ATOM 2814 N N . ASN A 1 356 ? -11.047 -25.688 -20.875 1 91.62 356 ASN A N 1
ATOM 2815 C CA . ASN A 1 356 ? -10.289 -26.703 -20.125 1 91.62 356 ASN A CA 1
ATOM 2816 C C . ASN A 1 356 ? -10.938 -27 -18.781 1 91.62 356 ASN A C 1
ATOM 2818 O O . ASN A 1 356 ? -11.266 -26.094 -18.016 1 91.62 356 ASN A O 1
ATOM 2822 N N . PRO A 1 357 ? -11.133 -28.234 -18.531 1 96.25 357 PRO A N 1
ATOM 2823 C CA . PRO A 1 357 ? -11.688 -28.625 -17.234 1 96.25 357 PRO A CA 1
ATOM 2824 C C . PRO A 1 357 ? -10.633 -28.703 -16.125 1 96.25 357 PRO A C 1
ATOM 2826 O O . PRO A 1 357 ? -10.391 -29.766 -15.562 1 96.25 357 PRO A O 1
ATOM 2829 N N . TRP A 1 358 ? -10.062 -27.625 -15.812 1 97.06 358 TRP A N 1
ATOM 2830 C CA . TRP A 1 358 ? -8.977 -27.578 -14.836 1 97.06 358 TRP A CA 1
ATOM 2831 C C . TRP A 1 358 ? -9.336 -26.672 -13.672 1 97.06 358 TRP A C 1
ATOM 2833 O O . TRP A 1 358 ? -10.141 -25.75 -13.812 1 97.06 358 TRP A O 1
ATOM 2843 N N . ILE A 1 359 ? -8.82 -26.938 -12.5 1 95.94 359 ILE A N 1
ATOM 2844 C CA . ILE A 1 359 ? -8.945 -26.125 -11.297 1 95.94 359 ILE A CA 1
ATOM 2845 C C . ILE A 1 359 ? -7.578 -26 -10.625 1 95.94 359 ILE A C 1
ATOM 2847 O O . ILE A 1 359 ? -6.668 -26.781 -10.898 1 95.94 359 ILE A O 1
ATOM 2851 N N . ARG A 1 360 ? -7.457 -24.969 -9.82 1 96.5 360 ARG A N 1
ATOM 2852 C CA . ARG A 1 360 ? -6.199 -24.75 -9.117 1 96.5 360 ARG A CA 1
ATOM 2853 C C . ARG A 1 360 ? -6.391 -24.875 -7.605 1 96.5 360 ARG A C 1
ATOM 2855 O O . ARG A 1 360 ? -7.348 -24.328 -7.051 1 96.5 360 ARG A O 1
ATOM 2862 N N . PHE A 1 361 ? -5.496 -25.609 -6.996 1 96.44 361 PHE A N 1
ATOM 2863 C CA . PHE A 1 361 ? -5.395 -25.641 -5.543 1 96.44 361 PHE A CA 1
ATOM 2864 C C . PHE A 1 361 ? -4.105 -24.969 -5.074 1 96.44 361 PHE A C 1
ATOM 2866 O O . PHE A 1 361 ? -3.096 -25 -5.781 1 96.44 361 PHE A O 1
ATOM 2873 N N . ASN A 1 362 ? -4.184 -24.328 -3.934 1 95.19 362 ASN A N 1
ATOM 2874 C CA . ASN A 1 362 ? -3.021 -23.875 -3.18 1 95.19 362 ASN A CA 1
ATOM 2875 C C . ASN A 1 362 ? -2.629 -24.875 -2.092 1 95.19 362 ASN A C 1
ATOM 2877 O O . ASN A 1 362 ? -3.35 -25.031 -1.105 1 95.19 362 ASN A O 1
ATOM 2881 N N . PHE A 1 363 ? -1.477 -25.5 -2.236 1 96.06 363 PHE A N 1
ATOM 2882 C CA . PHE A 1 363 ? -1.129 -26.562 -1.296 1 96.06 363 PHE A CA 1
ATOM 2883 C C . PHE A 1 363 ? -0.198 -26.031 -0.21 1 96.06 363 PHE A C 1
ATOM 2885 O O . PHE A 1 363 ? 0.334 -26.797 0.587 1 96.06 363 PHE A O 1
ATOM 2892 N N . ALA A 1 364 ? 0.082 -24.75 -0.174 1 92.69 364 ALA A N 1
ATOM 2893 C CA . ALA A 1 364 ? 0.86 -24.141 0.901 1 92.69 364 ALA A CA 1
ATOM 2894 C C . ALA A 1 364 ? 0.035 -24.031 2.18 1 92.69 364 ALA A C 1
ATOM 2896 O O . ALA A 1 364 ? -0.256 -22.922 2.646 1 92.69 364 ALA A O 1
ATOM 2897 N N . ARG A 1 365 ? -0.297 -25.156 2.727 1 90.88 365 ARG A N 1
ATOM 2898 C CA . ARG A 1 365 ? -1.077 -25.359 3.945 1 90.88 365 ARG A CA 1
ATOM 2899 C C . ARG A 1 365 ? -0.421 -26.375 4.859 1 90.88 365 ARG A C 1
ATOM 2901 O O . ARG A 1 365 ? 0.338 -27.234 4.395 1 90.88 365 ARG A O 1
ATOM 2908 N N . PRO A 1 366 ? -0.773 -26.234 6.137 1 88.62 366 PRO A N 1
ATOM 2909 C CA . PRO A 1 366 ? -0.333 -27.312 7.023 1 88.62 366 PRO A CA 1
ATOM 2910 C C . PRO A 1 366 ? -0.837 -28.688 6.578 1 88.62 366 PRO A C 1
ATOM 2912 O O . PRO A 1 366 ? -1.92 -28.797 5.996 1 88.62 366 PRO A O 1
ATOM 2915 N N . VAL A 1 367 ? -0.098 -29.688 6.941 1 92.56 367 VAL A N 1
ATOM 2916 C CA . VAL A 1 367 ? -0.357 -31.047 6.465 1 92.56 367 VAL A CA 1
ATOM 2917 C C . VAL A 1 367 ? -1.732 -31.5 6.938 1 92.56 367 VAL A C 1
ATOM 2919 O O . VAL A 1 367 ? -2.443 -32.219 6.215 1 92.56 367 VAL A O 1
ATOM 2922 N N . ASP A 1 368 ? -2.088 -31.125 8.141 1 93.25 368 ASP A N 1
ATOM 2923 C CA . ASP A 1 368 ? -3.383 -31.531 8.672 1 93.25 368 ASP A CA 1
ATOM 2924 C C . ASP A 1 368 ? -4.527 -30.938 7.852 1 93.25 368 ASP A C 1
ATOM 2926 O O . ASP A 1 368 ? -5.551 -31.594 7.645 1 93.25 368 ASP A O 1
ATOM 2930 N N . ILE A 1 369 ? -4.336 -29.766 7.375 1 92.38 369 ILE A N 1
ATOM 2931 C CA . ILE A 1 369 ? -5.34 -29.125 6.531 1 92.38 369 ILE A CA 1
ATOM 2932 C C . ILE A 1 369 ? -5.395 -29.812 5.176 1 92.38 369 ILE A C 1
ATOM 2934 O O . ILE A 1 369 ? -6.48 -30.062 4.641 1 92.38 369 ILE A O 1
ATOM 2938 N N . LEU A 1 370 ? -4.242 -30.156 4.648 1 95.94 370 LEU A N 1
ATOM 2939 C CA . LEU A 1 370 ? -4.195 -30.844 3.369 1 95.94 370 LEU A CA 1
ATOM 2940 C C . LEU A 1 370 ? -4.859 -32.219 3.473 1 95.94 370 LEU A C 1
ATOM 2942 O O . LEU A 1 370 ? -5.621 -32.594 2.588 1 95.94 370 LEU A O 1
ATOM 2946 N N . ASP A 1 371 ? -4.629 -32.844 4.566 1 96.88 371 ASP A N 1
ATOM 2947 C CA . ASP A 1 371 ? -5.23 -34.188 4.777 1 96.88 371 ASP A CA 1
ATOM 2948 C C . ASP A 1 371 ? -6.75 -34.062 4.855 1 96.88 371 ASP A C 1
ATOM 2950 O O . ASP A 1 371 ? -7.461 -34.906 4.277 1 96.88 371 ASP A O 1
ATOM 2954 N N . SER A 1 372 ? -7.16 -33.125 5.594 1 96.19 372 SER A N 1
ATOM 2955 C CA . SER A 1 372 ? -8.594 -32.906 5.711 1 96.19 372 SER A CA 1
ATOM 2956 C C . SER A 1 372 ? -9.219 -32.594 4.355 1 96.19 372 SER A C 1
ATOM 2958 O O . SER A 1 372 ? -10.305 -33.062 4.031 1 96.19 372 SER A O 1
ATOM 2960 N N . ALA A 1 373 ? -8.586 -31.781 3.611 1 96.69 373 ALA A N 1
ATOM 2961 C CA . ALA A 1 373 ? -9.078 -31.422 2.285 1 96.69 373 ALA A CA 1
ATOM 2962 C C . ALA A 1 373 ? -9.172 -32.656 1.384 1 96.69 373 ALA A C 1
ATOM 2964 O O . ALA A 1 373 ? -10.172 -32.844 0.697 1 96.69 373 ALA A O 1
ATOM 2965 N N . ILE A 1 374 ? -8.156 -33.438 1.411 1 96.88 374 ILE A N 1
ATOM 2966 C CA . ILE A 1 374 ? -8.094 -34.625 0.576 1 96.88 374 ILE A CA 1
ATOM 2967 C C . ILE A 1 374 ? -9.211 -35.594 0.973 1 96.88 374 ILE A C 1
ATOM 2969 O O . ILE A 1 374 ? -9.875 -36.188 0.11 1 96.88 374 ILE A O 1
ATOM 2973 N N . SER A 1 375 ? -9.375 -35.75 2.242 1 96.75 375 SER A N 1
ATOM 2974 C CA . SER A 1 375 ? -10.438 -36.625 2.742 1 96.75 375 SER A CA 1
ATOM 2975 C C . SER A 1 375 ? -11.805 -36.156 2.238 1 96.75 375 SER A C 1
ATOM 2977 O O . SER A 1 375 ? -12.625 -36.969 1.815 1 96.75 375 SER A O 1
ATOM 2979 N N . ARG A 1 376 ? -12 -34.938 2.244 1 96.38 376 ARG A N 1
ATOM 2980 C CA . ARG A 1 376 ? -13.266 -34.375 1.792 1 96.38 376 ARG A CA 1
ATOM 2981 C C . ARG A 1 376 ? -13.422 -34.531 0.281 1 96.38 376 ARG A C 1
ATOM 2983 O O . ARG A 1 376 ? -14.508 -34.812 -0.215 1 96.38 376 ARG A O 1
ATOM 2990 N N . LEU A 1 377 ? -12.383 -34.312 -0.409 1 96.5 377 LEU A N 1
ATOM 2991 C CA . LEU A 1 377 ? -12.398 -34.375 -1.867 1 96.5 377 LEU A CA 1
ATOM 2992 C C . LEU A 1 377 ? -12.609 -35.812 -2.355 1 96.5 377 LEU A C 1
ATOM 2994 O O . LEU A 1 377 ? -13.039 -36.031 -3.49 1 96.5 377 LEU A O 1
ATOM 2998 N N . SER A 1 378 ? -12.25 -36.719 -1.537 1 94.75 378 SER A N 1
ATOM 2999 C CA . SER A 1 378 ? -12.391 -38.125 -1.911 1 94.75 378 SER A CA 1
ATOM 3000 C C . SER A 1 378 ? -13.852 -38.5 -2.084 1 94.75 378 SER A C 1
ATOM 3002 O O . SER A 1 378 ? -14.164 -39.531 -2.666 1 94.75 378 SER A O 1
ATOM 3004 N N . ARG A 1 379 ? -14.68 -37.625 -1.68 1 89.69 379 ARG A N 1
ATOM 3005 C CA . ARG A 1 379 ? -16.125 -37.875 -1.77 1 89.69 379 ARG A CA 1
ATOM 3006 C C . ARG A 1 379 ? -16.656 -37.5 -3.152 1 89.69 379 ARG A C 1
ATOM 3008 O O . ARG A 1 379 ? -17.812 -37.781 -3.473 1 89.69 379 ARG A O 1
ATOM 3015 N N . LEU A 1 380 ? -15.875 -36.906 -3.92 1 86.19 380 LEU A N 1
ATOM 3016 C CA . LEU A 1 380 ? -16.297 -36.5 -5.254 1 86.19 380 LEU A CA 1
ATOM 3017 C C . LEU A 1 380 ? -16.469 -37.719 -6.168 1 86.19 380 LEU A C 1
ATOM 3019 O O . LEU A 1 380 ? -15.656 -38.625 -6.129 1 86.19 380 LEU A O 1
ATOM 3023 N N . MET B 1 1 ? 3.883 14.016 -25.609 1 19.25 1 MET B N 1
ATOM 3024 C CA . MET B 1 1 ? 4.902 13.547 -24.672 1 19.25 1 MET B CA 1
ATOM 3025 C C . MET B 1 1 ? 4.359 13.492 -23.25 1 19.25 1 MET B C 1
ATOM 3027 O O . MET B 1 1 ? 4.121 14.539 -22.641 1 19.25 1 MET B O 1
ATOM 3031 N N . ILE B 1 2 ? 3.422 12.609 -23 1 26.8 2 ILE B N 1
ATOM 3032 C CA . ILE B 1 2 ? 2.672 12.57 -21.75 1 26.8 2 ILE B CA 1
ATOM 3033 C C . ILE B 1 2 ? 3.637 12.617 -20.562 1 26.8 2 ILE B C 1
ATOM 3035 O O . ILE B 1 2 ? 4.492 11.75 -20.422 1 26.8 2 ILE B O 1
ATOM 3039 N N . GLN B 1 3 ? 4.062 13.766 -20.125 1 30.02 3 GLN B N 1
ATOM 3040 C CA . GLN B 1 3 ? 4.926 14.039 -18.984 1 30.02 3 GLN B CA 1
ATOM 3041 C C . GLN B 1 3 ? 4.598 13.117 -17.812 1 30.02 3 GLN B C 1
ATOM 3043 O O . GLN B 1 3 ? 3.428 12.922 -17.484 1 30.02 3 GLN B O 1
ATOM 3048 N N . PRO B 1 4 ? 5.332 12.156 -17.672 1 33.34 4 PRO B N 1
ATOM 3049 C CA . PRO B 1 4 ? 5.07 11.391 -16.453 1 33.34 4 PRO B CA 1
ATOM 3050 C C . PRO B 1 4 ? 4.445 12.242 -15.352 1 33.34 4 PRO B C 1
ATOM 3052 O O . PRO B 1 4 ? 4.824 13.406 -15.172 1 33.34 4 PRO B O 1
ATOM 3055 N N . LYS B 1 5 ? 3.121 12.148 -15.25 1 35.59 5 LYS B N 1
ATOM 3056 C CA . LYS B 1 5 ? 2.184 12.938 -14.461 1 35.59 5 LYS B CA 1
ATOM 3057 C C . LYS B 1 5 ? 2.844 13.453 -13.188 1 35.59 5 LYS B C 1
ATOM 3059 O O . LYS B 1 5 ? 2.24 14.227 -12.438 1 35.59 5 LYS B O 1
ATOM 3064 N N . PHE B 1 6 ? 3.795 12.719 -12.672 1 39.91 6 PHE B N 1
ATOM 3065 C CA . PHE B 1 6 ? 4.328 13.078 -11.367 1 39.91 6 PHE B CA 1
ATOM 3066 C C . PHE B 1 6 ? 5.211 14.312 -11.461 1 39.91 6 PHE B C 1
ATOM 3068 O O . PHE B 1 6 ? 5.926 14.648 -10.516 1 39.91 6 PHE B O 1
ATOM 3075 N N . LEU B 1 7 ? 5.395 14.961 -12.688 1 37.03 7 LEU B N 1
ATOM 3076 C CA . LEU B 1 7 ? 6.492 15.906 -12.852 1 37.03 7 LEU B CA 1
ATOM 3077 C C . LEU B 1 7 ? 6.434 16.984 -11.781 1 37.03 7 LEU B C 1
ATOM 3079 O O . LEU B 1 7 ? 7.438 17.656 -11.508 1 37.03 7 LEU B O 1
ATOM 3083 N N . SER B 1 8 ? 5.309 17.594 -11.594 1 36.34 8 SER B N 1
ATOM 3084 C CA . SER B 1 8 ? 5.473 18.953 -11.094 1 36.34 8 SER B CA 1
ATOM 3085 C C . SER B 1 8 ? 5.859 18.953 -9.617 1 36.34 8 SER B C 1
ATOM 3087 O O . SER B 1 8 ? 6.426 19.922 -9.117 1 36.34 8 SER B O 1
ATOM 3089 N N . LEU B 1 9 ? 5.223 18.312 -8.75 1 40.84 9 LEU B N 1
ATOM 3090 C CA . LEU B 1 9 ? 5.496 18.594 -7.348 1 40.84 9 LEU B CA 1
ATOM 3091 C C . LEU B 1 9 ? 6.734 17.844 -6.871 1 40.84 9 LEU B C 1
ATOM 3093 O O . LEU B 1 9 ? 6.973 16.703 -7.281 1 40.84 9 LEU B O 1
ATOM 3097 N N . ASP B 1 10 ? 7.746 18.438 -6.703 1 48.16 10 ASP B N 1
ATOM 3098 C CA . ASP B 1 10 ? 8.914 17.797 -6.102 1 48.16 10 ASP B CA 1
ATOM 3099 C C . ASP B 1 10 ? 8.523 16.953 -4.891 1 48.16 10 ASP B C 1
ATOM 3101 O O . ASP B 1 10 ? 8.688 17.391 -3.748 1 48.16 10 ASP B O 1
ATOM 3105 N N . PRO B 1 11 ? 7.508 16.141 -5.062 1 49.5 11 PRO B N 1
ATOM 3106 C CA . PRO B 1 11 ? 7.02 15.352 -3.928 1 49.5 11 PRO B CA 1
ATOM 3107 C C . PRO B 1 11 ? 8.148 14.797 -3.062 1 49.5 11 PRO B C 1
ATOM 3109 O O . PRO B 1 11 ? 7.945 14.516 -1.879 1 49.5 11 PRO B O 1
ATOM 3112 N N . GLU B 1 12 ? 9.242 14.977 -3.635 1 57.75 12 GLU B N 1
ATOM 3113 C CA . GLU B 1 12 ? 10.352 14.289 -2.965 1 57.75 12 GLU B CA 1
ATOM 3114 C C . GLU B 1 12 ? 11.125 15.25 -2.061 1 57.75 12 GLU B C 1
ATOM 3116 O O . GLU B 1 12 ? 12.047 14.836 -1.356 1 57.75 12 GLU B O 1
ATOM 3121 N N . TYR B 1 13 ? 10.516 16.453 -2.078 1 60.75 13 TYR B N 1
ATOM 3122 C CA . TYR B 1 13 ? 11.359 17.391 -1.363 1 60.75 13 TYR B CA 1
ATOM 3123 C C . TYR B 1 13 ? 11.43 17.047 0.12 1 60.75 13 TYR B C 1
ATOM 3125 O O . TYR B 1 13 ? 12.516 16.969 0.692 1 60.75 13 TYR B O 1
ATOM 3133 N N . VAL B 1 14 ? 10.25 16.828 0.636 1 61.09 14 VAL B N 1
ATOM 3134 C CA . VAL B 1 14 ? 10.227 16.562 2.07 1 61.09 14 VAL B CA 1
ATOM 3135 C C . VAL B 1 14 ? 11.016 15.297 2.377 1 61.09 14 VAL B C 1
ATOM 3137 O O . VAL B 1 14 ? 11.828 15.273 3.305 1 61.09 14 VAL B O 1
ATOM 3140 N N . SER B 1 15 ? 10.758 14.336 1.562 1 63.12 15 SER B N 1
ATOM 3141 C CA . SER B 1 15 ? 11.477 13.078 1.764 1 63.12 15 SER B CA 1
ATOM 3142 C C . SER B 1 15 ? 12.977 13.258 1.558 1 63.12 15 SER B C 1
ATOM 3144 O O . SER B 1 15 ? 13.781 12.68 2.293 1 63.12 15 SER B O 1
ATOM 3146 N N . GLN B 1 16 ? 13.336 14.102 0.658 1 64.19 16 GLN B N 1
ATOM 3147 C CA . GLN B 1 16 ? 14.742 14.352 0.371 1 64.19 16 GLN B CA 1
ATOM 3148 C C . GLN B 1 16 ? 15.414 15.117 1.51 1 64.19 16 GLN B C 1
ATOM 3150 O O . GLN B 1 16 ? 16.531 14.789 1.912 1 64.19 16 GLN B O 1
ATOM 3155 N N . VAL B 1 17 ? 14.648 16.031 1.986 1 66.25 17 VAL B N 1
ATOM 3156 C CA . VAL B 1 17 ? 15.18 16.844 3.072 1 66.25 17 VAL B CA 1
ATOM 3157 C C . VAL B 1 17 ? 15.344 15.992 4.332 1 66.25 17 VAL B C 1
ATOM 3159 O O . VAL B 1 17 ? 16.359 16.094 5.031 1 66.25 17 VAL B O 1
ATOM 3162 N N . SER B 1 18 ? 14.336 15.109 4.512 1 65.81 18 SER B N 1
ATOM 3163 C CA . SER B 1 18 ? 14.383 14.227 5.676 1 65.81 18 SER B CA 1
ATOM 3164 C C . SER B 1 18 ? 15.523 13.227 5.566 1 65.81 18 SER B C 1
ATOM 3166 O O . SER B 1 18 ? 16.219 12.961 6.551 1 65.81 18 SER B O 1
ATOM 3168 N N . GLU B 1 19 ? 15.719 12.758 4.406 1 63.59 19 GLU B N 1
ATOM 3169 C CA . GLU B 1 19 ? 16.812 11.805 4.195 1 63.59 19 GLU B CA 1
ATOM 3170 C C . GLU B 1 19 ? 18.172 12.477 4.367 1 63.59 19 GLU B C 1
ATOM 3172 O O . GLU B 1 19 ? 19.078 11.898 4.945 1 63.59 19 GLU B O 1
ATOM 3177 N N . THR B 1 20 ? 18.25 13.672 3.908 1 64.94 20 THR B N 1
ATOM 3178 C CA . THR B 1 20 ? 19.484 14.43 4.043 1 64.94 20 THR B CA 1
ATOM 3179 C C . THR B 1 20 ? 19.766 14.75 5.508 1 64.94 20 THR B C 1
ATOM 3181 O O . THR B 1 20 ? 20.906 14.68 5.957 1 64.94 20 THR B O 1
ATOM 3184 N N . ALA B 1 21 ? 18.703 15.008 6.199 1 68.06 21 ALA B N 1
ATOM 3185 C CA . ALA B 1 21 ? 18.859 15.305 7.621 1 68.06 21 ALA B CA 1
ATOM 3186 C C . ALA B 1 21 ? 19.375 14.094 8.383 1 68.06 21 ALA B C 1
ATOM 3188 O O . ALA B 1 21 ? 20.25 14.219 9.242 1 68.06 21 ALA B O 1
ATOM 3189 N N . LEU B 1 22 ? 18.922 12.938 8.023 1 63.22 22 LEU B N 1
ATOM 3190 C CA . LEU B 1 22 ? 19.312 11.695 8.688 1 63.22 22 LEU B CA 1
ATOM 3191 C C . LEU B 1 22 ? 20.781 11.391 8.43 1 63.22 22 LEU B C 1
ATOM 3193 O O . LEU B 1 22 ? 21.5 10.938 9.336 1 63.22 22 LEU B O 1
ATOM 3197 N N . THR B 1 23 ? 21.297 11.82 7.316 1 65.19 23 THR B N 1
ATOM 3198 C CA . THR B 1 23 ? 22.672 11.477 6.953 1 65.19 23 THR B CA 1
ATOM 3199 C C . THR B 1 23 ? 23.641 12.555 7.418 1 65.19 23 THR B C 1
ATOM 3201 O O . THR B 1 23 ? 24.828 12.281 7.621 1 65.19 23 THR B O 1
ATOM 3204 N N . SER B 1 24 ? 23.156 13.711 7.652 1 71.06 24 SER B N 1
ATOM 3205 C CA . SER B 1 24 ? 24.047 14.828 7.945 1 71.06 24 SER B CA 1
ATOM 3206 C C . SER B 1 24 ? 24.062 15.141 9.438 1 71.06 24 SER B C 1
ATOM 3208 O O . SER B 1 24 ? 24.797 16.031 9.883 1 71.06 24 SER B O 1
ATOM 3210 N N . GLY B 1 25 ? 23.297 14.508 10.266 1 80.69 25 GLY B N 1
ATOM 3211 C CA . GLY B 1 25 ? 23.219 14.812 11.688 1 80.69 25 GLY B CA 1
ATOM 3212 C C . GLY B 1 25 ? 22.281 15.961 12 1 80.69 25 GLY B C 1
ATOM 3213 O O . GLY B 1 25 ? 22.25 16.453 13.125 1 80.69 25 GLY B O 1
ATOM 3214 N N . ALA B 1 26 ? 21.609 16.375 11.055 1 89.12 26 ALA B N 1
ATOM 3215 C CA . ALA B 1 26 ? 20.625 17.438 11.234 1 89.12 26 ALA B CA 1
ATOM 3216 C C . ALA B 1 26 ? 19.406 16.938 12 1 89.12 26 ALA B C 1
ATOM 3218 O O . ALA B 1 26 ? 19.156 15.734 12.062 1 89.12 26 ALA B O 1
ATOM 3219 N N . ILE B 1 27 ? 18.812 17.875 12.766 1 92.5 27 ILE B N 1
ATOM 3220 C CA . ILE B 1 27 ? 17.547 17.578 13.414 1 92.5 27 ILE B CA 1
ATOM 3221 C C . ILE B 1 27 ? 16.406 17.734 12.422 1 92.5 27 ILE B C 1
ATOM 3223 O O . ILE B 1 27 ? 16.234 18.781 11.805 1 92.5 27 ILE B O 1
ATOM 3227 N N . ASP B 1 28 ? 15.578 16.656 12.266 1 89.56 28 ASP B N 1
ATOM 3228 C CA . ASP B 1 28 ? 14.516 16.641 11.266 1 89.56 28 ASP B CA 1
ATOM 3229 C C . ASP B 1 28 ? 13.188 17.109 11.859 1 89.56 28 ASP B C 1
ATOM 3231 O O . ASP B 1 28 ? 12.461 16.328 12.477 1 89.56 28 ASP B O 1
ATOM 3235 N N . LEU B 1 29 ? 12.844 18.359 11.594 1 93.44 29 LEU B N 1
ATOM 3236 C CA . LEU B 1 29 ? 11.516 18.859 11.93 1 93.44 29 LEU B CA 1
ATOM 3237 C C . LEU B 1 29 ? 10.672 19.062 10.672 1 93.44 29 LEU B C 1
ATOM 3239 O O . LEU B 1 29 ? 9.664 19.766 10.703 1 93.44 29 LEU B O 1
ATOM 3243 N N . ALA B 1 30 ? 11.164 18.469 9.578 1 89.38 30 ALA B N 1
ATOM 3244 C CA . ALA B 1 30 ? 10.492 18.625 8.289 1 89.38 30 ALA B CA 1
ATOM 3245 C C . ALA B 1 30 ? 9.555 17.438 8.023 1 89.38 30 ALA B C 1
ATOM 3247 O O . ALA B 1 30 ? 8.539 17.594 7.336 1 89.38 30 ALA B O 1
ATOM 3248 N N . ALA B 1 31 ? 9.828 16.328 8.578 1 81 31 ALA B N 1
ATOM 3249 C CA . ALA B 1 31 ? 9.109 15.094 8.266 1 81 31 ALA B CA 1
ATOM 3250 C C . ALA B 1 31 ? 7.641 15.195 8.664 1 81 31 ALA B C 1
ATOM 3252 O O . ALA B 1 31 ? 7.293 15.898 9.617 1 81 31 ALA B O 1
ATOM 3253 N N . GLY B 1 32 ? 6.848 14.438 7.949 1 80.94 32 GLY B N 1
ATOM 3254 C CA . GLY B 1 32 ? 5.418 14.461 8.211 1 80.94 32 GLY B CA 1
ATOM 3255 C C . GLY B 1 32 ? 4.992 13.477 9.289 1 80.94 32 GLY B C 1
ATOM 3256 O O . GLY B 1 32 ? 3.869 13.547 9.789 1 80.94 32 GLY B O 1
ATOM 3257 N N . SER B 1 33 ? 5.887 12.648 9.648 1 79.12 33 SER B N 1
ATOM 3258 C CA . SER B 1 33 ? 5.527 11.594 10.594 1 79.12 33 SER B CA 1
ATOM 3259 C C . SER B 1 33 ? 5.902 11.977 12.023 1 79.12 33 SER B C 1
ATOM 3261 O O . SER B 1 33 ? 6.805 12.789 12.234 1 79.12 33 SER B O 1
ATOM 3263 N N . SER B 1 34 ? 5.215 11.422 12.914 1 83.94 34 SER B N 1
ATOM 3264 C CA . SER B 1 34 ? 5.504 11.617 14.336 1 83.94 34 SER B CA 1
ATOM 3265 C C . SER B 1 34 ? 6.648 10.727 14.797 1 83.94 34 SER B C 1
ATOM 3267 O O . SER B 1 34 ? 6.84 9.633 14.258 1 83.94 34 SER B O 1
ATOM 3269 N N . MET B 1 35 ? 7.465 11.273 15.633 1 77.81 35 MET B N 1
ATOM 3270 C CA . MET B 1 35 ? 8.5 10.508 16.312 1 77.81 35 MET B CA 1
ATOM 3271 C C . MET B 1 35 ? 8.25 10.477 17.812 1 77.81 35 MET B C 1
ATOM 3273 O O . MET B 1 35 ? 8.992 11.078 18.594 1 77.81 35 MET B O 1
ATOM 3277 N N . GLU B 1 36 ? 7.105 10.062 18.172 1 77.5 36 GLU B N 1
ATOM 3278 C CA . GLU B 1 36 ? 6.73 9.984 19.578 1 77.5 36 GLU B CA 1
ATOM 3279 C C . GLU B 1 36 ? 6.801 8.547 20.094 1 77.5 36 GLU B C 1
ATOM 3281 O O . GLU B 1 36 ? 6.719 7.598 19.297 1 77.5 36 GLU B O 1
ATOM 3286 N N . ASN B 1 37 ? 7.059 8.508 21.359 1 72.56 37 ASN B N 1
ATOM 3287 C CA . ASN B 1 37 ? 6.961 7.188 21.969 1 72.56 37 ASN B CA 1
ATOM 3288 C C . ASN B 1 37 ? 5.531 6.652 21.922 1 72.56 37 ASN B C 1
ATOM 3290 O O . ASN B 1 37 ? 4.574 7.414 22.094 1 72.56 37 ASN B O 1
ATOM 3294 N N . MET B 1 38 ? 5.465 5.379 21.594 1 75.56 38 MET B N 1
ATOM 3295 C CA . MET B 1 38 ? 4.145 4.762 21.656 1 75.56 38 MET B CA 1
ATOM 3296 C C . MET B 1 38 ? 3.615 4.73 23.078 1 75.56 38 MET B C 1
ATOM 3298 O O . MET B 1 38 ? 4.395 4.711 24.031 1 75.56 38 MET B O 1
ATOM 3302 N N . PRO B 1 39 ? 2.307 4.723 23.156 1 77.44 39 PRO B N 1
ATOM 3303 C CA . PRO B 1 39 ? 1.725 4.543 24.484 1 77.44 39 PRO B CA 1
ATOM 3304 C C . PRO B 1 39 ? 2.18 3.252 25.156 1 77.44 39 PRO B C 1
ATOM 3306 O O . PRO B 1 39 ? 2.453 2.258 24.484 1 77.44 39 PRO B O 1
ATOM 3309 N N . VAL B 1 40 ? 2.215 3.297 26.453 1 77.81 40 VAL B N 1
ATOM 3310 C CA . VAL B 1 40 ? 2.707 2.193 27.266 1 77.81 40 VAL B CA 1
ATOM 3311 C C . VAL B 1 40 ? 1.916 0.925 26.953 1 77.81 40 VAL B C 1
ATOM 3313 O O . VAL B 1 40 ? 2.477 -0.173 26.938 1 77.81 40 VAL B O 1
ATOM 3316 N N . GLU B 1 41 ? 0.631 1.112 26.703 1 82.75 41 GLU B N 1
ATOM 3317 C CA . GLU B 1 41 ? -0.233 -0.032 26.438 1 82.75 41 GLU B CA 1
ATOM 3318 C C . GLU B 1 41 ? 0.19 -0.752 25.156 1 82.75 41 GLU B C 1
ATOM 3320 O O . GLU B 1 41 ? 0.208 -1.983 25.109 1 82.75 41 GLU B O 1
ATOM 3325 N N . LEU B 1 42 ? 0.529 -0.056 24.156 1 83.25 42 LEU B N 1
ATOM 3326 C CA . LEU B 1 42 ? 0.97 -0.638 22.891 1 83.25 42 LEU B CA 1
ATOM 3327 C C . LEU B 1 42 ? 2.346 -1.279 23.047 1 83.25 42 LEU B C 1
ATOM 3329 O O . LEU B 1 42 ? 2.576 -2.385 22.547 1 83.25 42 LEU B O 1
ATOM 3333 N N . ALA B 1 43 ? 3.191 -0.593 23.734 1 82.19 43 ALA B N 1
ATOM 3334 C CA . ALA B 1 43 ? 4.531 -1.121 23.984 1 82.19 43 ALA B CA 1
ATOM 3335 C C . ALA B 1 43 ? 4.469 -2.436 24.75 1 82.19 43 ALA B C 1
ATOM 3337 O O . ALA B 1 43 ? 5.195 -3.383 24.438 1 82.19 43 ALA B O 1
ATOM 3338 N N . THR B 1 44 ? 3.621 -2.457 25.75 1 84.38 44 THR B N 1
ATOM 3339 C CA . THR B 1 44 ? 3.463 -3.645 26.578 1 84.38 44 THR B CA 1
ATOM 3340 C C . THR B 1 44 ? 2.918 -4.812 25.766 1 84.38 44 THR B C 1
ATOM 3342 O O . THR B 1 44 ? 3.344 -5.953 25.938 1 84.38 44 THR B O 1
ATOM 3345 N N . TYR B 1 45 ? 2.025 -4.535 24.891 1 84.5 45 TYR B N 1
ATOM 3346 C CA . TYR B 1 45 ? 1.478 -5.57 24.016 1 84.5 45 TYR B CA 1
ATOM 3347 C C . TYR B 1 45 ? 2.576 -6.23 23.188 1 84.5 45 TYR B C 1
ATOM 3349 O O . TYR B 1 45 ? 2.658 -7.457 23.125 1 84.5 45 TYR B O 1
ATOM 3357 N N . PHE B 1 46 ? 3.414 -5.477 22.609 1 83.56 46 PHE B N 1
ATOM 3358 C CA . PHE B 1 46 ? 4.43 -6.016 21.719 1 83.56 46 PHE B CA 1
ATOM 3359 C C . PHE B 1 46 ? 5.562 -6.664 22.5 1 83.56 46 PHE B C 1
ATOM 3361 O O . PHE B 1 46 ? 6.195 -7.609 22.031 1 83.56 46 PHE B O 1
ATOM 3368 N N . LYS B 1 47 ? 5.738 -6.152 23.734 1 83.88 47 LYS B N 1
ATOM 3369 C CA . LYS B 1 47 ? 6.715 -6.789 24.609 1 83.88 47 LYS B CA 1
ATOM 3370 C C . LYS B 1 47 ? 6.27 -8.195 25 1 83.88 47 LYS B C 1
ATOM 3372 O O . LYS B 1 47 ? 7.102 -9.086 25.203 1 83.88 47 LYS B O 1
ATOM 3377 N N . ASN B 1 48 ? 4.93 -8.32 25.062 1 84.88 48 ASN B N 1
ATOM 3378 C CA . ASN B 1 48 ? 4.348 -9.609 25.422 1 84.88 48 ASN B CA 1
ATOM 3379 C C . ASN B 1 48 ? 3.51 -10.188 24.297 1 84.88 48 ASN B C 1
ATOM 3381 O O . ASN B 1 48 ? 2.371 -10.602 24.5 1 84.88 48 ASN B O 1
ATOM 3385 N N . LEU B 1 49 ? 4.113 -10.141 23.156 1 81.5 49 LEU B N 1
ATOM 3386 C CA . LEU B 1 49 ? 3.365 -10.594 21.984 1 81.5 49 LEU B CA 1
ATOM 3387 C C . LEU B 1 49 ? 2.982 -12.062 22.125 1 81.5 49 LEU B C 1
ATOM 3389 O O . LEU B 1 49 ? 3.854 -12.938 22.172 1 81.5 49 LEU B O 1
ATOM 3393 N N . PRO B 1 50 ? 1.746 -12.336 22.141 1 81.38 50 PRO B N 1
ATOM 3394 C CA . PRO B 1 50 ? 1.321 -13.727 22.297 1 81.38 50 PRO B CA 1
ATOM 3395 C C . PRO B 1 50 ? 1.739 -14.609 21.125 1 81.38 50 PRO B C 1
ATOM 3397 O O . PRO B 1 50 ? 1.709 -14.164 19.969 1 81.38 50 PRO B O 1
ATOM 3400 N N . GLU B 1 51 ? 2.094 -15.766 21.453 1 78.19 51 GLU B N 1
ATOM 3401 C CA . GLU B 1 51 ? 2.562 -16.719 20.438 1 78.19 51 GLU B CA 1
ATOM 3402 C C . GLU B 1 51 ? 1.506 -16.938 19.359 1 78.19 51 GLU B C 1
ATOM 3404 O O . GLU B 1 51 ? 1.834 -17.062 18.188 1 78.19 51 GLU B O 1
ATOM 3409 N N . GLN B 1 52 ? 0.318 -17 19.734 1 76.75 52 GLN B N 1
ATOM 3410 C CA . GLN B 1 52 ? -0.77 -17.25 18.781 1 76.75 52 GLN B CA 1
ATOM 3411 C C . GLN B 1 52 ? -0.892 -16.109 17.781 1 76.75 52 GLN B C 1
ATOM 3413 O O . GLN B 1 52 ? -1.327 -16.328 16.641 1 76.75 52 GLN B O 1
ATOM 3418 N N . ASP B 1 53 ? -0.465 -14.938 18.203 1 77.62 53 ASP B N 1
ATOM 3419 C CA . ASP B 1 53 ? -0.541 -13.781 17.312 1 77.62 53 ASP B CA 1
ATOM 3420 C C . ASP B 1 53 ? 0.633 -13.766 16.344 1 77.62 53 ASP B C 1
ATOM 3422 O O . ASP B 1 53 ? 0.497 -13.305 15.203 1 77.62 53 ASP B O 1
ATOM 3426 N N . ILE B 1 54 ? 1.681 -14.266 16.844 1 73.94 54 ILE B N 1
ATOM 3427 C CA . ILE B 1 54 ? 2.867 -14.367 16 1 73.94 54 ILE B CA 1
ATOM 3428 C C . ILE B 1 54 ? 2.604 -15.328 14.852 1 73.94 54 ILE B C 1
ATOM 3430 O O . ILE B 1 54 ? 3.008 -15.078 13.719 1 73.94 54 ILE B O 1
ATOM 3434 N N . LEU B 1 55 ? 1.825 -16.359 15.094 1 69.25 55 LEU B N 1
ATOM 3435 C CA . LEU B 1 55 ? 1.636 -17.453 14.156 1 69.25 55 LEU B CA 1
ATOM 3436 C C . LEU B 1 55 ? 0.384 -17.25 13.312 1 69.25 55 LEU B C 1
ATOM 3438 O O . LEU B 1 55 ? 0.067 -18.062 12.445 1 69.25 55 LEU B O 1
ATOM 3442 N N . ARG B 1 56 ? -0.197 -16.188 13.531 1 69 56 ARG B N 1
ATOM 3443 C CA . ARG B 1 56 ? -1.456 -15.938 12.844 1 69 56 ARG B CA 1
ATOM 3444 C C . ARG B 1 56 ? -1.224 -15.711 11.352 1 69 56 ARG B C 1
ATOM 3446 O O . ARG B 1 56 ? -0.256 -15.055 10.961 1 69 56 ARG B O 1
ATOM 3453 N N . PRO B 1 57 ? -2.139 -16.375 10.609 1 64.25 57 PRO B N 1
ATOM 3454 C CA . PRO B 1 57 ? -2.062 -16.109 9.172 1 64.25 57 PRO B CA 1
ATOM 3455 C C . PRO B 1 57 ? -2.33 -14.648 8.82 1 64.25 57 PRO B C 1
ATOM 3457 O O . PRO B 1 57 ? -2.729 -13.867 9.688 1 64.25 57 PRO B O 1
ATOM 3460 N N . PHE B 1 58 ? -2.154 -14.312 7.555 1 65.94 58 PHE B N 1
ATOM 3461 C CA . PHE B 1 58 ? -2.391 -12.984 7.004 1 65.94 58 PHE B CA 1
ATOM 3462 C C . PHE B 1 58 ? -3.793 -12.492 7.348 1 65.94 58 PHE B C 1
ATOM 3464 O O . PHE B 1 58 ? -4.75 -13.273 7.324 1 65.94 58 PHE B O 1
ATOM 3471 N N . ALA B 1 59 ? -3.797 -11.227 7.734 1 68.31 59 ALA B N 1
ATOM 3472 C CA . ALA B 1 59 ? -5.105 -10.594 7.863 1 68.31 59 ALA B CA 1
ATOM 3473 C C . ALA B 1 59 ? -5.805 -10.5 6.508 1 68.31 59 ALA B C 1
ATOM 3475 O O . ALA B 1 59 ? -5.145 -10.438 5.469 1 68.31 59 ALA B O 1
ATOM 3476 N N . PRO B 1 60 ? -7.129 -10.516 6.594 1 73.12 60 PRO B N 1
ATOM 3477 C CA . PRO B 1 60 ? -7.84 -10.281 5.336 1 73.12 60 PRO B CA 1
ATOM 3478 C C . PRO B 1 60 ? -7.461 -8.953 4.684 1 73.12 60 PRO B C 1
ATOM 3480 O O . PRO B 1 60 ? -6.938 -8.062 5.352 1 73.12 60 PRO B O 1
ATOM 3483 N N . ALA B 1 61 ? -7.734 -8.82 3.447 1 73.81 61 ALA B N 1
ATOM 3484 C CA . ALA B 1 61 ? -7.355 -7.648 2.66 1 73.81 61 ALA B CA 1
ATOM 3485 C C . ALA B 1 61 ? -7.977 -6.379 3.234 1 73.81 61 ALA B C 1
ATOM 3487 O O . ALA B 1 61 ? -7.34 -5.32 3.248 1 73.81 61 ALA B O 1
ATOM 3488 N N . ASN B 1 62 ? -9.172 -6.516 3.783 1 85.75 62 ASN B N 1
ATOM 3489 C CA . ASN B 1 62 ? -9.859 -5.336 4.297 1 85.75 62 ASN B CA 1
ATOM 3490 C C . ASN B 1 62 ? -9.508 -5.074 5.758 1 85.75 62 ASN B C 1
ATOM 3492 O O . ASN B 1 62 ? -9.961 -4.09 6.348 1 85.75 62 ASN B O 1
ATOM 3496 N N . GLY B 1 63 ? -8.719 -5.953 6.32 1 88 63 GLY B N 1
ATOM 3497 C CA . GLY B 1 63 ? -8.336 -5.824 7.719 1 88 63 GLY B CA 1
ATOM 3498 C C . GLY B 1 63 ? -9.109 -6.746 8.641 1 88 63 GLY B C 1
ATOM 3499 O O . GLY B 1 63 ? -10.141 -7.297 8.25 1 88 63 GLY B O 1
ATOM 3500 N N . LEU B 1 64 ? -8.648 -6.871 9.82 1 89.12 64 LEU B N 1
ATOM 3501 C CA . LEU B 1 64 ? -9.297 -7.73 10.805 1 89.12 64 LEU B CA 1
ATOM 3502 C C . LEU B 1 64 ? -10.664 -7.184 11.195 1 89.12 64 LEU B C 1
ATOM 3504 O O . LEU B 1 64 ? -10.82 -5.973 11.383 1 89.12 64 LEU B O 1
ATOM 3508 N N . MET B 1 65 ? -11.609 -8.117 11.297 1 91.56 65 MET B N 1
ATOM 3509 C CA . MET B 1 65 ? -12.969 -7.727 11.672 1 91.56 65 MET B CA 1
ATOM 3510 C C . MET B 1 65 ? -12.977 -7.059 13.039 1 91.56 65 MET B C 1
ATOM 3512 O O . MET B 1 65 ? -13.695 -6.082 13.258 1 91.56 65 MET B O 1
ATOM 3516 N N . SER B 1 66 ? -12.164 -7.539 13.945 1 93.44 66 SER B N 1
ATOM 3517 C CA . SER B 1 66 ? -12.109 -6.988 15.297 1 93.44 66 SER B CA 1
ATOM 3518 C C . SER B 1 66 ? -11.719 -5.512 15.281 1 93.44 66 SER B C 1
ATOM 3520 O O . SER B 1 66 ? -12.289 -4.703 16.016 1 93.44 66 SER B O 1
ATOM 3522 N N . LEU B 1 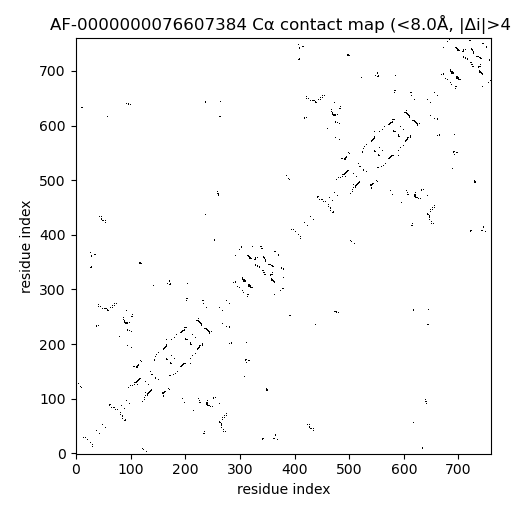67 ? -10.773 -5.156 14.445 1 95.44 67 LEU B N 1
ATOM 3523 C CA . LEU B 1 67 ? -10.336 -3.768 14.352 1 95.44 67 LEU B CA 1
ATOM 3524 C C . LEU B 1 67 ? -11.398 -2.912 13.664 1 95.44 67 LEU B C 1
ATOM 3526 O O . LEU B 1 67 ? -11.68 -1.794 14.102 1 95.44 67 LEU B O 1
ATOM 3530 N N . ARG B 1 68 ? -12 -3.434 12.617 1 96.75 68 ARG B N 1
ATOM 3531 C CA . ARG B 1 68 ? -13.047 -2.701 11.914 1 96.75 68 ARG B CA 1
ATOM 3532 C C . ARG B 1 68 ? -14.234 -2.434 12.828 1 96.75 68 ARG B C 1
ATOM 3534 O O . ARG B 1 68 ? -14.82 -1.346 12.805 1 96.75 68 ARG B O 1
ATOM 3541 N N . GLU B 1 69 ? -14.562 -3.402 13.664 1 97.88 69 GLU B N 1
ATOM 3542 C CA . GLU B 1 69 ? -15.648 -3.24 14.633 1 97.88 69 GLU B CA 1
ATOM 3543 C C . GLU B 1 69 ? -15.297 -2.189 15.68 1 97.88 69 GLU B C 1
ATOM 3545 O O . GLU B 1 69 ? -16.141 -1.37 16.047 1 97.88 69 GLU B O 1
ATOM 3550 N N . ALA B 1 70 ? -14.094 -2.24 16.172 1 97.62 70 ALA B N 1
ATOM 3551 C CA . ALA B 1 70 ? -13.648 -1.255 17.156 1 97.62 70 ALA B CA 1
ATOM 3552 C C . ALA B 1 70 ? -13.711 0.158 16.578 1 97.62 70 ALA B C 1
ATOM 3554 O O . ALA B 1 70 ? -14.133 1.094 17.266 1 97.62 70 ALA B O 1
ATOM 3555 N N . ILE B 1 71 ? -13.336 0.3 15.344 1 98.06 71 ILE B N 1
ATOM 3556 C CA . ILE B 1 71 ? -13.367 1.591 14.664 1 98.06 71 ILE B CA 1
ATOM 3557 C C . ILE B 1 71 ? -14.812 2.057 14.516 1 98.06 71 ILE B C 1
ATOM 3559 O O . ILE B 1 71 ? -15.125 3.23 14.734 1 98.06 71 ILE B O 1
ATOM 3563 N N . ALA B 1 72 ? -15.68 1.119 14.141 1 98.44 72 ALA B N 1
ATOM 3564 C CA . ALA B 1 72 ? -17.094 1.439 14.016 1 98.44 72 ALA B CA 1
ATOM 3565 C C . ALA B 1 72 ? -17.656 1.96 15.336 1 98.44 72 ALA B C 1
ATOM 3567 O O . ALA B 1 72 ? -18.359 2.973 15.367 1 98.44 72 ALA B O 1
ATOM 3568 N N . ARG B 1 73 ? -17.344 1.334 16.406 1 98.06 73 ARG B N 1
ATOM 3569 C CA . ARG B 1 73 ? -17.812 1.735 17.719 1 98.06 73 ARG B CA 1
ATOM 3570 C C . ARG B 1 73 ? -17.25 3.094 18.109 1 98.06 73 ARG B C 1
ATOM 3572 O O . ARG B 1 73 ? -17.969 3.951 18.625 1 98.06 73 ARG B O 1
ATOM 3579 N N . LYS B 1 74 ? -15.977 3.229 17.875 1 97.25 74 LYS B N 1
ATOM 3580 C CA . LYS B 1 74 ? -15.328 4.504 18.172 1 97.25 74 LYS B CA 1
ATOM 3581 C C . LYS B 1 74 ? -16 5.652 17.422 1 97.25 74 LYS B C 1
ATOM 3583 O O . LYS B 1 74 ? -16.281 6.699 18.016 1 97.25 74 LYS B O 1
ATOM 3588 N N . THR B 1 75 ? -16.25 5.457 16.188 1 97.81 75 THR B N 1
ATOM 3589 C CA . THR B 1 75 ? -16.828 6.496 15.344 1 97.81 75 THR B CA 1
ATOM 3590 C C . THR B 1 75 ? -18.25 6.809 15.781 1 97.81 75 THR B C 1
ATOM 3592 O O . THR B 1 75 ? -18.656 7.973 15.828 1 97.81 75 THR B O 1
ATOM 3595 N N . ALA B 1 76 ? -18.984 5.766 16.094 1 97.88 76 ALA B N 1
ATOM 3596 C CA . ALA B 1 76 ? -20.359 5.945 16.562 1 97.88 76 ALA B CA 1
ATOM 3597 C C . ALA B 1 76 ? -20.391 6.715 17.891 1 97.88 76 ALA B C 1
ATOM 3599 O O . ALA B 1 76 ? -21.234 7.598 18.078 1 97.88 76 ALA B O 1
ATOM 3600 N N . LEU B 1 77 ? -19.547 6.387 18.734 1 96.94 77 LEU B N 1
ATOM 3601 C CA . LEU B 1 77 ? -19.469 7.027 20.047 1 96.94 77 LEU B CA 1
ATOM 3602 C C . LEU B 1 77 ? -19.109 8.5 19.906 1 96.94 77 LEU B C 1
ATOM 3604 O O . LEU B 1 77 ? -19.703 9.352 20.578 1 96.94 77 LEU B O 1
ATOM 3608 N N . LEU B 1 78 ? -18.219 8.805 19.031 1 96.62 78 LEU B N 1
ATOM 3609 C CA . LEU B 1 78 ? -17.688 10.156 18.922 1 96.62 78 LEU B CA 1
ATOM 3610 C C . LEU B 1 78 ? -18.562 11.031 18.031 1 96.62 78 LEU B C 1
ATOM 3612 O O . LEU B 1 78 ? -18.766 12.211 18.328 1 96.62 78 LEU B O 1
ATOM 3616 N N . TYR B 1 79 ? -19.047 10.383 16.953 1 97.38 79 TYR B N 1
ATOM 3617 C CA . TYR B 1 79 ? -19.609 11.219 15.898 1 97.38 79 TYR B CA 1
ATOM 3618 C C . TYR B 1 79 ? -21.031 10.781 15.555 1 97.38 79 TYR B C 1
ATOM 3620 O O . TYR B 1 79 ? -21.656 11.32 14.633 1 97.38 79 TYR B O 1
ATOM 3628 N N . GLY B 1 80 ? -21.5 9.758 16.156 1 96.75 80 GLY B N 1
ATOM 3629 C CA . GLY B 1 80 ? -22.906 9.414 16.125 1 96.75 80 GLY B CA 1
ATOM 3630 C C . GLY B 1 80 ? -23.281 8.508 14.969 1 96.75 80 GLY B C 1
ATOM 3631 O O . GLY B 1 80 ? -24.391 7.973 14.93 1 96.75 80 GLY B O 1
ATOM 3632 N N . HIS B 1 81 ? -22.406 8.328 14.016 1 97.06 81 HIS B N 1
ATOM 3633 C CA . HIS B 1 81 ? -22.734 7.465 12.883 1 97.06 81 HIS B CA 1
ATOM 3634 C C . HIS B 1 81 ? -22.172 6.062 13.086 1 97.06 81 HIS B C 1
ATOM 3636 O O . HIS B 1 81 ? -20.969 5.902 13.359 1 97.06 81 HIS B O 1
ATOM 3642 N N . GLY B 1 82 ? -23 5.117 12.859 1 96.56 82 GLY B N 1
ATOM 3643 C CA . GLY B 1 82 ? -22.594 3.725 12.953 1 96.56 82 GLY B CA 1
ATOM 3644 C C . GLY B 1 82 ? -22.328 3.082 11.609 1 96.56 82 GLY B C 1
ATOM 3645 O O . GLY B 1 82 ? -23.234 2.512 11 1 96.56 82 GLY B O 1
ATOM 3646 N N . TYR B 1 83 ? -21.109 3.16 11.164 1 98.25 83 TYR B N 1
ATOM 3647 C CA . TYR B 1 83 ? -20.734 2.443 9.953 1 98.25 83 TYR B CA 1
ATOM 3648 C C . TYR B 1 83 ? -20.812 0.937 10.164 1 98.25 83 TYR B C 1
ATOM 3650 O O . TYR B 1 83 ? -20.469 0.435 11.234 1 98.25 83 TYR B O 1
ATOM 3658 N N . CYS B 1 84 ? -21.234 0.251 9.117 1 98.06 84 CYS B N 1
ATOM 3659 C CA . CYS B 1 84 ? -21.156 -1.205 9.164 1 98.06 84 CYS B CA 1
ATOM 3660 C C . CYS B 1 84 ? -19.719 -1.68 9.016 1 98.06 84 CYS B C 1
ATOM 3662 O O . CYS B 1 84 ? -19.094 -1.454 7.98 1 98.06 84 CYS B O 1
ATOM 3664 N N . ALA B 1 85 ? -19.219 -2.375 10.031 1 96.94 85 ALA B N 1
ATOM 3665 C CA . ALA B 1 85 ? -17.828 -2.828 10.039 1 96.94 85 ALA B CA 1
ATOM 3666 C C . ALA B 1 85 ? -17.547 -3.746 8.852 1 96.94 85 ALA B C 1
ATOM 3668 O O . ALA B 1 85 ? -16.438 -3.756 8.32 1 96.94 85 ALA B O 1
ATOM 3669 N N . GLY B 1 86 ? -18.5 -4.461 8.422 1 94 86 GLY B N 1
ATOM 3670 C CA . GLY B 1 86 ? -18.328 -5.477 7.395 1 94 86 GLY B CA 1
ATOM 3671 C C . GLY B 1 86 ? -18.125 -4.895 6.012 1 94 86 GLY B C 1
ATOM 3672 O O . GLY B 1 86 ? -17.203 -5.293 5.293 1 94 86 GLY B O 1
ATOM 3673 N N . ASP B 1 87 ? -18.859 -3.854 5.68 1 95.5 87 ASP B N 1
ATOM 3674 C CA . ASP B 1 87 ? -18.797 -3.461 4.277 1 95.5 87 ASP B CA 1
ATOM 3675 C C . ASP B 1 87 ? -18.625 -1.951 4.133 1 95.5 87 ASP B C 1
ATOM 3677 O O . ASP B 1 87 ? -18.625 -1.423 3.02 1 95.5 87 ASP B O 1
ATOM 3681 N N . GLU B 1 88 ? -18.391 -1.274 5.301 1 98.38 88 GLU B N 1
ATOM 3682 C CA . GLU B 1 88 ? -18.281 0.174 5.168 1 98.38 88 GLU B CA 1
ATOM 3683 C C . GLU B 1 88 ? -16.938 0.675 5.719 1 98.38 88 GLU B C 1
ATOM 3685 O O . GLU B 1 88 ? -16.656 1.874 5.676 1 98.38 88 GLU B O 1
ATOM 3690 N N . ILE B 1 89 ? -16.141 -0.249 6.254 1 98.19 89 ILE B N 1
ATOM 3691 C CA . ILE B 1 89 ? -14.859 0.136 6.816 1 98.19 89 ILE B CA 1
ATOM 3692 C C . ILE B 1 89 ? -13.758 -0.768 6.258 1 98.19 89 ILE B C 1
ATOM 3694 O O . ILE B 1 89 ? -13.93 -1.986 6.18 1 98.19 89 ILE B O 1
ATOM 3698 N N . SER B 1 90 ? -12.648 -0.188 5.844 1 95.5 90 SER B N 1
ATOM 3699 C CA . SER B 1 90 ? -11.461 -0.928 5.426 1 95.5 90 SER B CA 1
ATOM 3700 C C . SER B 1 90 ? -10.203 -0.387 6.098 1 95.5 90 SER B C 1
ATOM 3702 O O . SER B 1 90 ? -10.047 0.827 6.25 1 95.5 90 SER B O 1
ATOM 3704 N N . ILE B 1 91 ? -9.344 -1.354 6.512 1 94.12 91 ILE B N 1
ATOM 3705 C CA . ILE B 1 91 ? -8.055 -0.994 7.09 1 94.12 91 ILE B CA 1
ATOM 3706 C C . ILE B 1 91 ? -7.027 -0.798 5.977 1 94.12 91 ILE B C 1
ATOM 3708 O O . ILE B 1 91 ? -7.039 -1.524 4.977 1 94.12 91 ILE B O 1
ATOM 3712 N N . THR B 1 92 ? -6.199 0.213 6.094 1 91.31 92 THR B N 1
ATOM 3713 C CA . THR B 1 92 ? -5.184 0.518 5.094 1 91.31 92 THR B CA 1
ATOM 3714 C C . THR B 1 92 ? -3.814 0.687 5.75 1 91.31 92 THR B C 1
ATOM 3716 O O . THR B 1 92 ? -3.721 0.85 6.969 1 91.31 92 THR B O 1
ATOM 3719 N N . THR B 1 93 ? -2.764 0.613 4.957 1 86.31 93 THR B N 1
ATOM 3720 C CA . THR B 1 93 ? -1.414 0.892 5.434 1 86.31 93 THR B CA 1
ATOM 3721 C C . THR B 1 93 ? -1.149 2.395 5.461 1 86.31 93 THR B C 1
ATOM 3723 O O . THR B 1 93 ? -0.515 2.936 4.555 1 86.31 93 THR B O 1
ATOM 3726 N N . GLY B 1 94 ? -1.704 2.988 6.469 1 87 94 GLY B N 1
ATOM 3727 C CA . GLY B 1 94 ? -1.632 4.438 6.59 1 87 94 GLY B CA 1
ATOM 3728 C C . GLY B 1 94 ? -2.762 5.152 5.879 1 87 94 GLY B C 1
ATOM 3729 O O . GLY B 1 94 ? -3.471 4.551 5.066 1 87 94 GLY B O 1
ATOM 3730 N N . ALA B 1 95 ? -2.857 6.395 6.164 1 91.25 95 ALA B N 1
ATOM 3731 C CA . ALA B 1 95 ? -3.92 7.215 5.586 1 91.25 95 ALA B CA 1
ATOM 3732 C C . ALA B 1 95 ? -3.674 7.465 4.102 1 91.25 95 ALA B C 1
ATOM 3734 O O . ALA B 1 95 ? -4.621 7.602 3.322 1 91.25 95 ALA B O 1
ATOM 3735 N N . ASN B 1 96 ? -2.445 7.453 3.697 1 89.06 96 ASN B N 1
ATOM 3736 C CA . ASN B 1 96 ? -2.115 7.738 2.305 1 89.06 96 ASN B CA 1
ATOM 3737 C C . ASN B 1 96 ? -2.68 6.676 1.368 1 89.06 96 ASN B C 1
ATOM 3739 O O . ASN B 1 96 ? -3.15 6.992 0.274 1 89.06 96 ASN B O 1
ATOM 3743 N N . GLN B 1 97 ? -2.607 5.461 1.803 1 90.69 97 GLN B N 1
ATOM 3744 C CA . GLN B 1 97 ? -3.182 4.398 0.983 1 90.69 97 GLN B CA 1
ATOM 3745 C C . GLN B 1 97 ? -4.691 4.57 0.838 1 90.69 97 GLN B C 1
ATOM 3747 O O . GLN B 1 97 ? -5.25 4.301 -0.227 1 90.69 97 GLN B O 1
ATOM 3752 N N . ALA B 1 98 ? -5.316 4.977 1.905 1 94.5 98 ALA B N 1
ATOM 3753 C CA . ALA B 1 98 ? -6.754 5.242 1.859 1 94.5 98 ALA B CA 1
ATOM 3754 C C . ALA B 1 98 ? -7.07 6.375 0.891 1 94.5 98 ALA B C 1
ATOM 3756 O O . ALA B 1 98 ? -8.031 6.297 0.125 1 94.5 98 ALA B O 1
ATOM 3757 N N . LEU B 1 99 ? -6.273 7.406 0.943 1 95.88 99 LEU B N 1
ATOM 3758 C CA . LEU B 1 99 ? -6.461 8.531 0.037 1 95.88 99 LEU B CA 1
ATOM 3759 C C . LEU B 1 99 ? -6.312 8.094 -1.416 1 95.88 99 LEU B C 1
ATOM 3761 O O . LEU B 1 99 ? -7.152 8.422 -2.258 1 95.88 99 LEU B O 1
ATOM 3765 N N . PHE B 1 100 ? -5.316 7.352 -1.652 1 92.56 100 PHE B N 1
ATOM 3766 C CA . PHE B 1 100 ? -5.047 6.879 -3.006 1 92.56 100 PHE B CA 1
ATOM 3767 C C . PHE B 1 100 ? -6.195 6.016 -3.518 1 92.56 100 PHE B C 1
ATOM 3769 O O . PHE B 1 100 ? -6.691 6.227 -4.625 1 92.56 100 PHE B O 1
ATOM 3776 N N . ALA B 1 101 ? -6.555 5.055 -2.699 1 93.19 101 ALA B N 1
ATOM 3777 C CA . ALA B 1 101 ? -7.613 4.133 -3.1 1 93.19 101 ALA B CA 1
ATOM 3778 C C . ALA B 1 101 ? -8.93 4.875 -3.33 1 93.19 101 ALA B C 1
ATOM 3780 O O . ALA B 1 101 ? -9.641 4.605 -4.301 1 93.19 101 ALA B O 1
ATOM 3781 N N . SER B 1 102 ? -9.227 5.816 -2.473 1 96.88 102 SER B N 1
ATOM 3782 C CA . SER B 1 102 ? -10.469 6.57 -2.553 1 96.88 102 SER B CA 1
ATOM 3783 C C . SER B 1 102 ? -10.523 7.414 -3.824 1 96.88 102 SER B C 1
ATOM 3785 O O . SER B 1 102 ? -11.531 7.406 -4.539 1 96.88 102 SER B O 1
ATOM 3787 N N . MET B 1 103 ? -9.469 8.094 -4.109 1 96.75 103 MET B N 1
ATOM 3788 C CA . MET B 1 103 ? -9.453 8.938 -5.301 1 96.75 103 MET B CA 1
ATOM 3789 C C . MET B 1 103 ? -9.453 8.094 -6.566 1 96.75 103 MET B C 1
ATOM 3791 O O . MET B 1 103 ? -10.195 8.375 -7.508 1 96.75 103 MET B O 1
ATOM 3795 N N . SER B 1 104 ? -8.664 7.047 -6.543 1 92.62 104 SER B N 1
ATOM 3796 C CA . SER B 1 104 ? -8.547 6.184 -7.715 1 92.62 104 SER B CA 1
ATOM 3797 C C . SER B 1 104 ? -9.859 5.48 -8.016 1 92.62 104 SER B C 1
ATOM 3799 O O . SER B 1 104 ? -10.148 5.164 -9.172 1 92.62 104 SER B O 1
ATOM 3801 N N . ALA B 1 105 ? -10.609 5.238 -7.012 1 94.44 105 ALA B N 1
ATOM 3802 C CA . ALA B 1 105 ? -11.875 4.531 -7.172 1 94.44 105 ALA B CA 1
ATOM 3803 C C . ALA B 1 105 ? -12.898 5.387 -7.918 1 94.44 105 ALA B C 1
ATOM 3805 O O . ALA B 1 105 ? -13.797 4.859 -8.578 1 94.44 105 ALA B O 1
ATOM 3806 N N . PHE B 1 106 ? -12.734 6.715 -7.879 1 96.56 106 PHE B N 1
ATOM 3807 C CA . PHE B 1 106 ? -13.867 7.516 -8.328 1 96.56 106 PHE B CA 1
ATOM 3808 C C . PHE B 1 106 ? -13.43 8.516 -9.398 1 96.56 106 PHE B C 1
ATOM 3810 O O . PHE B 1 106 ? -14.258 9.039 -10.141 1 96.56 106 PHE B O 1
ATOM 3817 N N . LEU B 1 107 ? -12.188 8.852 -9.453 1 95.56 107 LEU B N 1
ATOM 3818 C CA . LEU B 1 107 ? -11.734 9.867 -10.398 1 95.56 107 LEU B CA 1
ATOM 3819 C C . LEU B 1 107 ? -11.422 9.25 -11.75 1 95.56 107 LEU B C 1
ATOM 3821 O O . LEU B 1 107 ? -10.891 8.133 -11.828 1 95.56 107 LEU B O 1
ATOM 3825 N N . GLU B 1 108 ? -11.742 9.961 -12.727 1 90 108 GLU B N 1
ATOM 3826 C CA . GLU B 1 108 ? -11.461 9.609 -14.109 1 90 108 GLU B CA 1
ATOM 3827 C C . GLU B 1 108 ? -10.852 10.789 -14.867 1 90 108 GLU B C 1
ATOM 3829 O O . GLU B 1 108 ? -10.781 11.898 -14.336 1 90 108 GLU B O 1
ATOM 3834 N N . GLU B 1 109 ? -10.383 10.484 -16.047 1 89.31 109 GLU B N 1
ATOM 3835 C CA . GLU B 1 109 ? -9.805 11.531 -16.891 1 89.31 109 GLU B CA 1
ATOM 3836 C C . GLU B 1 109 ? -10.797 12.672 -17.109 1 89.31 109 GLU B C 1
ATOM 3838 O O . GLU B 1 109 ? -11.945 12.438 -17.484 1 89.31 109 GLU B O 1
ATOM 3843 N N . GLY B 1 110 ? -10.359 13.844 -16.766 1 93.12 110 GLY B N 1
ATOM 3844 C CA . GLY B 1 110 ? -11.18 15.016 -17.031 1 93.12 110 GLY B CA 1
ATOM 3845 C C . GLY B 1 110 ? -11.977 15.477 -15.836 1 93.12 110 GLY B C 1
ATOM 3846 O O . GLY B 1 110 ? -12.477 16.609 -15.805 1 93.12 110 GLY B O 1
ATOM 3847 N N . ASP B 1 111 ? -12.117 14.648 -14.82 1 96.94 111 ASP B N 1
ATOM 3848 C CA . ASP B 1 111 ? -12.805 15.047 -13.602 1 96.94 111 ASP B CA 1
ATOM 3849 C C . ASP B 1 111 ? -12.086 16.219 -12.922 1 96.94 111 ASP B C 1
ATOM 3851 O O . ASP B 1 111 ? -10.867 16.344 -13.031 1 96.94 111 ASP B O 1
ATOM 3855 N N . GLU B 1 112 ? -12.898 17.016 -12.305 1 98.62 112 GLU B N 1
ATOM 3856 C CA . GLU B 1 112 ? -12.344 18.125 -11.531 1 98.62 112 GLU B CA 1
ATOM 3857 C C . GLU B 1 112 ? -12.422 17.844 -10.031 1 98.62 112 GLU B C 1
ATOM 3859 O O . GLU B 1 112 ? -13.414 17.297 -9.547 1 98.62 112 GLU B O 1
ATOM 3864 N N . VAL B 1 113 ? -11.328 18.172 -9.359 1 98.75 113 VAL B N 1
ATOM 3865 C CA . VAL B 1 113 ? -11.242 18 -7.91 1 98.75 113 VAL B CA 1
ATOM 3866 C C . VAL B 1 113 ? -10.977 19.344 -7.242 1 98.75 113 VAL B C 1
ATOM 3868 O O . VAL B 1 113 ? -9.969 19.984 -7.527 1 98.75 113 VAL B O 1
ATOM 3871 N N . ILE B 1 114 ? -11.867 19.797 -6.379 1 98.81 114 ILE B N 1
ATOM 3872 C CA . ILE B 1 114 ? -11.617 21 -5.605 1 98.81 114 ILE B CA 1
ATOM 3873 C C . ILE B 1 114 ? -10.57 20.719 -4.531 1 98.81 114 ILE B C 1
ATOM 3875 O O . ILE B 1 114 ? -10.75 19.828 -3.693 1 98.81 114 ILE B O 1
ATOM 3879 N N . LEU B 1 115 ? -9.508 21.422 -4.582 1 98.25 115 LEU B N 1
ATOM 3880 C CA . LEU B 1 115 ? -8.367 21.281 -3.686 1 98.25 115 LEU B CA 1
ATOM 3881 C C . LEU B 1 115 ? -8.047 22.609 -2.994 1 98.25 115 LEU B C 1
ATOM 3883 O O . LEU B 1 115 ? -7.734 23.594 -3.654 1 98.25 115 LEU B O 1
ATOM 3887 N N . PHE B 1 116 ? -8.18 22.641 -1.72 1 98.31 116 PHE B N 1
ATOM 3888 C CA . PHE B 1 116 ? -7.84 23.828 -0.956 1 98.31 116 PHE B CA 1
ATOM 3889 C C . PHE B 1 116 ? -6.332 23.953 -0.771 1 98.31 116 PHE B C 1
ATOM 3891 O O . PHE B 1 116 ? -5.656 22.953 -0.485 1 98.31 116 PHE B O 1
ATOM 3898 N N . GLU B 1 117 ? -5.824 25.141 -0.957 1 96.56 117 GLU B N 1
ATOM 3899 C CA . GLU B 1 117 ? -4.41 25.406 -0.704 1 96.56 117 GLU B CA 1
ATOM 3900 C C . GLU B 1 117 ? -4.227 26.375 0.461 1 96.56 117 GLU B C 1
ATOM 3902 O O . GLU B 1 117 ? -5.047 27.266 0.664 1 96.56 117 GLU B O 1
ATOM 3907 N N . PRO B 1 118 ? -3.137 26.281 1.216 1 96.5 118 PRO B N 1
ATOM 3908 C CA . PRO B 1 118 ? -2.1 25.25 1.059 1 96.5 118 PRO B CA 1
ATOM 3909 C C . PRO B 1 118 ? -2.625 23.844 1.284 1 96.5 118 PRO B C 1
ATOM 3911 O O . PRO B 1 118 ? -3.566 23.641 2.059 1 96.5 118 PRO B O 1
ATOM 3914 N N . ALA B 1 119 ? -2.027 22.859 0.507 1 95.75 119 ALA B N 1
ATOM 3915 C CA . ALA B 1 119 ? -2.518 21.484 0.577 1 95.75 119 ALA B CA 1
ATOM 3916 C C . ALA B 1 119 ? -1.39 20.516 0.931 1 95.75 119 ALA B C 1
ATOM 3918 O O . ALA B 1 119 ? -0.258 20.688 0.47 1 95.75 119 ALA B O 1
ATOM 3919 N N . ASN B 1 120 ? -1.808 19.562 1.741 1 90.88 120 ASN B N 1
ATOM 3920 C CA . ASN B 1 120 ? -0.884 18.453 1.94 1 90.88 120 ASN B CA 1
ATOM 3921 C C . ASN B 1 120 ? -0.337 17.922 0.614 1 90.88 120 ASN B C 1
ATOM 3923 O O . ASN B 1 120 ? -1.062 17.875 -0.381 1 90.88 120 ASN B O 1
ATOM 3927 N N . GLU B 1 121 ? 0.875 17.469 0.605 1 84.75 121 GLU B N 1
ATOM 3928 C CA . GLU B 1 121 ? 1.604 17.125 -0.614 1 84.75 121 GLU B CA 1
ATOM 3929 C C . GLU B 1 121 ? 1.107 15.82 -1.214 1 84.75 121 GLU B C 1
ATOM 3931 O O . GLU B 1 121 ? 1.422 15.492 -2.361 1 84.75 121 GLU B O 1
ATOM 3936 N N . ASN B 1 122 ? 0.27 15.164 -0.567 1 86.31 122 ASN B N 1
ATOM 3937 C CA . ASN B 1 122 ? -0.119 13.82 -0.992 1 86.31 122 ASN B CA 1
ATOM 3938 C C . ASN B 1 122 ? -1.318 13.859 -1.935 1 86.31 122 ASN B C 1
ATOM 3940 O O . ASN B 1 122 ? -1.615 12.867 -2.609 1 86.31 122 ASN B O 1
ATOM 3944 N N . TYR B 1 123 ? -1.99 14.969 -2.07 1 94.31 123 TYR B N 1
ATOM 3945 C CA . TYR B 1 123 ? -3.246 15 -2.812 1 94.31 123 TYR B CA 1
ATOM 3946 C C . TYR B 1 123 ? -2.994 15.156 -4.309 1 94.31 123 TYR B C 1
ATOM 3948 O O . TYR B 1 123 ? -3.49 14.359 -5.109 1 94.31 123 TYR B O 1
ATOM 3956 N N . LEU B 1 124 ? -2.186 16.125 -4.625 1 92.69 124 LEU B N 1
ATOM 3957 C CA . LEU B 1 124 ? -2.037 16.531 -6.016 1 92.69 124 LEU B CA 1
ATOM 3958 C C . LEU B 1 124 ? -1.49 15.398 -6.863 1 92.69 124 LEU B C 1
ATOM 3960 O O . LEU B 1 124 ? -2.021 15.102 -7.938 1 92.69 124 LEU B O 1
ATOM 3964 N N . PRO B 1 125 ? -0.467 14.695 -6.395 1 87.94 125 PRO B N 1
ATOM 3965 C CA . PRO B 1 125 ? 0.053 13.602 -7.219 1 87.94 125 PRO B CA 1
ATOM 3966 C C . PRO B 1 125 ? -0.999 12.539 -7.52 1 87.94 125 PRO B C 1
ATOM 3968 O O . PRO B 1 125 ? -1.035 11.992 -8.625 1 87.94 125 PRO B O 1
ATOM 3971 N N . ILE B 1 126 ? -1.856 12.25 -6.617 1 91.38 126 ILE B N 1
ATOM 3972 C CA . ILE B 1 126 ? -2.885 11.234 -6.812 1 91.38 126 ILE B CA 1
ATOM 3973 C C . ILE B 1 126 ? -3.916 11.727 -7.824 1 91.38 126 ILE B C 1
ATOM 3975 O O . ILE B 1 126 ? -4.324 10.992 -8.719 1 91.38 126 ILE B O 1
ATOM 3979 N N . ILE B 1 127 ? -4.312 12.992 -7.684 1 94 127 ILE B N 1
ATOM 3980 C CA . ILE B 1 127 ? -5.27 13.602 -8.602 1 94 127 ILE B CA 1
ATOM 3981 C C . ILE B 1 127 ? -4.754 13.484 -10.039 1 94 127 ILE B C 1
ATOM 3983 O O . ILE B 1 127 ? -5.48 13.047 -10.93 1 94 127 ILE B O 1
ATOM 3987 N N . LEU B 1 128 ? -3.506 13.797 -10.18 1 89.06 128 LEU B N 1
ATOM 3988 C CA . LEU B 1 128 ? -2.895 13.797 -11.5 1 89.06 128 LEU B CA 1
ATOM 3989 C C . LEU B 1 128 ? -2.752 12.367 -12.031 1 89.06 128 LEU B C 1
ATOM 3991 O O . LEU B 1 128 ? -2.971 12.117 -13.219 1 89.06 128 LEU B O 1
ATOM 3995 N N . LEU B 1 129 ? -2.395 11.492 -11.172 1 85.25 129 LEU B N 1
ATOM 3996 C CA . LEU B 1 129 ? -2.256 10.094 -11.555 1 85.25 129 LEU B CA 1
ATOM 3997 C C . LEU B 1 129 ? -3.58 9.539 -12.062 1 85.25 129 LEU B C 1
ATOM 3999 O O . LEU B 1 129 ? -3.596 8.672 -12.938 1 85.25 129 LEU B O 1
ATOM 4003 N N . CYS B 1 130 ? -4.641 10.047 -11.555 1 88.88 130 CYS B N 1
ATOM 4004 C CA . CYS B 1 130 ? -5.969 9.594 -11.953 1 88.88 130 CYS B CA 1
ATOM 4005 C C . CYS B 1 130 ? -6.414 10.273 -13.234 1 88.88 130 CYS B C 1
ATOM 4007 O O . CYS B 1 130 ? -7.488 9.977 -13.766 1 88.88 130 CYS B O 1
ATOM 4009 N N . GLY B 1 131 ? -5.594 11.25 -13.711 1 87.81 131 GLY B N 1
ATOM 4010 C CA . GLY B 1 131 ? -5.957 12.008 -14.898 1 87.81 131 GLY B CA 1
ATOM 4011 C C . GLY B 1 131 ? -6.938 13.125 -14.617 1 87.81 131 GLY B C 1
ATOM 4012 O O . GLY B 1 131 ? -7.48 13.734 -15.547 1 87.81 131 GLY B O 1
ATOM 4013 N N . ALA B 1 132 ? -7.219 13.359 -13.359 1 94.62 132 ALA B N 1
ATOM 4014 C CA . ALA B 1 132 ? -8.148 14.414 -12.969 1 94.62 132 ALA B CA 1
ATOM 4015 C C . ALA B 1 132 ? -7.445 15.766 -12.898 1 94.62 132 ALA B C 1
ATOM 4017 O O . ALA B 1 132 ? -6.227 15.852 -13.047 1 94.62 132 ALA B O 1
ATOM 4018 N N . ARG B 1 133 ? -8.25 16.812 -12.781 1 96.31 133 ARG B N 1
ATOM 4019 C CA . ARG B 1 133 ? -7.738 18.188 -12.766 1 96.31 133 ARG B CA 1
ATOM 4020 C C . ARG B 1 133 ? -8.031 18.859 -11.438 1 96.31 133 ARG B C 1
ATOM 4022 O O . ARG B 1 133 ? -9.188 18.953 -11.016 1 96.31 133 ARG B O 1
ATOM 4029 N N . PRO B 1 134 ? -7.004 19.375 -10.836 1 97.31 134 PRO B N 1
ATOM 4030 C CA . PRO B 1 134 ? -7.246 20.141 -9.602 1 97.31 134 PRO B CA 1
ATOM 4031 C C . PRO B 1 134 ? -7.863 21.5 -9.875 1 97.31 134 PRO B C 1
ATOM 4033 O O . PRO B 1 134 ? -7.5 22.172 -10.844 1 97.31 134 PRO B O 1
ATOM 4036 N N . VAL B 1 135 ? -8.828 21.891 -9.164 1 98.5 135 VAL B N 1
ATOM 4037 C CA . VAL B 1 135 ? -9.367 23.234 -9.078 1 98.5 135 VAL B CA 1
ATOM 4038 C C . VAL B 1 135 ? -9.008 23.859 -7.723 1 98.5 135 VAL B C 1
ATOM 4040 O O . VAL B 1 135 ? -9.617 23.516 -6.703 1 98.5 135 VAL B O 1
ATOM 4043 N N . TYR B 1 136 ? -8.094 24.797 -7.77 1 97.56 136 TYR B N 1
ATOM 4044 C CA . TYR B 1 136 ? -7.492 25.312 -6.543 1 97.56 136 TYR B CA 1
ATOM 4045 C C . TYR B 1 136 ? -8.344 26.438 -5.945 1 97.56 136 TYR B C 1
ATOM 4047 O O . TYR B 1 136 ? -8.812 27.312 -6.664 1 97.56 136 TYR B O 1
ATOM 4055 N N . ILE B 1 137 ? -8.531 26.359 -4.645 1 97.94 137 ILE B N 1
ATOM 4056 C CA . ILE B 1 137 ? -9.133 27.438 -3.869 1 97.94 137 ILE B CA 1
ATOM 4057 C C . ILE B 1 137 ? -8.227 27.797 -2.697 1 97.94 137 ILE B C 1
ATOM 4059 O O . ILE B 1 137 ? -7.93 26.938 -1.849 1 97.94 137 ILE B O 1
ATOM 4063 N N . SER B 1 138 ? -7.84 28.969 -2.598 1 96.06 138 SER B N 1
ATOM 4064 C CA . SER B 1 138 ? -6.922 29.406 -1.549 1 96.06 138 SER B CA 1
ATOM 4065 C C . SER B 1 138 ? -7.664 29.656 -0.24 1 96.06 138 SER B C 1
ATOM 4067 O O . SER B 1 138 ? -8.656 30.391 -0.213 1 96.06 138 SER B O 1
ATOM 4069 N N . LEU B 1 139 ? -7.156 29.047 0.771 1 97.25 139 LEU B N 1
ATOM 4070 C CA . LEU B 1 139 ? -7.633 29.406 2.102 1 97.25 139 LEU B CA 1
ATOM 4071 C C . LEU B 1 139 ? -7.219 30.828 2.457 1 97.25 139 LEU B C 1
ATOM 4073 O O . LEU B 1 139 ? -6.148 31.297 2.049 1 97.25 139 LEU B O 1
ATOM 4077 N N . LYS B 1 140 ? -8.023 31.469 3.26 1 95.62 140 LYS B N 1
ATOM 4078 C CA . LYS B 1 140 ? -7.789 32.875 3.539 1 95.62 140 LYS B CA 1
ATOM 4079 C C . LYS B 1 140 ? -6.906 33.062 4.773 1 95.62 140 LYS B C 1
ATOM 4081 O O . LYS B 1 140 ? -7.305 32.688 5.883 1 95.62 140 LYS B O 1
ATOM 4086 N N . GLU B 1 141 ? -5.789 33.531 4.613 1 91.62 141 GLU B N 1
ATOM 4087 C CA . GLU B 1 141 ? -4.828 33.812 5.68 1 91.62 141 GLU B CA 1
ATOM 4088 C C . GLU B 1 141 ? -5.273 35 6.535 1 91.62 141 GLU B C 1
ATOM 4090 O O . GLU B 1 141 ? -5.965 35.906 6.047 1 91.62 141 GLU B O 1
ATOM 4095 N N . PRO B 1 142 ? -4.898 34.969 7.84 1 89.56 142 PRO B N 1
ATOM 4096 C CA . PRO B 1 142 ? -3.982 34.094 8.539 1 89.56 142 PRO B CA 1
ATOM 4097 C C . PRO B 1 142 ? -4.707 32.938 9.273 1 89.56 142 PRO B C 1
ATOM 4099 O O . PRO B 1 142 ? -4.062 32.062 9.82 1 89.56 142 PRO B O 1
ATOM 4102 N N . ASP B 1 143 ? -6.07 33.094 9.25 1 92.69 143 ASP B N 1
ATOM 4103 C CA . ASP B 1 143 ? -6.793 32.062 9.992 1 92.69 143 ASP B CA 1
ATOM 4104 C C . ASP B 1 143 ? -7.203 30.906 9.078 1 92.69 143 ASP B C 1
ATOM 4106 O O . ASP B 1 143 ? -7.777 29.922 9.539 1 92.69 143 ASP B O 1
ATOM 4110 N N . PHE B 1 144 ? -6.965 31.062 7.812 1 97.06 144 PHE B N 1
ATOM 4111 C CA . PHE B 1 144 ? -7.082 30.016 6.793 1 97.06 144 PHE B CA 1
ATOM 4112 C C . PHE B 1 144 ? -8.531 29.547 6.672 1 97.06 144 PHE B C 1
ATOM 4114 O O . PHE B 1 144 ? -8.781 28.359 6.469 1 97.06 144 PHE B O 1
ATOM 4121 N N . HIS B 1 145 ? -9.508 30.438 6.832 1 96.69 145 HIS B N 1
ATOM 4122 C CA . HIS B 1 145 ? -10.898 30.062 6.637 1 96.69 145 HIS B CA 1
ATOM 4123 C C . HIS B 1 145 ? -11.211 29.844 5.156 1 96.69 145 HIS B C 1
ATOM 4125 O O . HIS B 1 145 ? -10.516 30.375 4.289 1 96.69 145 HIS B O 1
ATOM 4131 N N . VAL B 1 146 ? -12.25 29.109 4.879 1 98.06 146 VAL B N 1
ATOM 4132 C CA . VAL B 1 146 ? -12.648 28.781 3.514 1 98.06 146 VAL B CA 1
ATOM 4133 C C . VAL B 1 146 ? -13.578 29.859 2.969 1 98.06 146 VAL B C 1
ATOM 4135 O O . VAL B 1 146 ? -14.508 30.281 3.654 1 98.06 146 VAL B O 1
ATOM 4138 N N . ASP B 1 147 ? -13.297 30.312 1.77 1 97.81 147 ASP B N 1
ATOM 4139 C CA . ASP B 1 147 ? -14.25 31.141 1.023 1 97.81 147 ASP B CA 1
ATOM 4140 C C . ASP B 1 147 ? -15.281 30.266 0.308 1 97.81 147 ASP B C 1
ATOM 4142 O O . ASP B 1 147 ? -15.125 29.953 -0.874 1 97.81 147 ASP B O 1
ATOM 4146 N N . TRP B 1 148 ? -16.359 30.031 0.937 1 98.19 148 TRP B N 1
ATOM 4147 C CA . TRP B 1 148 ? -17.344 29.078 0.437 1 98.19 148 TRP B CA 1
ATOM 4148 C C . TRP B 1 148 ? -18.078 29.641 -0.784 1 98.19 148 TRP B C 1
ATOM 4150 O O . TRP B 1 148 ? -18.594 28.891 -1.605 1 98.19 148 TRP B O 1
ATOM 4160 N N . GLU B 1 149 ? -18.156 30.938 -0.906 1 97.44 149 GLU B N 1
ATOM 4161 C CA . GLU B 1 149 ? -18.688 31.531 -2.131 1 97.44 149 GLU B CA 1
ATOM 4162 C C . GLU B 1 149 ? -17.812 31.188 -3.334 1 97.44 149 GLU B C 1
ATOM 4164 O O . GLU B 1 149 ? -18.312 30.875 -4.41 1 97.44 149 GLU B O 1
ATOM 4169 N N . ALA B 1 150 ? -16.562 31.281 -3.066 1 97.69 150 ALA B N 1
ATOM 4170 C CA . ALA B 1 150 ? -15.617 30.906 -4.121 1 97.69 150 ALA B CA 1
ATOM 4171 C C . ALA B 1 150 ? -15.781 29.438 -4.492 1 97.69 150 ALA B C 1
ATOM 4173 O O . ALA B 1 150 ? -15.719 29.078 -5.668 1 97.69 150 ALA B O 1
ATOM 4174 N N . VAL B 1 151 ? -15.992 28.594 -3.5 1 98.5 151 VAL B N 1
ATOM 4175 C CA . VAL B 1 151 ? -16.188 27.172 -3.738 1 98.5 151 VAL B CA 1
ATOM 4176 C C . VAL B 1 151 ? -17.406 26.969 -4.637 1 98.5 151 VAL B C 1
ATOM 4178 O O . VAL B 1 151 ? -17.328 26.266 -5.645 1 98.5 151 VAL B O 1
ATOM 4181 N N . THR B 1 152 ? -18.453 27.594 -4.277 1 97.88 152 THR B N 1
ATOM 4182 C CA . THR B 1 152 ? -19.688 27.469 -5.027 1 97.88 152 THR B CA 1
ATOM 4183 C C . THR B 1 152 ? -19.5 27.891 -6.477 1 97.88 152 THR B C 1
ATOM 4185 O O . THR B 1 152 ? -19.984 27.219 -7.398 1 97.88 152 THR B O 1
ATOM 4188 N N . ARG B 1 153 ? -18.75 28.922 -6.699 1 97.69 153 ARG B N 1
ATOM 4189 C CA . ARG B 1 153 ? -18.531 29.469 -8.031 1 97.69 153 ARG B CA 1
ATOM 4190 C C . ARG B 1 153 ? -17.672 28.531 -8.875 1 97.69 153 ARG B C 1
ATOM 4192 O O . ARG B 1 153 ? -17.781 28.516 -10.102 1 97.69 153 ARG B O 1
ATOM 4199 N N . MET B 1 154 ? -16.906 27.75 -8.242 1 97.88 154 MET B N 1
ATOM 4200 C CA . MET B 1 154 ? -15.914 26.953 -8.969 1 97.88 154 MET B CA 1
ATOM 4201 C C . MET B 1 154 ? -16.469 25.562 -9.281 1 97.88 154 MET B C 1
ATOM 4203 O O . MET B 1 154 ? -15.875 24.828 -10.078 1 97.88 154 MET B O 1
ATOM 4207 N N . VAL B 1 155 ? -17.594 25.219 -8.68 1 98.06 155 VAL B N 1
ATOM 4208 C CA . VAL B 1 155 ? -18.219 23.938 -8.961 1 98.06 155 VAL B CA 1
ATOM 4209 C C . VAL B 1 155 ? -18.797 23.938 -10.375 1 98.06 155 VAL B C 1
ATOM 4211 O O . VAL B 1 155 ? -19.469 24.891 -10.789 1 98.06 155 VAL B O 1
ATOM 4214 N N . THR B 1 156 ? -18.438 22.953 -11.117 1 97.94 156 THR B N 1
ATOM 4215 C CA . THR B 1 156 ? -18.969 22.75 -12.469 1 97.94 156 THR B CA 1
ATOM 4216 C C . THR B 1 156 ? -19.562 21.344 -12.594 1 97.94 156 THR B C 1
ATOM 4218 O O . THR B 1 156 ? -19.578 20.578 -11.625 1 97.94 156 THR B O 1
ATOM 4221 N N . ALA B 1 157 ? -20.031 21.031 -13.812 1 97.19 157 ALA B N 1
ATOM 4222 C CA . ALA B 1 157 ? -20.562 19.688 -14.086 1 97.19 157 ALA B CA 1
ATOM 4223 C C . ALA B 1 157 ? -19.453 18.641 -14.031 1 97.19 157 ALA B C 1
ATOM 4225 O O . ALA B 1 157 ? -19.719 17.438 -13.906 1 97.19 157 ALA B O 1
ATOM 4226 N N . LYS B 1 158 ? -18.203 19.109 -14.102 1 97.94 158 LYS B N 1
ATOM 4227 C CA . LYS B 1 158 ? -17.062 18.203 -14.117 1 97.94 158 LYS B CA 1
ATOM 4228 C C . LYS B 1 158 ? -16.531 17.984 -12.703 1 97.94 158 LYS B C 1
ATOM 4230 O O . LYS B 1 158 ? -15.672 17.109 -12.492 1 97.94 158 LYS B O 1
ATOM 4235 N N . THR B 1 159 ? -17.062 18.734 -11.742 1 98.69 159 THR B N 1
ATOM 4236 C CA . THR B 1 159 ? -16.594 18.562 -10.367 1 98.69 159 THR B CA 1
ATOM 4237 C C . THR B 1 159 ? -17.047 17.219 -9.805 1 98.69 159 THR B C 1
ATOM 4239 O O . THR B 1 159 ? -18.25 16.984 -9.633 1 98.69 159 THR B O 1
ATOM 4242 N N . LYS B 1 160 ? -16.047 16.422 -9.531 1 98.56 160 LYS B N 1
ATOM 4243 C CA . LYS B 1 160 ? -16.359 15.062 -9.078 1 98.56 160 LYS B CA 1
ATOM 4244 C C . LYS B 1 160 ? -16.109 14.914 -7.582 1 98.56 160 LYS B C 1
ATOM 4246 O O . LYS B 1 160 ? -16.781 14.117 -6.918 1 98.56 160 LYS B O 1
ATOM 4251 N N . MET B 1 161 ? -15.188 15.688 -7.066 1 98.75 161 MET B N 1
ATOM 4252 C CA . MET B 1 161 ? -14.742 15.469 -5.691 1 98.75 161 MET B CA 1
ATOM 4253 C C . MET B 1 161 ? -14.289 16.781 -5.047 1 98.75 161 MET B C 1
ATOM 4255 O O . MET B 1 161 ? -13.719 17.641 -5.715 1 98.75 161 MET B O 1
ATOM 4259 N N . ILE B 1 162 ? -14.609 16.938 -3.801 1 98.88 162 ILE B N 1
ATOM 4260 C CA . ILE B 1 162 ? -14.047 17.969 -2.938 1 98.88 162 ILE B CA 1
ATOM 4261 C C . ILE B 1 162 ? -13.234 17.328 -1.817 1 98.88 162 ILE B C 1
ATOM 4263 O O . ILE B 1 162 ? -13.742 16.469 -1.087 1 98.88 162 ILE B O 1
ATOM 4267 N N . ILE B 1 163 ? -11.977 17.688 -1.65 1 98.75 163 ILE B N 1
ATOM 4268 C CA . ILE B 1 163 ? -11.117 17.156 -0.593 1 98.75 163 ILE B CA 1
ATOM 4269 C C . ILE B 1 163 ? -11.086 18.141 0.581 1 98.75 163 ILE B C 1
ATOM 4271 O O . ILE B 1 163 ? -10.695 19.297 0.419 1 98.75 163 ILE B O 1
ATOM 4275 N N . ILE B 1 164 ? -11.516 17.688 1.712 1 98.69 164 ILE B N 1
ATOM 4276 C CA . ILE B 1 164 ? -11.352 18.5 2.918 1 98.69 164 ILE B CA 1
ATOM 4277 C C . ILE B 1 164 ? -10.375 17.812 3.867 1 98.69 164 ILE B C 1
ATOM 4279 O O . ILE B 1 164 ? -10.297 16.594 3.912 1 98.69 164 ILE B O 1
ATOM 4283 N N . ASN B 1 165 ? -9.617 18.578 4.508 1 98.5 165 ASN B N 1
ATOM 4284 C CA . ASN B 1 165 ? -8.609 18.141 5.469 1 98.5 165 ASN B CA 1
ATOM 4285 C C . ASN B 1 165 ? -8.711 18.906 6.781 1 98.5 165 ASN B C 1
ATOM 4287 O O . ASN B 1 165 ? -8.422 20.109 6.832 1 98.5 165 ASN B O 1
ATOM 4291 N N . SER B 1 166 ? -9.164 18.25 7.797 1 98.25 166 SER B N 1
ATOM 4292 C CA . SER B 1 166 ? -9.375 18.859 9.109 1 98.25 166 SER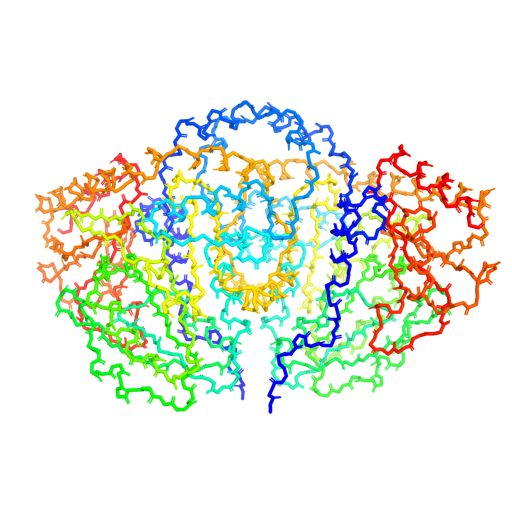 B CA 1
ATOM 4293 C C . SER B 1 166 ? -9.125 17.859 10.227 1 98.25 166 SER B C 1
ATOM 4295 O O . SER B 1 166 ? -9.773 16.812 10.281 1 98.25 166 SER B O 1
ATOM 4297 N N . PRO B 1 167 ? -8.328 18.188 11.18 1 98.12 167 PRO B N 1
ATOM 4298 C CA . PRO B 1 167 ? -7.422 19.328 11.242 1 98.12 167 PRO B CA 1
ATOM 4299 C C . PRO B 1 167 ? -6.477 19.391 10.047 1 98.12 167 PRO B C 1
ATOM 4301 O O . PRO B 1 167 ? -6.09 18.359 9.5 1 98.12 167 PRO B O 1
ATOM 4304 N N . HIS B 1 168 ? -6.156 20.609 9.695 1 98.25 168 HIS B N 1
ATOM 4305 C CA . HIS B 1 168 ? -5.586 20.875 8.383 1 98.25 168 HIS B CA 1
ATOM 4306 C C . HIS B 1 168 ? -4.062 20.875 8.43 1 98.25 168 HIS B C 1
ATOM 4308 O O . HIS B 1 168 ? -3.463 21.562 9.258 1 98.25 168 HIS B O 1
ATOM 4314 N N . ASN B 1 169 ? -3.439 20.016 7.75 1 96.06 169 ASN B N 1
ATOM 4315 C CA . ASN B 1 169 ? -2.023 20.094 7.41 1 96.06 169 ASN B CA 1
ATOM 4316 C C . ASN B 1 169 ? -1.802 20.812 6.082 1 96.06 169 ASN B C 1
ATOM 4318 O O . ASN B 1 169 ? -2.281 20.359 5.039 1 96.06 169 ASN B O 1
ATOM 4322 N N . PRO B 1 170 ? -1.226 21.938 6.094 1 95.5 170 PRO B N 1
ATOM 4323 C CA . PRO B 1 170 ? -0.135 22.312 6.996 1 95.5 170 PRO B CA 1
ATOM 4324 C C . PRO B 1 170 ? -0.54 23.406 7.984 1 95.5 170 PRO B C 1
ATOM 4326 O O . PRO B 1 170 ? 0.24 23.75 8.875 1 95.5 170 PRO B O 1
ATOM 4329 N N . THR B 1 171 ? -1.709 23.953 7.98 1 97.12 171 THR B N 1
ATOM 4330 C CA . THR B 1 171 ? -1.982 25.234 8.625 1 97.12 171 THR B CA 1
ATOM 4331 C C . THR B 1 171 ? -2.432 25.016 10.062 1 97.12 171 THR B C 1
ATOM 4333 O O . THR B 1 171 ? -2.406 25.953 10.867 1 97.12 171 THR B O 1
ATOM 4336 N N . GLY B 1 172 ? -2.961 23.859 10.297 1 97.31 172 GLY B N 1
ATOM 4337 C CA . GLY B 1 172 ? -3.504 23.594 11.617 1 97.31 172 GLY B CA 1
ATOM 4338 C C . GLY B 1 172 ? -4.93 24.094 11.789 1 97.31 172 GLY B C 1
ATOM 4339 O O . GLY B 1 172 ? -5.516 23.953 12.867 1 97.31 172 GLY B O 1
ATOM 4340 N N . MET B 1 173 ? -5.477 24.609 10.766 1 97.25 173 MET B N 1
ATOM 4341 C CA . MET B 1 173 ? -6.863 25.062 10.828 1 97.25 173 MET B CA 1
ATOM 4342 C C . MET B 1 173 ? -7.816 23.891 11.047 1 97.25 173 MET B C 1
ATOM 4344 O O . MET B 1 173 ? -7.566 22.781 10.57 1 97.25 173 MET B O 1
ATOM 4348 N N . VAL B 1 174 ? -8.961 24.141 11.758 1 98.12 174 VAL B N 1
ATOM 4349 C CA . VAL B 1 174 ? -9.984 23.125 12.008 1 98.12 174 VAL B CA 1
ATOM 4350 C C . VAL B 1 174 ? -11.328 23.625 11.484 1 98.12 174 VAL B C 1
ATOM 4352 O O . VAL B 1 174 ? -11.75 24.75 11.797 1 98.12 174 VAL B O 1
ATOM 4355 N N . PHE B 1 175 ? -11.93 22.812 10.664 1 98.25 175 PHE B N 1
ATOM 4356 C CA . PHE B 1 175 ? -13.273 23.125 10.195 1 98.25 175 PHE B CA 1
ATOM 4357 C C . PHE B 1 175 ? -14.25 23.219 11.359 1 98.25 175 PHE B C 1
ATOM 4359 O O . PHE B 1 175 ? -14.195 22.406 12.281 1 98.25 175 PHE B O 1
ATOM 4366 N N . ASN B 1 176 ? -15.109 24.203 11.312 1 97.5 176 ASN B N 1
ATOM 4367 C CA . ASN B 1 176 ? -16.156 24.312 12.32 1 97.5 176 ASN B CA 1
ATOM 4368 C C . ASN B 1 176 ? -17.516 23.875 11.766 1 97.5 176 ASN B C 1
ATOM 4370 O O . ASN B 1 176 ? -17.609 23.438 10.617 1 97.5 176 ASN B O 1
ATOM 4374 N N . GLU B 1 177 ? -18.516 23.938 12.609 1 97.94 177 GLU B N 1
ATOM 4375 C CA . GLU B 1 177 ? -19.844 23.484 12.234 1 97.94 177 GLU B CA 1
ATOM 4376 C C . GLU B 1 177 ? -20.375 24.25 11.023 1 97.94 177 GLU B C 1
ATOM 4378 O O . GLU B 1 177 ? -20.969 23.656 10.125 1 97.94 177 GLU B O 1
ATOM 4383 N N . LEU B 1 178 ? -20.156 25.5 10.992 1 98 178 LEU B N 1
ATOM 4384 C CA . LEU B 1 178 ? -20.625 26.312 9.883 1 98 178 LEU B CA 1
ATOM 4385 C C . LEU B 1 178 ? -19.969 25.906 8.578 1 98 178 LEU B C 1
ATOM 4387 O O . LEU B 1 178 ? -20.609 25.906 7.523 1 98 178 LEU B O 1
ATOM 4391 N N . ASP B 1 179 ? -18.703 25.594 8.602 1 98.44 179 ASP B N 1
ATOM 4392 C CA . ASP B 1 179 ? -18 25.109 7.422 1 98.44 179 ASP B CA 1
ATOM 4393 C C . ASP B 1 179 ? -18.672 23.859 6.867 1 98.44 179 ASP B C 1
ATOM 4395 O O . ASP B 1 179 ? -18.891 23.734 5.656 1 98.44 179 ASP B O 1
ATOM 4399 N N . MET B 1 180 ? -19.016 22.953 7.746 1 98.56 180 MET B N 1
ATOM 4400 C CA . MET B 1 180 ? -19.594 21.688 7.328 1 98.56 180 MET B CA 1
ATOM 4401 C C . MET B 1 180 ? -20.984 21.891 6.742 1 98.56 180 MET B C 1
ATOM 4403 O O . MET B 1 180 ? -21.375 21.234 5.777 1 98.56 180 MET B O 1
ATOM 4407 N N . LEU B 1 181 ? -21.703 22.812 7.367 1 98.25 181 LEU B N 1
ATOM 4408 C CA . LEU B 1 181 ? -23.016 23.125 6.844 1 98.25 181 LEU B CA 1
ATOM 4409 C C . LEU B 1 181 ? -22.922 23.766 5.461 1 98.25 181 LEU B C 1
ATOM 4411 O O . LEU B 1 181 ? -23.734 23.484 4.578 1 98.25 181 LEU B O 1
ATOM 4415 N N . ARG B 1 182 ? -21.969 24.625 5.289 1 98.38 182 ARG B N 1
ATOM 4416 C CA . ARG B 1 182 ? -21.75 25.234 3.984 1 98.38 182 ARG B CA 1
ATOM 4417 C C . ARG B 1 182 ? -21.312 24.203 2.953 1 98.38 182 ARG B C 1
ATOM 4419 O O . ARG B 1 182 ? -21.734 24.25 1.796 1 98.38 182 ARG B O 1
ATOM 4426 N N . LEU B 1 183 ? -20.484 23.25 3.348 1 98.62 183 LEU B N 1
ATOM 4427 C CA . LEU B 1 183 ? -20.109 22.156 2.473 1 98.62 183 LEU B CA 1
ATOM 4428 C C . LEU B 1 183 ? -21.328 21.359 2.025 1 98.62 183 LEU B C 1
ATOM 4430 O O . LEU B 1 183 ? -21.453 21.031 0.845 1 98.62 183 LEU B O 1
ATOM 4434 N N . GLN B 1 184 ? -22.219 21.109 2.943 1 98.06 184 GLN B N 1
ATOM 4435 C CA . GLN B 1 184 ? -23.453 20.406 2.629 1 98.06 184 GLN B CA 1
ATOM 4436 C C . GLN B 1 184 ? -24.25 21.156 1.569 1 98.06 184 GLN B C 1
ATOM 4438 O O . GLN B 1 184 ? -24.797 20.547 0.645 1 98.06 184 GLN B O 1
ATOM 4443 N N . LYS B 1 185 ? -24.281 22.391 1.787 1 97.69 185 LYS B N 1
ATOM 4444 C CA . LYS B 1 185 ? -25.031 23.219 0.839 1 97.69 185 LYS B CA 1
ATOM 4445 C C . LYS B 1 185 ? -24.406 23.141 -0.555 1 97.69 185 LYS B C 1
ATOM 4447 O O . LYS B 1 185 ? -25.125 23.062 -1.553 1 97.69 185 LYS B O 1
ATOM 4452 N N . VAL B 1 186 ? -23.109 23.203 -0.635 1 97.75 186 VAL B N 1
ATOM 4453 C CA . VAL B 1 186 ? -22.391 23.172 -1.904 1 97.75 186 VAL B CA 1
ATOM 4454 C C . VAL B 1 186 ? -22.688 21.875 -2.645 1 97.75 186 VAL B C 1
ATOM 4456 O O . VAL B 1 186 ? -22.875 21.875 -3.863 1 97.75 186 VAL B O 1
ATOM 4459 N N . ILE B 1 187 ? -22.766 20.734 -1.935 1 96.56 187 ILE B N 1
ATOM 4460 C CA . ILE B 1 187 ? -22.844 19.453 -2.629 1 96.56 187 ILE B CA 1
ATOM 4461 C C . ILE B 1 187 ? -24.297 19.047 -2.822 1 96.56 187 ILE B C 1
ATOM 4463 O O . ILE B 1 187 ? -24.594 18.094 -3.549 1 96.56 187 ILE B O 1
ATOM 4467 N N . ASN B 1 188 ? -25.219 19.766 -2.164 1 95.31 188 ASN B N 1
ATOM 4468 C CA . ASN B 1 188 ? -26.625 19.438 -2.289 1 95.31 188 ASN B CA 1
ATOM 4469 C C . ASN B 1 188 ? -27.078 19.453 -3.746 1 95.31 188 ASN B C 1
ATOM 4471 O O . ASN B 1 188 ? -26.75 20.375 -4.5 1 95.31 188 ASN B O 1
ATOM 4475 N N . GLY B 1 189 ? -27.781 18.391 -4.164 1 93.81 189 GLY B N 1
ATOM 4476 C CA . GLY B 1 189 ? -28.297 18.281 -5.516 1 93.81 189 GLY B CA 1
ATOM 4477 C C . GLY B 1 189 ? -27.25 17.891 -6.535 1 93.81 189 GLY B C 1
ATOM 4478 O O . GLY B 1 189 ? -27.516 17.891 -7.738 1 93.81 189 GLY B O 1
ATOM 4479 N N . THR B 1 190 ? -26.047 17.641 -6.105 1 96.06 190 THR B N 1
ATOM 4480 C CA . THR B 1 190 ? -24.969 17.234 -7 1 96.06 190 THR B CA 1
ATOM 4481 C C . THR B 1 190 ? -24.578 15.781 -6.738 1 96.06 190 THR B C 1
ATOM 4483 O O . THR B 1 190 ? -25.141 15.125 -5.867 1 96.06 190 THR B O 1
ATOM 4486 N N . GLN B 1 191 ? -23.688 15.297 -7.496 1 95.44 191 GLN B N 1
ATOM 4487 C CA . GLN B 1 191 ? -23.141 13.961 -7.293 1 95.44 191 GLN B CA 1
ATOM 4488 C C . GLN B 1 191 ? -21.703 14.023 -6.789 1 95.44 191 GLN B C 1
ATOM 4490 O O . GLN B 1 191 ? -20.969 13.039 -6.867 1 95.44 191 GLN B O 1
ATOM 4495 N N . ILE B 1 192 ? -21.375 15.234 -6.324 1 98.31 192 ILE B N 1
ATOM 4496 C CA . ILE B 1 192 ? -20.016 15.469 -5.875 1 98.31 192 ILE B CA 1
ATOM 4497 C C . ILE B 1 192 ? -19.719 14.617 -4.641 1 98.31 192 ILE B C 1
ATOM 4499 O O . ILE B 1 192 ? -20.531 14.555 -3.715 1 98.31 192 ILE B O 1
ATOM 4503 N N . ILE B 1 193 ? -18.594 13.914 -4.637 1 98.5 193 ILE B N 1
ATOM 4504 C CA . ILE B 1 193 ? -18.109 13.109 -3.514 1 98.5 193 ILE B CA 1
ATOM 4505 C C . ILE B 1 193 ? -17.203 13.961 -2.623 1 98.5 193 ILE B C 1
ATOM 4507 O O . ILE B 1 193 ? -16.406 14.75 -3.119 1 98.5 193 ILE B O 1
ATOM 4511 N N . VAL B 1 194 ? -17.359 13.781 -1.324 1 98.88 194 VAL B N 1
ATOM 4512 C CA . VAL B 1 194 ? -16.469 14.445 -0.374 1 98.88 194 VAL B CA 1
ATOM 4513 C C . VAL B 1 194 ? -15.43 13.453 0.143 1 98.88 194 VAL B C 1
ATOM 4515 O O . VAL B 1 194 ? -15.773 12.391 0.654 1 98.88 194 VAL B O 1
ATOM 4518 N N . LEU B 1 195 ? -14.195 13.711 -0.1 1 98.88 195 LEU B N 1
ATOM 4519 C CA . LEU B 1 195 ? -13.109 13 0.558 1 98.88 195 LEU B CA 1
ATOM 4520 C C . LEU B 1 195 ? -12.633 13.75 1.798 1 98.88 195 LEU B C 1
ATOM 4522 O O . LEU B 1 195 ? -12.039 14.828 1.688 1 98.88 195 LEU B O 1
ATOM 4526 N N . SER B 1 196 ? -12.906 13.219 2.914 1 98.88 196 SER B N 1
ATOM 4527 C CA . SER B 1 196 ? -12.609 13.883 4.18 1 98.88 196 SER B CA 1
ATOM 4528 C C . SER B 1 196 ? -11.383 13.273 4.855 1 98.88 196 SER B C 1
ATOM 4530 O O . SER B 1 196 ? -11.469 12.195 5.441 1 98.88 196 SER B O 1
ATOM 4532 N N . ASP B 1 197 ? -10.281 13.945 4.766 1 98.44 197 ASP B N 1
ATOM 4533 C CA . ASP B 1 197 ? -9.07 13.539 5.469 1 98.44 197 ASP B CA 1
ATOM 4534 C C . ASP B 1 197 ? -9.078 14.039 6.914 1 98.44 197 ASP B C 1
ATOM 4536 O O . ASP B 1 197 ? -8.805 15.211 7.176 1 98.44 197 ASP B O 1
ATOM 4540 N N . GLU B 1 198 ? -9.328 13.102 7.801 1 98.62 198 GLU B N 1
ATOM 4541 C CA . GLU B 1 198 ? -9.492 13.414 9.219 1 98.62 198 GLU B CA 1
ATOM 4542 C C . GLU B 1 198 ? -8.406 12.742 10.055 1 98.62 198 GLU B C 1
ATOM 4544 O O . GLU B 1 198 ? -8.648 12.391 11.219 1 98.62 198 GLU B O 1
ATOM 4549 N N . ARG B 1 199 ? -7.207 12.523 9.5 1 95.94 199 ARG B N 1
ATOM 4550 C CA . ARG B 1 199 ? -6.168 11.719 10.125 1 95.94 199 ARG B CA 1
ATOM 4551 C C . ARG B 1 199 ? -5.715 12.336 11.445 1 95.94 199 ARG B C 1
ATOM 4553 O O . ARG B 1 199 ? -5.172 11.648 12.312 1 95.94 199 ARG B O 1
ATOM 4560 N N . TYR B 1 200 ? -6.023 13.609 11.633 1 97.25 200 TYR B N 1
ATOM 4561 C CA . TYR B 1 200 ? -5.629 14.273 12.867 1 97.25 200 TYR B CA 1
ATOM 4562 C C . TYR B 1 200 ? -6.844 14.578 13.734 1 97.25 200 TYR B C 1
ATOM 4564 O O . TYR B 1 200 ? -6.82 15.516 14.547 1 97.25 200 TYR B O 1
ATOM 4572 N N . GLU B 1 201 ? -7.887 13.805 13.633 1 97.94 201 GLU B N 1
ATOM 4573 C CA . GLU B 1 201 ? -9.188 14.094 14.227 1 97.94 201 GLU B CA 1
ATOM 4574 C C . GLU B 1 201 ? -9.07 14.305 15.734 1 97.94 201 GLU B C 1
ATOM 4576 O O . GLU B 1 201 ? -9.891 15.008 16.328 1 97.94 201 GLU B O 1
ATOM 4581 N N . HIS B 1 202 ? -8.055 13.805 16.359 1 97 202 HIS B N 1
ATOM 4582 C CA . HIS B 1 202 ? -7.965 13.875 17.812 1 97 202 HIS B CA 1
ATOM 4583 C C . HIS B 1 202 ? -6.934 14.906 18.266 1 97 202 HIS B C 1
ATOM 4585 O O . HIS B 1 202 ? -6.711 15.094 19.453 1 97 202 HIS B O 1
ATOM 4591 N N . ILE B 1 203 ? -6.328 15.555 17.312 1 97.25 203 ILE B N 1
ATOM 4592 C CA . ILE B 1 203 ? -5.324 16.562 17.641 1 97.25 203 ILE B CA 1
ATOM 4593 C C . ILE B 1 203 ? -5.906 17.953 17.391 1 97.25 203 ILE B C 1
ATOM 4595 O O . ILE B 1 203 ? -5.547 18.625 16.422 1 97.25 203 ILE B O 1
ATOM 4599 N N . VAL B 1 204 ? -6.77 18.328 18.281 1 97.94 204 VAL B N 1
ATOM 4600 C CA . VAL B 1 204 ? -7.445 19.625 18.25 1 97.94 204 VAL B CA 1
ATOM 4601 C C . VAL B 1 204 ? -7.164 20.391 19.547 1 97.94 204 VAL B C 1
ATOM 4603 O O . VAL B 1 204 ? -7.133 19.781 20.625 1 97.94 204 VAL B O 1
ATOM 4606 N N . PHE B 1 205 ? -6.934 21.672 19.422 1 97.56 205 PHE B N 1
ATOM 4607 C CA . PHE B 1 205 ? -6.453 22.453 20.547 1 97.56 205 PHE B CA 1
ATOM 4608 C C . PHE B 1 205 ? -7.484 23.5 20.953 1 97.56 205 PHE B C 1
ATOM 4610 O O . PHE B 1 205 ? -8.461 23.719 20.234 1 97.56 205 PHE B O 1
ATOM 4617 N N . ASP B 1 206 ? -7.234 24.078 22.125 1 96.25 206 ASP B N 1
ATOM 4618 C CA . ASP B 1 206 ? -7.816 25.328 22.578 1 96.25 206 ASP B CA 1
ATOM 4619 C C . ASP B 1 206 ? -9.336 25.234 22.672 1 96.25 206 ASP B C 1
ATOM 4621 O O . ASP B 1 206 ? -10.047 26.203 22.344 1 96.25 206 ASP B O 1
ATOM 4625 N N . GLY B 1 207 ? -9.844 24.094 22.875 1 93.62 207 GLY B N 1
ATOM 4626 C CA . GLY B 1 207 ? -11.266 23.906 23.125 1 93.62 207 GLY B CA 1
ATOM 4627 C C . GLY B 1 207 ? -12.062 23.703 21.844 1 93.62 207 GLY B C 1
ATOM 4628 O O . GLY B 1 207 ? -13.273 23.5 21.891 1 93.62 207 GLY B O 1
ATOM 4629 N N . PHE B 1 208 ? -11.406 23.75 20.719 1 94.94 208 PHE B N 1
ATOM 4630 C CA . PHE B 1 208 ? -12.102 23.453 19.469 1 94.94 208 PHE B CA 1
ATOM 4631 C C . PHE B 1 208 ? -12.492 21.969 19.406 1 94.94 208 PHE B C 1
ATOM 4633 O O . PHE B 1 208 ? -11.984 21.156 20.172 1 94.94 208 PHE B O 1
ATOM 4640 N N . SER B 1 209 ? -13.461 21.75 18.531 1 95.38 209 SER B N 1
ATOM 4641 C CA . SER B 1 209 ? -13.93 20.375 18.344 1 95.38 209 SER B CA 1
ATOM 4642 C C . SER B 1 209 ? -13.82 19.938 16.891 1 95.38 209 SER B C 1
ATOM 4644 O O . SER B 1 209 ? -14.102 20.734 15.984 1 95.38 209 SER B O 1
ATOM 4646 N N . HIS B 1 210 ? -13.422 18.703 16.719 1 97.94 210 HIS B N 1
ATOM 4647 C CA . HIS B 1 210 ? -13.352 18.172 15.367 1 97.94 210 HIS B CA 1
ATOM 4648 C C . HIS B 1 210 ? -14.75 17.938 14.797 1 97.94 210 HIS B C 1
ATOM 4650 O O . HIS B 1 210 ? -15.617 17.375 15.461 1 97.94 210 HIS B O 1
ATOM 4656 N N . GLN B 1 211 ? -14.953 18.438 13.602 1 98.5 211 GLN B N 1
ATOM 4657 C CA . GLN B 1 211 ? -16.219 18.25 12.891 1 98.5 211 GLN B CA 1
ATOM 4658 C C . GLN B 1 211 ? -16.078 17.203 11.781 1 98.5 211 GLN B C 1
ATOM 4660 O O . GLN B 1 211 ? -15.867 17.562 10.617 1 98.5 211 GLN B O 1
ATOM 4665 N N . SER B 1 212 ? -16.312 15.961 12.172 1 98.69 212 SER B N 1
ATOM 4666 C CA . SER B 1 212 ? -16.234 14.852 11.227 1 98.69 212 SER B CA 1
ATOM 4667 C C . SER B 1 212 ? -17.422 14.852 10.281 1 98.69 212 SER B C 1
ATOM 4669 O O . SER B 1 212 ? -18.531 15.266 10.664 1 98.69 212 SER B O 1
ATOM 4671 N N . VAL B 1 213 ? -17.219 14.375 9.109 1 98.75 213 VAL B N 1
ATOM 4672 C CA . VAL B 1 213 ? -18.344 14.188 8.195 1 98.75 213 VAL B CA 1
ATOM 4673 C C . VAL B 1 213 ? -19.359 13.219 8.805 1 98.75 213 VAL B C 1
ATOM 4675 O O . VAL B 1 213 ? -20.547 13.281 8.492 1 98.75 213 VAL B O 1
ATOM 4678 N N . ALA B 1 214 ? -18.922 12.344 9.727 1 98.5 214 ALA B N 1
ATOM 4679 C CA . ALA B 1 214 ? -19.766 11.32 10.344 1 98.5 214 ALA B CA 1
ATOM 4680 C C . ALA B 1 214 ? -20.75 11.945 11.328 1 98.5 214 ALA B C 1
ATOM 4682 O O . ALA B 1 214 ? -21.656 11.266 11.82 1 98.5 214 ALA B O 1
ATOM 4683 N N . LEU B 1 215 ? -20.641 13.25 11.594 1 98.19 215 LEU B N 1
ATOM 4684 C CA . LEU B 1 215 ? -21.578 13.977 12.438 1 98.19 215 LEU B CA 1
ATOM 4685 C C . LEU B 1 215 ? -22.797 14.43 11.633 1 98.19 215 LEU B C 1
ATOM 4687 O O . LEU B 1 215 ? -23.812 14.82 12.203 1 98.19 215 LEU B O 1
ATOM 4691 N N . TYR B 1 216 ? -22.703 14.398 10.336 1 98.12 216 TYR B N 1
ATOM 4692 C CA . TYR B 1 216 ? -23.703 14.984 9.445 1 98.12 216 TYR B CA 1
ATOM 4693 C C . TYR B 1 216 ? -24.266 13.938 8.5 1 98.12 216 TYR B C 1
ATOM 4695 O O . TYR B 1 216 ? -23.641 13.602 7.488 1 98.12 216 TYR B O 1
ATOM 4703 N N . PRO B 1 217 ? -25.438 13.492 8.672 1 96.06 217 PRO B N 1
ATOM 4704 C CA . PRO B 1 217 ? -26.031 12.406 7.883 1 96.06 217 PRO B CA 1
ATOM 4705 C C . PRO B 1 217 ? -25.984 12.672 6.383 1 96.06 217 PRO B C 1
ATOM 4707 O O . PRO B 1 217 ? -25.688 11.766 5.598 1 96.06 217 PRO B O 1
ATOM 4710 N N . GLN B 1 218 ? -26.188 13.891 6.02 1 95.38 218 GLN B N 1
ATOM 4711 C CA . GLN B 1 218 ? -26.172 14.211 4.598 1 95.38 218 GLN B CA 1
ATOM 4712 C C . GLN B 1 218 ? -24.781 14.07 4.012 1 95.38 218 GLN B C 1
ATOM 4714 O O . GLN B 1 218 ? -24.625 13.672 2.855 1 95.38 218 GLN B O 1
ATOM 4719 N N . LEU B 1 219 ? -23.797 14.375 4.789 1 97.94 219 LEU B N 1
ATOM 4720 C CA . LEU B 1 219 ? -22.422 14.25 4.312 1 97.94 219 LEU B CA 1
ATOM 4721 C C . LEU B 1 219 ? -21.984 12.789 4.301 1 97.94 219 LEU B C 1
ATOM 4723 O O . LEU B 1 219 ? -21.234 12.367 3.416 1 97.94 219 LEU B O 1
ATOM 4727 N N . VAL B 1 220 ? -22.469 12.008 5.23 1 97.62 220 VAL B N 1
ATOM 4728 C CA . VAL B 1 220 ? -22.094 10.602 5.336 1 97.62 220 VAL B CA 1
ATOM 4729 C C . VAL B 1 220 ? -22.422 9.883 4.027 1 97.62 220 VAL B C 1
ATOM 4731 O O . VAL B 1 220 ? -21.625 9.062 3.553 1 97.62 220 VAL B O 1
ATOM 4734 N N . GLU B 1 221 ? -23.453 10.219 3.428 1 96.38 221 GLU B N 1
ATOM 4735 C CA . GLU B 1 221 ? -23.969 9.508 2.264 1 96.38 221 GLU B CA 1
ATOM 4736 C C . GLU B 1 221 ? -23.062 9.703 1.048 1 96.38 221 GLU B C 1
ATOM 4738 O O . GLU B 1 221 ? -23.094 8.906 0.108 1 96.38 221 GLU B O 1
ATOM 4743 N N . ARG B 1 222 ? -22.266 10.805 1.157 1 96 222 ARG B N 1
ATOM 4744 C CA . ARG B 1 222 ? -21.5 11.18 -0.028 1 96 222 ARG B CA 1
ATOM 4745 C C . ARG B 1 222 ? -20.016 11.297 0.294 1 96 222 ARG B C 1
ATOM 4747 O O . ARG B 1 222 ? -19.25 11.883 -0.474 1 96 222 ARG B O 1
ATOM 4754 N N . SER B 1 223 ? -19.656 10.742 1.41 1 98.69 223 SER B N 1
ATOM 4755 C CA . SER B 1 223 ? -18.281 11.016 1.821 1 98.69 223 SER B CA 1
ATOM 4756 C C . SER B 1 223 ? -17.5 9.719 2.021 1 98.69 223 SER B C 1
ATOM 4758 O O . SER B 1 223 ? -18.078 8.68 2.346 1 98.69 223 SER B O 1
ATOM 4760 N N . ILE B 1 224 ? -16.297 9.789 1.748 1 98.81 224 ILE B N 1
ATOM 4761 C CA . ILE B 1 224 ? -15.305 8.836 2.223 1 98.81 224 ILE B CA 1
ATOM 4762 C C . ILE B 1 224 ? -14.469 9.469 3.33 1 98.81 224 ILE B C 1
ATOM 4764 O O . ILE B 1 224 ? -13.781 10.469 3.104 1 98.81 224 ILE B O 1
ATOM 4768 N N . LEU B 1 225 ? -14.617 8.914 4.52 1 98.88 225 LEU B N 1
ATOM 4769 C CA . LEU B 1 225 ? -13.852 9.359 5.68 1 98.88 225 LEU B CA 1
ATOM 4770 C C . LEU B 1 225 ? -12.523 8.617 5.77 1 98.88 225 LEU B C 1
ATOM 4772 O O . LEU B 1 225 ? -12.492 7.387 5.719 1 98.88 225 LEU B O 1
ATOM 4776 N N . VAL B 1 226 ? -11.43 9.32 5.781 1 98.31 226 VAL B N 1
ATOM 4777 C CA . VAL B 1 226 ? -10.102 8.75 5.957 1 98.31 226 VAL B CA 1
ATOM 4778 C C . VAL B 1 226 ? -9.523 9.18 7.301 1 98.31 226 VAL B C 1
ATOM 4780 O O . VAL B 1 226 ? -9.547 10.367 7.641 1 98.31 226 VAL B O 1
ATOM 4783 N N . SER B 1 227 ? -9.078 8.266 8.039 1 97.75 227 SER B N 1
ATOM 4784 C CA . SER B 1 227 ? -8.453 8.57 9.328 1 97.75 227 SER B CA 1
ATOM 4785 C C . SER B 1 227 ? -7.266 7.656 9.594 1 97.75 227 SER B C 1
ATOM 4787 O O . SER B 1 227 ? -6.867 6.871 8.734 1 97.75 227 SER B O 1
ATOM 4789 N N . SER B 1 228 ? -6.582 7.902 10.719 1 94.44 228 SER B N 1
ATOM 4790 C CA . SER B 1 228 ? -5.34 7.199 11.031 1 94.44 228 SER B CA 1
ATOM 4791 C C . SER B 1 228 ? -5.293 6.785 12.5 1 94.44 228 SER B C 1
ATOM 4793 O O . SER B 1 228 ? -5.484 7.617 13.391 1 94.44 228 SER B O 1
ATOM 4795 N N . LEU B 1 229 ? -5.02 5.535 12.711 1 92.31 229 LEU B N 1
ATOM 4796 C CA . LEU B 1 229 ? -4.82 5.059 14.078 1 92.31 229 LEU B CA 1
ATOM 4797 C C . LEU B 1 229 ? -3.391 5.312 14.539 1 92.31 229 LEU B C 1
ATOM 4799 O O . LEU B 1 229 ? -3.117 5.332 15.742 1 92.31 229 LEU B O 1
ATOM 4803 N N . SER B 1 230 ? -2.518 5.496 13.586 1 88.06 230 SER B N 1
ATOM 4804 C CA . SER B 1 230 ? -1.147 5.859 13.93 1 88.06 230 SER B CA 1
ATOM 4805 C C . SER B 1 230 ? -1.096 7.207 14.648 1 88.06 230 SER B C 1
ATOM 4807 O O . SER B 1 230 ? -0.395 7.359 15.648 1 88.06 230 SER B O 1
ATOM 4809 N N . GLU B 1 231 ? -1.844 8.156 14.172 1 90 231 GLU B N 1
ATOM 4810 C CA . GLU B 1 231 ? -1.903 9.477 14.789 1 90 231 GLU B CA 1
ATOM 4811 C C . GLU B 1 231 ? -2.725 9.445 16.078 1 90 231 GLU B C 1
ATOM 4813 O O . GLU B 1 231 ? -2.391 10.125 17.047 1 90 231 GLU B O 1
ATOM 4818 N N . THR B 1 232 ? -3.732 8.641 16.031 1 89.5 232 THR B N 1
ATOM 4819 C CA . THR B 1 232 ? -4.641 8.547 17.172 1 89.5 232 THR B CA 1
ATOM 4820 C C . THR B 1 232 ? -3.941 7.906 18.359 1 89.5 232 THR B C 1
ATOM 4822 O O . THR B 1 232 ? -4.121 8.344 19.5 1 89.5 232 THR B O 1
ATOM 4825 N N . CYS B 1 233 ? -3.143 6.898 18.078 1 88 233 CYS B N 1
ATOM 4826 C CA . CYS B 1 233 ? -2.572 6.105 19.172 1 88 233 CYS B CA 1
ATOM 4827 C C . CYS B 1 233 ? -1.072 6.348 19.297 1 88 233 CYS B C 1
ATOM 4829 O O . CYS B 1 233 ? -0.38 5.629 20.016 1 88 233 CYS B O 1
ATOM 4831 N N . ARG B 1 234 ? -0.554 7.309 18.547 1 81.5 234 ARG B N 1
ATOM 4832 C CA . ARG B 1 234 ? 0.884 7.555 18.5 1 81.5 234 ARG B CA 1
ATOM 4833 C C . ARG B 1 234 ? 1.652 6.27 18.203 1 81.5 234 ARG B C 1
ATOM 4835 O O . ARG B 1 234 ? 2.631 5.957 18.891 1 81.5 234 ARG B O 1
ATOM 4842 N N . ALA B 1 235 ? 1.06 5.578 17.266 1 76 235 ALA B N 1
ATOM 4843 C CA . ALA B 1 235 ? 1.673 4.316 16.859 1 76 235 ALA B CA 1
ATOM 4844 C C . ALA B 1 235 ? 2.848 4.551 15.922 1 76 235 ALA B C 1
ATOM 4846 O O . ALA B 1 235 ? 2.822 5.48 15.109 1 76 235 ALA B O 1
ATOM 4847 N N . SER B 1 236 ? 3.896 3.684 16.031 1 72.38 236 SER B N 1
ATOM 4848 C CA . SER B 1 236 ? 5.141 3.807 15.273 1 72.38 236 SER B CA 1
ATOM 4849 C C . SER B 1 236 ? 5.004 3.207 13.883 1 72.38 236 SER B C 1
ATOM 4851 O O . SER B 1 236 ? 5.93 3.281 13.07 1 72.38 236 SER B O 1
ATOM 4853 N N . TRP B 1 237 ? 3.879 2.631 13.656 1 78.12 237 TRP B N 1
ATOM 4854 C CA . TRP B 1 237 ? 3.676 2.006 12.352 1 78.12 237 TRP B CA 1
ATOM 4855 C C . TRP B 1 237 ? 2.389 2.502 11.703 1 78.12 237 TRP B C 1
ATOM 4857 O O . TRP B 1 237 ? 1.437 2.865 12.398 1 78.12 237 TRP B O 1
ATOM 4867 N N . PRO B 1 238 ? 2.41 2.482 10.406 1 81.5 238 PRO B N 1
ATOM 4868 C CA . PRO B 1 238 ? 1.274 3.084 9.711 1 81.5 238 PRO B CA 1
ATOM 4869 C C . PRO B 1 238 ? 0.035 2.191 9.719 1 81.5 238 PRO B C 1
ATOM 4871 O O . PRO B 1 238 ? 0.063 1.082 9.18 1 81.5 238 PRO B O 1
ATOM 4874 N N . VAL B 1 239 ? -1.002 2.637 10.281 1 88.5 239 VAL B N 1
ATOM 4875 C CA . VAL B 1 239 ? -2.32 2.016 10.219 1 88.5 239 VAL B CA 1
ATOM 4876 C C . VAL B 1 239 ? -3.389 3.088 10.008 1 88.5 239 VAL B C 1
ATOM 4878 O O . VAL B 1 239 ? -3.576 3.957 10.859 1 88.5 239 VAL B O 1
ATOM 4881 N N . GLY B 1 240 ? -3.928 3.088 8.867 1 92.69 240 GLY B N 1
ATOM 4882 C CA . GLY B 1 240 ? -5.043 3.967 8.555 1 92.69 240 GLY B CA 1
ATOM 4883 C C . GLY B 1 240 ? -6.328 3.215 8.266 1 92.69 240 GLY B C 1
ATOM 4884 O O . GLY B 1 240 ? -6.387 1.991 8.406 1 92.69 240 GLY B O 1
ATOM 4885 N N . TYR B 1 241 ? -7.367 3.943 7.992 1 96.44 241 TYR B N 1
ATOM 4886 C CA . TYR B 1 241 ? -8.625 3.338 7.57 1 96.44 241 TYR B CA 1
ATOM 4887 C C . TYR B 1 241 ? -9.484 4.34 6.809 1 96.44 241 TYR B C 1
ATOM 4889 O O . TYR B 1 241 ? -9.234 5.547 6.859 1 96.44 241 TYR B O 1
ATOM 4897 N N . CYS B 1 242 ? -10.406 3.828 6.086 1 97.94 242 CYS B N 1
ATOM 4898 C CA . CYS B 1 242 ? -11.445 4.641 5.465 1 97.94 242 CYS B CA 1
ATOM 4899 C C . CYS B 1 242 ? -12.828 4.059 5.73 1 97.94 242 CYS B C 1
ATOM 4901 O O . CYS B 1 242 ? -12.969 2.854 5.961 1 97.94 242 CYS B O 1
ATOM 4903 N N . ALA B 1 243 ? -13.773 4.891 5.816 1 98.75 243 ALA B N 1
ATOM 4904 C CA . ALA B 1 243 ? -15.172 4.543 6.023 1 98.75 243 ALA B CA 1
ATOM 4905 C C . ALA B 1 243 ? -16.078 5.273 5.031 1 98.75 243 ALA B C 1
ATOM 4907 O O . ALA B 1 243 ? -15.859 6.453 4.746 1 98.75 243 ALA B O 1
ATOM 4908 N N . ALA B 1 244 ? -17 4.609 4.461 1 98.81 244 ALA B N 1
ATOM 4909 C CA . ALA B 1 244 ? -17.938 5.133 3.467 1 98.81 244 ALA B CA 1
ATOM 4910 C C . ALA B 1 244 ? -19.141 4.219 3.32 1 98.81 244 ALA B C 1
ATOM 4912 O O . ALA B 1 244 ? -19.125 3.07 3.77 1 98.81 244 ALA B O 1
ATOM 4913 N N . PRO B 1 245 ? -20.219 4.73 2.721 1 98.44 245 PRO B N 1
ATOM 4914 C CA . PRO B 1 245 ? -21.328 3.834 2.412 1 98.44 245 PRO B CA 1
ATOM 4915 C C . PRO B 1 245 ? -20.891 2.611 1.604 1 98.44 245 PRO B C 1
ATOM 4917 O O . PRO B 1 245 ? -19.953 2.691 0.815 1 98.44 245 PRO B O 1
ATOM 4920 N N . ALA B 1 246 ? -21.672 1.564 1.774 1 97.62 246 ALA B N 1
ATOM 4921 C CA . ALA B 1 246 ? -21.297 0.253 1.25 1 97.62 246 ALA B CA 1
ATOM 4922 C C . ALA B 1 246 ? -21.047 0.315 -0.253 1 97.62 246 ALA B C 1
ATOM 4924 O O . ALA B 1 246 ? -20.078 -0.264 -0.75 1 97.62 246 ALA B O 1
ATOM 4925 N N . LYS B 1 247 ? -21.859 0.99 -0.931 1 96.44 247 LYS B N 1
ATOM 4926 C CA . LYS B 1 247 ? -21.719 1.07 -2.383 1 96.44 247 LYS B CA 1
ATOM 4927 C C . LYS B 1 247 ? -20.422 1.759 -2.777 1 96.44 247 LYS B C 1
ATOM 4929 O O . LYS B 1 247 ? -19.766 1.341 -3.729 1 96.44 247 LYS B O 1
ATOM 4934 N N . MET B 1 248 ? -20.047 2.809 -2.068 1 97.44 248 MET B N 1
ATOM 4935 C CA . MET B 1 248 ? -18.797 3.516 -2.324 1 97.44 248 MET B CA 1
ATOM 4936 C C . MET B 1 248 ? -17.609 2.676 -1.896 1 97.44 248 MET B C 1
ATOM 4938 O O . MET B 1 248 ? -16.609 2.598 -2.613 1 97.44 248 MET B O 1
ATOM 4942 N N . MET B 1 249 ? -17.75 1.994 -0.767 1 97.38 249 MET B N 1
ATOM 4943 C CA . MET B 1 249 ? -16.672 1.19 -0.214 1 97.38 249 MET B CA 1
ATOM 4944 C C . MET B 1 249 ? -16.328 0.029 -1.14 1 97.38 249 MET B C 1
ATOM 4946 O O . MET B 1 249 ? -15.156 -0.354 -1.257 1 97.38 249 MET B O 1
ATOM 4950 N N . LYS B 1 250 ? -17.328 -0.483 -1.777 1 93.62 250 LYS B N 1
ATOM 4951 C CA . LYS B 1 250 ? -17.078 -1.566 -2.729 1 93.62 250 LYS B CA 1
ATOM 4952 C C . LYS B 1 250 ? -16.078 -1.152 -3.795 1 93.62 250 LYS B C 1
ATOM 4954 O O . LYS B 1 250 ? -15.172 -1.919 -4.133 1 93.62 250 LYS B O 1
ATOM 4959 N N . LYS B 1 251 ? -16.172 0.053 -4.266 1 93.38 251 LYS B N 1
ATOM 4960 C CA . LYS B 1 251 ? -15.25 0.571 -5.277 1 93.38 251 LYS B CA 1
ATOM 4961 C C . LYS B 1 251 ? -13.867 0.815 -4.688 1 93.38 251 LYS B C 1
ATOM 4963 O O . LYS B 1 251 ? -12.852 0.507 -5.32 1 93.38 251 LYS B O 1
ATOM 4968 N N . VAL B 1 252 ? -13.859 1.319 -3.5 1 94.88 252 VAL B N 1
ATOM 4969 C CA . VAL B 1 252 ? -12.594 1.575 -2.824 1 94.88 252 VAL B CA 1
ATOM 4970 C C . VAL B 1 252 ? -11.852 0.26 -2.605 1 94.88 252 VAL B C 1
ATOM 4972 O O . VAL B 1 252 ? -10.648 0.171 -2.859 1 94.88 252 VAL B O 1
ATOM 4975 N N . ARG B 1 253 ? -12.57 -0.751 -2.232 1 91.12 253 ARG B N 1
ATOM 4976 C CA . ARG B 1 253 ? -11.984 -2.055 -1.932 1 91.12 253 ARG B CA 1
ATOM 4977 C C . ARG B 1 253 ? -11.43 -2.709 -3.191 1 91.12 253 ARG B C 1
ATOM 4979 O O . ARG B 1 253 ? -10.445 -3.447 -3.131 1 91.12 253 ARG B O 1
ATOM 4986 N N . GLN B 1 254 ? -11.984 -2.414 -4.297 1 86.94 254 GLN B N 1
ATOM 4987 C CA . GLN B 1 254 ? -11.461 -2.936 -5.555 1 86.94 254 GLN B CA 1
ATOM 4988 C C . GLN B 1 254 ? -10.047 -2.418 -5.816 1 86.94 254 GLN B C 1
ATOM 4990 O O . GLN B 1 254 ? -9.195 -3.15 -6.324 1 86.94 254 GLN B O 1
ATOM 4995 N N . ILE B 1 255 ? -9.859 -1.16 -5.453 1 88.88 255 ILE B N 1
ATOM 4996 C CA . ILE B 1 255 ? -8.531 -0.573 -5.621 1 88.88 255 ILE B CA 1
ATOM 4997 C C . ILE B 1 255 ? -7.582 -1.139 -4.574 1 88.88 255 ILE B C 1
ATOM 4999 O O . ILE B 1 255 ? -6.438 -1.482 -4.883 1 88.88 255 ILE B O 1
ATOM 5003 N N . LEU B 1 256 ? -8.094 -1.223 -3.367 1 88.25 256 LEU B N 1
ATOM 5004 C CA . LEU B 1 256 ? -7.262 -1.72 -2.275 1 88.25 256 LEU B CA 1
ATOM 5005 C C . LEU B 1 256 ? -6.785 -3.141 -2.557 1 88.25 256 LEU B C 1
ATOM 5007 O O . LEU B 1 256 ? -5.66 -3.506 -2.203 1 88.25 256 LEU B O 1
ATOM 5011 N N . GLN B 1 257 ? -7.547 -3.891 -3.199 1 80.81 257 GLN B N 1
ATOM 5012 C CA . GLN B 1 257 ? -7.203 -5.277 -3.504 1 80.81 257 GLN B CA 1
ATOM 5013 C C . GLN B 1 257 ? -6.023 -5.352 -4.469 1 80.81 257 GLN B C 1
ATOM 5015 O O . GLN B 1 257 ? -5.262 -6.32 -4.445 1 80.81 257 GLN B O 1
ATOM 5020 N N . VAL B 1 258 ? -5.922 -4.328 -5.262 1 80.88 258 VAL B N 1
ATOM 5021 C CA . VAL B 1 258 ? -4.848 -4.305 -6.25 1 80.88 258 VAL B CA 1
ATOM 5022 C C . VAL B 1 258 ? -3.557 -3.812 -5.598 1 80.88 258 VAL B C 1
ATOM 5024 O O . VAL B 1 258 ? -2.461 -4.199 -6.012 1 80.88 258 VAL B O 1
ATOM 5027 N N . LEU B 1 259 ? -3.695 -2.996 -4.57 1 81.31 259 LEU B N 1
ATOM 5028 C CA . LEU B 1 259 ? -2.543 -2.367 -3.932 1 81.31 259 LEU B CA 1
ATOM 5029 C C . LEU B 1 259 ? -1.869 -3.33 -2.961 1 81.31 259 LEU B C 1
ATOM 5031 O O . LEU B 1 259 ? -0.64 -3.357 -2.861 1 81.31 259 LEU B O 1
ATOM 5035 N N . HIS B 1 260 ? -2.609 -3.916 -2.088 1 70.38 260 HIS B N 1
ATOM 5036 C CA . HIS B 1 260 ? -1.847 -4.605 -1.052 1 70.38 260 HIS B CA 1
ATOM 5037 C C . HIS B 1 260 ? -2.473 -5.953 -0.711 1 70.38 260 HIS B C 1
ATOM 5039 O O . HIS B 1 260 ? -3.656 -6.176 -0.974 1 70.38 260 HIS B O 1
ATOM 5045 N N . SER B 1 261 ? -1.457 -6.738 -0.13 1 60.88 261 SER B N 1
ATOM 5046 C CA . SER B 1 261 ? -1.797 -8.109 0.237 1 60.88 261 SER B CA 1
ATOM 5047 C C . SER B 1 261 ? -2.051 -8.234 1.735 1 60.88 261 SER B C 1
ATOM 5049 O O . SER B 1 261 ? -2.014 -9.336 2.287 1 60.88 261 SER B O 1
ATOM 5051 N N . GLY B 1 262 ? -2.275 -7.16 2.346 1 64.19 262 GLY B N 1
ATOM 5052 C CA . GLY B 1 262 ? -2.596 -7.395 3.744 1 64.19 262 GLY B CA 1
ATOM 5053 C C . GLY B 1 262 ? -1.744 -6.578 4.695 1 64.19 262 GLY B C 1
ATOM 5054 O O . GLY B 1 262 ? -0.868 -5.824 4.262 1 64.19 262 GLY B O 1
ATOM 5055 N N . HIS B 1 263 ? -2.184 -6.633 6.039 1 73.25 263 HIS B N 1
ATOM 5056 C CA . HIS B 1 263 ? -1.587 -5.84 7.109 1 73.25 263 HIS B CA 1
ATOM 5057 C C . HIS B 1 263 ? -1.026 -6.734 8.211 1 73.25 263 HIS B C 1
ATOM 5059 O O . HIS B 1 263 ? -1.341 -7.926 8.266 1 73.25 263 HIS B O 1
ATOM 5065 N N . PHE B 1 264 ? -0.085 -6.18 8.906 1 76.88 264 PHE B N 1
ATOM 5066 C CA . PHE B 1 264 ? 0.465 -6.863 10.07 1 76.88 264 PHE B CA 1
ATOM 5067 C C . PHE B 1 264 ? -0.621 -7.129 11.109 1 76.88 264 PHE B C 1
ATOM 5069 O O . PHE B 1 264 ? -0.992 -6.234 11.867 1 76.88 264 PHE B O 1
ATOM 5076 N N . ALA B 1 265 ? -1.049 -8.367 11.234 1 81.5 265 ALA B N 1
ATOM 5077 C CA . ALA B 1 265 ? -2.234 -8.734 12 1 81.5 265 ALA B CA 1
ATOM 5078 C C . ALA B 1 265 ? -2.047 -8.43 13.484 1 81.5 265 ALA B C 1
ATOM 5080 O O . ALA B 1 265 ? -2.941 -7.875 14.133 1 81.5 265 ALA B O 1
ATOM 5081 N N . PRO B 1 266 ? -0.897 -8.711 14.07 1 81.88 266 PRO B N 1
ATOM 5082 C CA . PRO B 1 266 ? -0.749 -8.445 15.508 1 81.88 266 PRO B CA 1
ATOM 5083 C C . PRO B 1 266 ? -0.914 -6.965 15.852 1 81.88 266 PRO B C 1
ATOM 5085 O O . PRO B 1 266 ? -1.45 -6.629 16.906 1 81.88 266 PRO B O 1
ATOM 5088 N N . PHE B 1 267 ? -0.459 -6.156 14.992 1 83.94 267 PHE B N 1
ATOM 5089 C CA . PHE B 1 267 ? -0.601 -4.723 15.234 1 83.94 267 PHE B CA 1
ATOM 5090 C C . PHE B 1 267 ? -2.068 -4.312 15.195 1 83.94 267 PHE B C 1
ATOM 5092 O O . PHE B 1 267 ? -2.51 -3.5 16.016 1 83.94 267 PHE B O 1
ATOM 5099 N N . GLN B 1 268 ? -2.799 -4.863 14.289 1 88.75 268 GLN B N 1
ATOM 5100 C CA . GLN B 1 268 ? -4.23 -4.582 14.203 1 88.75 268 GLN B CA 1
ATOM 5101 C C . GLN B 1 268 ? -4.957 -5.07 15.453 1 88.75 268 GLN B C 1
ATOM 5103 O O . GLN B 1 268 ? -5.863 -4.402 15.953 1 88.75 268 GLN B O 1
ATOM 5108 N N . MET B 1 269 ? -4.539 -6.199 15.93 1 88.88 269 MET B N 1
ATOM 5109 C CA . MET B 1 269 ? -5.145 -6.754 17.141 1 88.88 269 MET B CA 1
ATOM 5110 C C . MET B 1 269 ? -4.906 -5.836 18.328 1 88.88 269 MET B C 1
ATOM 5112 O O . MET B 1 269 ? -5.824 -5.57 19.109 1 88.88 269 MET B O 1
ATOM 5116 N N . ALA B 1 270 ? -3.695 -5.422 18.438 1 88.62 270 ALA B N 1
ATOM 5117 C CA . ALA B 1 270 ? -3.35 -4.52 19.531 1 88.62 270 ALA B CA 1
ATOM 5118 C C . ALA B 1 270 ? -4.18 -3.24 19.469 1 88.62 270 ALA B C 1
ATOM 5120 O O . ALA B 1 270 ? -4.719 -2.795 20.484 1 88.62 270 ALA B O 1
ATOM 5121 N N . LEU B 1 271 ? -4.293 -2.674 18.312 1 91.75 271 LEU B N 1
ATOM 5122 C CA . LEU B 1 271 ? -5.016 -1.418 18.141 1 91.75 271 LEU B CA 1
ATOM 5123 C C . LEU B 1 271 ? -6.504 -1.604 18.422 1 91.75 271 LEU B C 1
ATOM 5125 O O . LEU B 1 271 ? -7.156 -0.711 18.969 1 91.75 271 LEU B O 1
ATOM 5129 N N . ALA B 1 272 ? -7.035 -2.766 18.016 1 93.06 272 ALA B N 1
ATOM 5130 C CA . ALA B 1 272 ? -8.438 -3.068 18.281 1 93.06 272 ALA B CA 1
ATOM 5131 C C . ALA B 1 272 ? -8.75 -3.02 19.766 1 93.06 272 ALA B C 1
ATOM 5133 O O . ALA B 1 272 ? -9.812 -2.543 20.172 1 93.06 272 ALA B O 1
ATOM 5134 N N . GLU B 1 273 ? -7.836 -3.48 20.516 1 90.69 273 GLU B N 1
ATOM 5135 C CA . GLU B 1 273 ? -8.016 -3.504 21.953 1 90.69 273 GLU B CA 1
ATOM 5136 C C . GLU B 1 273 ? -7.824 -2.115 22.562 1 90.69 273 GLU B C 1
ATOM 5138 O O . GLU B 1 273 ? -8.617 -1.681 23.406 1 90.69 273 GLU B O 1
ATOM 5143 N N . ILE B 1 274 ? -6.883 -1.448 22.141 1 90.25 274 ILE B N 1
ATOM 5144 C CA . ILE B 1 274 ? -6.461 -0.195 22.75 1 90.25 274 ILE B CA 1
ATOM 5145 C C . ILE B 1 274 ? -7.508 0.885 22.5 1 90.25 274 ILE B C 1
ATOM 5147 O O . ILE B 1 274 ? -7.816 1.685 23.375 1 90.25 274 ILE B O 1
ATOM 5151 N N . ILE B 1 275 ? -8.102 0.909 21.344 1 93.44 275 ILE B N 1
ATOM 5152 C CA . ILE B 1 275 ? -8.977 2.02 21 1 93.44 275 ILE B CA 1
ATOM 5153 C C . ILE B 1 275 ? -10.352 1.804 21.641 1 93.44 275 ILE B C 1
ATOM 5155 O O . ILE B 1 275 ? -11.219 2.674 21.562 1 93.44 275 ILE B O 1
ATOM 5159 N N . GLU B 1 276 ? -10.523 0.652 22.25 1 92.75 276 GLU B N 1
ATOM 5160 C CA . GLU B 1 276 ? -11.742 0.448 23.031 1 92.75 276 GLU B CA 1
ATOM 5161 C C . GLU B 1 276 ? -11.781 1.371 24.25 1 92.75 276 GLU B C 1
ATOM 5163 O O . GLU B 1 276 ? -12.852 1.668 24.781 1 92.75 276 GLU B O 1
ATOM 5168 N N . ASN B 1 277 ? -10.609 1.744 24.656 1 90.75 277 ASN B N 1
ATOM 5169 C CA . ASN B 1 277 ? -10.5 2.711 25.75 1 90.75 277 ASN B CA 1
ATOM 5170 C C . ASN B 1 277 ? -10.484 4.145 25.219 1 90.75 277 ASN B C 1
ATOM 5172 O O . ASN B 1 277 ? -9.461 4.605 24.703 1 90.75 277 ASN B O 1
ATOM 5176 N N . PRO B 1 278 ? -11.516 4.883 25.484 1 92.19 278 PRO B N 1
ATOM 5177 C CA . PRO B 1 278 ? -11.602 6.238 24.938 1 92.19 278 PRO B CA 1
ATOM 5178 C C . PRO B 1 278 ? -10.5 7.156 25.453 1 92.19 278 PRO B C 1
ATOM 5180 O O . PRO B 1 278 ? -10.172 8.156 24.812 1 92.19 278 PRO B O 1
ATOM 5183 N N . ASP B 1 279 ? -9.93 6.867 26.578 1 89.12 279 ASP B N 1
ATOM 5184 C CA . ASP B 1 279 ? -8.883 7.707 27.141 1 89.12 279 ASP B CA 1
ATOM 5185 C C . ASP B 1 279 ? -7.664 7.762 26.219 1 89.12 279 ASP B C 1
ATOM 5187 O O . ASP B 1 279 ? -6.914 8.742 26.234 1 89.12 279 ASP B O 1
ATOM 5191 N N . VAL B 1 280 ? -7.555 6.773 25.422 1 86.62 280 VAL B N 1
ATOM 5192 C CA . VAL B 1 280 ? -6.414 6.68 24.516 1 86.62 280 VAL B CA 1
ATOM 5193 C C . VAL B 1 280 ? -6.441 7.844 23.531 1 86.62 280 VAL B C 1
ATOM 5195 O O . VAL B 1 280 ? -5.406 8.438 23.234 1 86.62 280 VAL B O 1
ATOM 5198 N N . TYR B 1 281 ? -7.633 8.141 23.016 1 89.19 281 TYR B N 1
ATOM 5199 C CA . TYR B 1 281 ? -7.664 9.172 21.984 1 89.19 281 TYR B CA 1
ATOM 5200 C C . TYR B 1 281 ? -8.211 10.484 22.531 1 89.19 281 TYR B C 1
ATOM 5202 O O . TYR B 1 281 ? -8.023 11.539 21.938 1 89.19 281 TYR B O 1
ATOM 5210 N N . LYS B 1 282 ? -8.812 10.484 23.672 1 88.81 282 LYS B N 1
ATOM 5211 C CA . LYS B 1 282 ? -9.32 11.711 24.266 1 88.81 282 LYS B CA 1
ATOM 5212 C C . LYS B 1 282 ? -8.188 12.57 24.828 1 88.81 282 LYS B C 1
ATOM 5214 O O . LYS B 1 282 ? -8.32 13.789 24.922 1 88.81 282 LYS B O 1
ATOM 5219 N N . GLN B 1 283 ? -7.074 11.953 25.141 1 89.19 283 GLN B N 1
ATOM 5220 C CA . GLN B 1 283 ? -5.973 12.672 25.766 1 89.19 283 GLN B CA 1
ATOM 5221 C C . GLN B 1 283 ? -4.957 13.133 24.719 1 89.19 283 GLN B C 1
ATOM 5223 O O . GLN B 1 283 ? -4.051 13.914 25.031 1 89.19 283 GLN B O 1
ATOM 5228 N N . VAL B 1 284 ? -5.141 12.758 23.547 1 92.06 284 VAL B N 1
ATOM 5229 C CA . VAL B 1 284 ? -4.156 13.039 22.5 1 92.06 284 VAL B CA 1
ATOM 5230 C C . VAL B 1 284 ? -4.094 14.539 22.234 1 92.06 284 VAL B C 1
ATOM 5232 O O . VAL B 1 284 ? -3.008 15.102 22.094 1 92.06 284 VAL B O 1
ATOM 5235 N N . GLY B 1 285 ? -5.262 15.188 22.203 1 94.81 285 GLY B N 1
ATOM 5236 C CA . GLY B 1 285 ? -5.324 16.625 22 1 94.81 285 GLY B CA 1
ATOM 5237 C C . GLY B 1 285 ? -4.582 17.406 23.062 1 94.81 285 GLY B C 1
ATOM 5238 O O . GLY B 1 285 ? -3.797 18.312 22.75 1 94.81 285 GLY B O 1
ATOM 5239 N N . ASN B 1 286 ? -4.805 17 24.297 1 94.56 286 ASN B N 1
ATOM 5240 C CA . ASN B 1 286 ? -4.133 17.656 25.422 1 94.56 286 ASN B CA 1
ATOM 5241 C C . ASN B 1 286 ? -2.621 17.438 25.359 1 94.56 286 ASN B C 1
ATOM 5243 O O . ASN B 1 286 ? -1.854 18.359 25.672 1 94.56 286 ASN B O 1
ATOM 5247 N N . TYR B 1 287 ? -2.279 16.266 25.016 1 93.06 287 TYR B N 1
ATOM 5248 C CA . TYR B 1 287 ? -0.866 15.922 24.906 1 93.06 287 TYR B CA 1
ATOM 5249 C C . TYR B 1 287 ? -0.155 16.812 23.906 1 93.06 287 TYR B C 1
ATOM 5251 O O . TYR B 1 287 ? 0.865 17.438 24.219 1 93.06 287 TYR B O 1
ATOM 5259 N N . TYR B 1 288 ? -0.72 16.953 22.781 1 95.69 288 TYR B N 1
ATOM 5260 C CA . TYR B 1 288 ? -0.053 17.703 21.719 1 95.69 288 TYR B CA 1
ATOM 5261 C C . TYR B 1 288 ? -0.238 19.203 21.922 1 95.69 288 TYR B C 1
ATOM 5263 O O . TYR B 1 288 ? 0.602 20.016 21.5 1 95.69 288 TYR B O 1
ATOM 5271 N N . GLN B 1 289 ? -1.352 19.625 22.578 1 97.19 289 GLN B N 1
ATOM 5272 C CA . GLN B 1 289 ? -1.498 21.031 22.922 1 97.19 289 GLN B CA 1
ATOM 5273 C C . GLN B 1 289 ? -0.391 21.484 23.859 1 97.19 289 GLN B C 1
ATOM 5275 O O . GLN B 1 289 ? 0.181 22.562 23.688 1 97.19 289 GLN B O 1
ATOM 5280 N N . ALA B 1 290 ? -0.128 20.703 24.859 1 96.56 290 ALA B N 1
ATOM 5281 C CA . ALA B 1 290 ? 0.954 21.016 25.797 1 96.56 290 ALA B CA 1
ATOM 5282 C C . ALA B 1 290 ? 2.291 21.125 25.062 1 96.56 290 ALA B C 1
ATOM 5284 O O . ALA B 1 290 ? 3.09 22.016 25.344 1 96.56 290 ALA B O 1
ATOM 5285 N N . LYS B 1 291 ? 2.484 20.266 24.172 1 95.75 291 LYS B N 1
ATOM 5286 C CA . LYS B 1 291 ? 3.729 20.25 23.406 1 95.75 291 LYS B CA 1
ATOM 5287 C C . LYS B 1 291 ? 3.814 21.469 22.484 1 95.75 291 LYS B C 1
ATOM 5289 O O . LYS B 1 291 ? 4.879 22.078 22.359 1 95.75 291 LYS B O 1
ATOM 5294 N N . ARG B 1 292 ? 2.723 21.719 21.797 1 97.19 292 ARG B N 1
ATOM 5295 C CA . ARG B 1 292 ? 2.666 22.922 20.969 1 97.19 292 ARG B CA 1
ATOM 5296 C C . ARG B 1 292 ? 2.992 24.172 21.766 1 97.19 292 ARG B C 1
ATOM 5298 O O . ARG B 1 292 ? 3.801 25 21.344 1 97.19 292 ARG B O 1
ATOM 5305 N N . ASP B 1 293 ? 2.344 24.297 22.922 1 97.94 293 ASP B N 1
ATOM 5306 C CA . ASP B 1 293 ? 2.537 25.469 23.766 1 97.94 293 ASP B CA 1
ATOM 5307 C C . ASP B 1 293 ? 3.979 25.562 24.266 1 97.94 293 ASP B C 1
ATOM 5309 O O . ASP B 1 293 ? 4.559 26.641 24.312 1 97.94 293 ASP B O 1
ATOM 5313 N N . TYR B 1 294 ? 4.496 24.422 24.609 1 97.56 294 TYR B N 1
ATOM 5314 C CA . TYR B 1 294 ? 5.887 24.344 25.031 1 97.56 294 TYR B CA 1
ATOM 5315 C C . TYR B 1 294 ? 6.82 24.797 23.906 1 97.56 294 TYR B C 1
ATOM 5317 O O . TYR B 1 294 ? 7.676 25.656 24.109 1 97.56 294 TYR B O 1
ATOM 5325 N N . PHE B 1 295 ? 6.695 24.234 22.766 1 97.75 295 PHE B N 1
ATOM 5326 C CA . PHE B 1 295 ? 7.527 24.531 21.609 1 97.75 295 PHE B CA 1
ATOM 5327 C C . PHE B 1 295 ? 7.43 26 21.219 1 97.75 295 PHE B C 1
ATOM 5329 O O . PHE B 1 295 ? 8.453 26.672 21.047 1 97.75 295 PHE B O 1
ATOM 5336 N N . ASN B 1 296 ? 6.203 26.484 21.094 1 97.75 296 ASN B N 1
ATOM 5337 C CA . ASN B 1 296 ? 5.977 27.875 20.734 1 97.75 296 ASN B CA 1
ATOM 5338 C C . ASN B 1 296 ? 6.559 28.828 21.781 1 97.75 296 ASN B C 1
ATOM 5340 O O . ASN B 1 296 ? 7.184 29.828 21.422 1 97.75 296 ASN B O 1
ATOM 5344 N N . GLY B 1 297 ? 6.27 28.516 23 1 97.75 297 GLY B N 1
ATOM 5345 C CA . GLY B 1 297 ? 6.828 29.344 24.062 1 97.75 297 GLY B CA 1
ATOM 5346 C C . GLY B 1 297 ? 8.344 29.469 23.984 1 97.75 297 GLY B C 1
ATOM 5347 O O . GLY B 1 297 ? 8.883 30.562 24.094 1 97.75 297 GLY B O 1
ATOM 5348 N N . LYS B 1 298 ? 8.984 28.344 23.781 1 97.44 298 LYS B N 1
ATOM 5349 C CA . LYS B 1 298 ? 10.445 28.328 23.703 1 97.44 298 LYS B CA 1
ATOM 5350 C C . LYS B 1 298 ? 10.93 29.047 22.453 1 97.44 298 LYS B C 1
ATOM 5352 O O . LYS B 1 298 ? 11.953 29.734 22.484 1 97.44 298 LYS B O 1
ATOM 5357 N N . ILE B 1 299 ? 10.297 28.859 21.391 1 97.56 299 ILE B N 1
ATOM 5358 C CA . ILE B 1 299 ? 10.68 29.5 20.141 1 97.56 299 ILE B CA 1
ATOM 5359 C C . ILE B 1 299 ? 10.57 31.016 20.281 1 97.56 299 ILE B C 1
ATOM 5361 O O . ILE B 1 299 ? 11.477 31.75 19.891 1 97.56 299 ILE B O 1
ATOM 5365 N N . ILE B 1 300 ? 9.477 31.5 20.859 1 96.88 300 ILE B N 1
ATOM 5366 C CA . ILE B 1 300 ? 9.227 32.938 21.031 1 96.88 300 ILE B CA 1
ATOM 5367 C C . ILE B 1 300 ? 10.312 33.531 21.922 1 96.88 300 ILE B C 1
ATOM 5369 O O . ILE B 1 300 ? 10.82 34.625 21.656 1 96.88 300 ILE B O 1
ATOM 5373 N N . ASN B 1 301 ? 10.703 32.781 22.859 1 97.19 301 ASN B N 1
ATOM 5374 C CA . ASN B 1 301 ? 11.633 33.312 23.859 1 97.19 301 ASN B CA 1
ATOM 5375 C C . ASN B 1 301 ? 13.07 33.25 23.344 1 97.19 301 ASN B C 1
ATOM 5377 O O . ASN B 1 301 ? 13.93 34 23.844 1 97.19 301 ASN B O 1
ATOM 5381 N N . ASN B 1 302 ? 13.312 32.438 22.375 1 97.06 302 ASN B N 1
ATOM 5382 C CA . ASN B 1 302 ? 14.711 32.219 22.047 1 97.06 302 ASN B CA 1
ATOM 5383 C C . ASN B 1 302 ? 15.016 32.594 20.609 1 97.06 302 ASN B C 1
ATOM 5385 O O . ASN B 1 302 ? 16.172 32.594 20.188 1 97.06 302 ASN B O 1
ATOM 5389 N N . THR B 1 303 ? 14.039 32.844 19.844 1 96.25 303 THR B N 1
ATOM 5390 C CA . THR B 1 303 ? 14.234 33.188 18.438 1 96.25 303 THR B CA 1
ATOM 5391 C C . THR B 1 303 ? 13.359 34.375 18.047 1 96.25 303 THR B C 1
ATOM 5393 O O . THR B 1 303 ? 12.688 34.969 18.891 1 96.25 303 THR B O 1
ATOM 5396 N N . ARG B 1 304 ? 13.43 34.781 16.719 1 97 304 ARG B N 1
ATOM 5397 C CA . ARG B 1 304 ? 12.594 35.875 16.203 1 97 304 ARG B CA 1
ATOM 5398 C C . ARG B 1 304 ? 11.492 35.312 15.297 1 97 304 ARG B C 1
ATOM 5400 O O . ARG B 1 304 ? 10.875 36.062 14.539 1 97 304 ARG B O 1
ATOM 5407 N N . LEU B 1 305 ? 11.32 34 15.391 1 97.19 305 LEU B N 1
ATOM 5408 C CA . LEU B 1 305 ? 10.219 33.375 14.672 1 97.19 305 LEU B CA 1
ATOM 5409 C C . LEU B 1 305 ? 8.891 33.656 15.344 1 97.19 305 LEU B C 1
ATOM 5411 O O . LEU B 1 305 ? 8.797 33.656 16.578 1 97.19 305 LEU B O 1
ATOM 5415 N N . ILE B 1 306 ? 7.906 33.938 14.539 1 97.38 306 ILE B N 1
ATOM 5416 C CA . ILE B 1 306 ? 6.578 34.25 15.047 1 97.38 306 ILE B CA 1
ATOM 5417 C C . ILE B 1 306 ? 5.602 33.156 14.688 1 97.38 306 ILE B C 1
ATOM 5419 O O . ILE B 1 306 ? 5.348 32.875 13.516 1 97.38 306 ILE B O 1
ATOM 5423 N N . PRO B 1 307 ? 5.027 32.5 15.656 1 97.5 307 PRO B N 1
ATOM 5424 C CA . PRO B 1 307 ? 4.09 31.406 15.352 1 97.5 307 PRO B CA 1
ATOM 5425 C C . PRO B 1 307 ? 2.795 31.906 14.711 1 97.5 307 PRO B C 1
ATOM 5427 O O . PRO B 1 307 ? 2.26 32.938 15.125 1 97.5 307 PRO B O 1
ATOM 5430 N N . ILE B 1 308 ? 2.371 31.25 13.656 1 96.88 308 ILE B N 1
ATOM 5431 C CA . ILE B 1 308 ? 1.048 31.453 13.078 1 96.88 308 ILE B CA 1
ATOM 5432 C C . ILE B 1 308 ? 0.02 30.609 13.828 1 96.88 308 ILE B C 1
ATOM 5434 O O . ILE B 1 308 ? 0.289 29.469 14.18 1 96.88 308 ILE B O 1
ATOM 5438 N N . PRO B 1 309 ? -1.102 31.172 14.141 1 92.5 309 PRO B N 1
ATOM 5439 C CA . PRO B 1 309 ? -2.09 30.406 14.922 1 92.5 309 PRO B CA 1
ATOM 5440 C C . PRO B 1 309 ? -2.408 29.047 14.305 1 92.5 309 PRO B C 1
ATOM 5442 O O . PRO B 1 309 ? -2.57 28.938 13.094 1 92.5 309 PRO B O 1
ATOM 5445 N N . SER B 1 310 ? -2.385 28.047 15.195 1 95.12 310 SER B N 1
ATOM 5446 C CA . SER B 1 310 ? -2.695 26.672 14.812 1 95.12 310 SER B CA 1
ATOM 5447 C C . SER B 1 310 ? -3.674 26.031 15.789 1 95.12 310 SER B C 1
ATOM 5449 O O . SER B 1 310 ? -3.424 26 17 1 95.12 310 SER B O 1
ATOM 5451 N N . GLN B 1 311 ? -4.758 25.469 15.258 1 97.31 311 GLN B N 1
ATOM 5452 C CA . GLN B 1 311 ? -5.824 24.906 16.094 1 97.31 311 GLN B CA 1
ATOM 5453 C C . GLN B 1 311 ? -5.727 23.391 16.172 1 97.31 311 GLN B C 1
ATOM 5455 O O . GLN B 1 311 ? -6.441 22.766 16.953 1 97.31 311 GLN B O 1
ATOM 5460 N N . GLY B 1 312 ? -4.805 22.812 15.438 1 97.75 312 GLY B N 1
ATOM 5461 C CA . GLY B 1 312 ? -4.711 21.359 15.461 1 97.75 312 GLY B CA 1
ATOM 5462 C C . GLY B 1 312 ? -3.494 20.828 14.727 1 97.75 312 GLY B C 1
ATOM 5463 O O . GLY B 1 312 ? -2.666 21.609 14.242 1 97.75 312 GLY B O 1
ATOM 5464 N N . THR B 1 313 ? -3.326 19.438 14.719 1 97.38 313 THR B N 1
ATOM 5465 C CA . THR B 1 313 ? -2.225 18.672 14.141 1 97.38 313 THR B CA 1
ATOM 5466 C C . THR B 1 313 ? -0.965 18.828 14.992 1 97.38 313 THR B C 1
ATOM 5468 O O . THR B 1 313 ? -1.039 19.219 16.156 1 97.38 313 THR B O 1
ATOM 5471 N N . TYR B 1 314 ? 0.14 18.344 14.539 1 97 314 TYR B N 1
ATOM 5472 C CA . TYR B 1 314 ? 1.408 18.562 15.227 1 97 314 TYR B CA 1
ATOM 5473 C C . TYR B 1 314 ? 2.383 19.344 14.352 1 97 314 TYR B C 1
ATOM 5475 O O . TYR B 1 314 ? 3.6 19.203 14.492 1 97 314 TYR B O 1
ATOM 5483 N N . PHE B 1 315 ? 1.76 20.109 13.453 1 97.12 315 PHE B N 1
ATOM 5484 C CA . PHE B 1 315 ? 2.525 21.031 12.609 1 97.12 315 PHE B CA 1
ATOM 5485 C C . PHE B 1 315 ? 2.305 22.469 13.031 1 97.12 315 PHE B C 1
ATOM 5487 O O . PHE B 1 315 ? 1.192 22.859 13.398 1 97.12 315 PHE B O 1
ATOM 5494 N N . GLN B 1 316 ? 3.367 23.219 12.93 1 97.88 316 GLN B N 1
ATOM 5495 C CA . GLN B 1 316 ? 3.303 24.625 13.312 1 97.88 316 GLN B CA 1
ATOM 5496 C C . GLN B 1 316 ? 3.984 25.516 12.273 1 97.88 316 GLN B C 1
ATOM 5498 O O . GLN B 1 316 ? 5.152 25.297 11.938 1 97.88 316 GLN B O 1
ATOM 5503 N N . LEU B 1 317 ? 3.232 26.438 11.734 1 97.81 317 LEU B N 1
ATOM 5504 C CA . LEU B 1 317 ? 3.795 27.438 10.844 1 97.81 317 LEU B CA 1
ATOM 5505 C C . LEU B 1 317 ? 4.414 28.594 11.641 1 97.81 317 LEU B C 1
ATOM 5507 O O . LEU B 1 317 ? 3.873 29 12.664 1 97.81 317 LEU B O 1
ATOM 5511 N N . PHE B 1 318 ? 5.516 29.094 11.117 1 97.88 318 PHE B N 1
ATOM 5512 C CA . PHE B 1 318 ? 6.195 30.25 11.695 1 97.88 318 PHE B CA 1
ATOM 5513 C C . PHE B 1 318 ? 6.516 31.266 10.625 1 97.88 318 PHE B C 1
ATOM 5515 O O . PHE B 1 318 ? 6.918 30.922 9.516 1 97.88 318 PHE B O 1
ATOM 5522 N N . SER B 1 319 ? 6.34 32.5 10.969 1 97.62 319 SER B N 1
ATOM 5523 C CA . SER B 1 319 ? 6.848 33.562 10.133 1 97.62 319 SER B CA 1
ATOM 5524 C C . SER B 1 319 ? 8.297 33.906 10.477 1 97.62 319 SER B C 1
ATOM 5526 O O . SER B 1 319 ? 8.664 33.969 11.648 1 97.62 319 SER B O 1
ATOM 5528 N N . TYR B 1 320 ? 9.102 34.031 9.5 1 97.44 320 TYR B N 1
ATOM 5529 C CA . TYR B 1 320 ? 10.492 34.438 9.711 1 97.44 320 TYR B CA 1
ATOM 5530 C C . TYR B 1 320 ? 10.719 35.844 9.203 1 97.44 320 TYR B C 1
ATOM 5532 O O . TYR B 1 320 ? 11.859 36.219 8.906 1 97.44 320 TYR B O 1
ATOM 5540 N N . GLU B 1 321 ? 9.703 36.656 9.062 1 96.25 321 GLU B N 1
ATOM 5541 C CA . GLU B 1 321 ? 9.758 38 8.477 1 96.25 321 GLU B CA 1
ATOM 5542 C C . GLU B 1 321 ? 10.734 38.906 9.227 1 96.25 321 GLU B C 1
ATOM 5544 O O . GLU B 1 321 ? 11.312 39.812 8.648 1 96.25 321 GLU B O 1
ATOM 5549 N N . MET B 1 322 ? 11 38.625 10.422 1 95.81 322 MET B N 1
ATOM 5550 C CA . MET B 1 322 ? 11.883 39.438 11.25 1 95.81 322 MET B CA 1
ATOM 5551 C C . MET B 1 322 ? 13.328 38.969 11.133 1 95.81 322 MET B C 1
ATOM 5553 O O . MET B 1 322 ? 14.234 39.594 11.719 1 95.81 322 MET B O 1
ATOM 5557 N N . ILE B 1 323 ? 13.57 38 10.414 1 95.44 323 ILE B N 1
ATOM 5558 C CA . ILE B 1 323 ? 14.898 37.375 10.336 1 95.44 323 ILE B CA 1
ATOM 5559 C C . ILE B 1 323 ? 15.492 37.625 8.953 1 95.44 323 ILE B C 1
ATOM 5561 O O . ILE B 1 323 ? 16.672 37.938 8.828 1 95.44 323 ILE B O 1
ATOM 5565 N N . SER B 1 324 ? 14.672 37.438 7.992 1 95.19 324 SER B N 1
ATOM 5566 C CA . SER B 1 324 ? 15.195 37.469 6.633 1 95.19 324 SER B CA 1
ATOM 5567 C C . SER B 1 324 ? 14.133 37.906 5.641 1 95.19 324 SER B C 1
ATOM 5569 O O . SER B 1 324 ? 12.938 37.781 5.91 1 95.19 324 SER B O 1
ATOM 5571 N N . GLU B 1 325 ? 14.609 38.375 4.473 1 94.75 325 GLU B N 1
ATOM 5572 C CA . GLU B 1 325 ? 13.734 38.719 3.359 1 94.75 325 GLU B CA 1
ATOM 5573 C C . GLU B 1 325 ? 13.797 37.688 2.25 1 94.75 325 GLU B C 1
ATOM 5575 O O . GLU B 1 325 ? 13.133 37.812 1.221 1 94.75 325 GLU B O 1
ATOM 5580 N N . ASP B 1 326 ? 14.461 36.625 2.504 1 94.5 326 ASP B N 1
ATOM 5581 C CA . ASP B 1 326 ? 14.617 35.562 1.516 1 94.5 326 ASP B CA 1
ATOM 5582 C C . ASP B 1 326 ? 13.281 34.875 1.252 1 94.5 326 ASP B C 1
ATOM 5584 O O . ASP B 1 326 ? 12.398 34.875 2.107 1 94.5 326 ASP B O 1
ATOM 5588 N N . ARG B 1 327 ? 13.258 34.344 0.022 1 93.94 327 ARG B N 1
ATOM 5589 C CA . ARG B 1 327 ? 12.156 33.438 -0.223 1 93.94 327 ARG B CA 1
ATOM 5590 C C . ARG B 1 327 ? 12.266 32.188 0.673 1 93.94 327 ARG B C 1
ATOM 5592 O O . ARG B 1 327 ? 13.359 31.828 1.11 1 93.94 327 ARG B O 1
ATOM 5599 N N . ASP B 1 328 ? 11.102 31.516 0.998 1 92.88 328 ASP B N 1
ATOM 5600 C CA . ASP B 1 328 ? 11.062 30.484 2.035 1 92.88 328 ASP B CA 1
ATOM 5601 C C . ASP B 1 328 ? 11.953 29.297 1.668 1 92.88 328 ASP B C 1
ATOM 5603 O O . ASP B 1 328 ? 12.57 28.688 2.539 1 92.88 328 ASP B O 1
ATOM 5607 N N . ARG B 1 329 ? 12.148 28.953 0.389 1 89.81 329 ARG B N 1
ATOM 5608 C CA . ARG B 1 329 ? 13.031 27.859 -0.019 1 89.81 329 ARG B CA 1
ATOM 5609 C C . ARG B 1 329 ? 14.484 28.203 0.272 1 89.81 329 ARG B C 1
ATOM 5611 O O . ARG B 1 329 ? 15.242 27.344 0.734 1 89.81 329 ARG B O 1
ATOM 5618 N N . GLU B 1 330 ? 14.828 29.391 -0.046 1 90.5 330 GLU B N 1
ATOM 5619 C CA . GLU B 1 330 ? 16.188 29.844 0.247 1 90.5 330 GLU B CA 1
ATOM 5620 C C . GLU B 1 330 ? 16.438 29.891 1.752 1 90.5 330 GLU B C 1
ATOM 5622 O O . GLU B 1 330 ? 17.516 29.516 2.225 1 90.5 330 GLU B O 1
ATOM 5627 N N . PHE B 1 331 ? 15.516 30.453 2.4 1 93.75 331 PHE B N 1
ATOM 5628 C CA . PHE B 1 331 ? 15.648 30.578 3.848 1 93.75 331 PHE B CA 1
ATOM 5629 C C . PHE B 1 331 ? 15.828 29.219 4.5 1 93.75 331 PHE B C 1
ATOM 5631 O O . PHE B 1 331 ? 16.656 29.062 5.402 1 93.75 331 PHE B O 1
ATOM 5638 N N . ILE B 1 332 ? 15.125 28.141 4.145 1 91.25 332 ILE B N 1
ATOM 5639 C CA . ILE B 1 332 ? 15.203 26.828 4.77 1 91.25 332 ILE B CA 1
ATOM 5640 C C . ILE B 1 332 ? 16.578 26.219 4.508 1 91.25 332 ILE B C 1
ATOM 5642 O O . ILE B 1 332 ? 17.125 25.5 5.352 1 91.25 332 ILE B O 1
ATOM 5646 N N . GLU B 1 333 ? 17.094 26.453 3.338 1 88.12 333 GLU B N 1
ATOM 5647 C CA . GLU B 1 333 ? 18.453 25.984 3.061 1 88.12 333 GLU B CA 1
ATOM 5648 C C . GLU B 1 333 ? 19.453 26.609 4.012 1 88.12 333 GLU B C 1
ATOM 5650 O O . GLU B 1 333 ? 20.375 25.938 4.496 1 88.12 333 GLU B O 1
ATOM 5655 N N . LYS B 1 334 ? 19.281 27.859 4.176 1 89.31 334 LYS B N 1
ATOM 5656 C CA . LYS B 1 334 ? 20.156 28.578 5.098 1 89.31 334 LYS B CA 1
ATOM 5657 C C . LYS B 1 334 ? 20 28.062 6.52 1 89.31 334 LYS B C 1
ATOM 5659 O O . LYS B 1 334 ? 21 27.859 7.219 1 89.31 334 LYS B O 1
ATOM 5664 N N . ILE B 1 335 ? 18.828 27.859 6.949 1 91.25 335 ILE B N 1
ATOM 5665 C CA . ILE B 1 335 ? 18.562 27.344 8.289 1 91.25 335 ILE B CA 1
ATOM 5666 C C . ILE B 1 335 ? 19.25 25.984 8.453 1 91.25 335 ILE B C 1
ATOM 5668 O O . ILE B 1 335 ? 19.891 25.734 9.477 1 91.25 335 ILE B O 1
ATOM 5672 N N . LEU B 1 336 ? 19.031 25.125 7.504 1 89.94 336 LEU B N 1
ATOM 5673 C CA . LEU B 1 336 ? 19.609 23.781 7.57 1 89.94 336 LEU B CA 1
ATOM 5674 C C . LEU B 1 336 ? 21.141 23.859 7.66 1 89.94 336 LEU B C 1
ATOM 5676 O O . LEU B 1 336 ? 21.75 23.172 8.477 1 89.94 336 LEU B O 1
ATOM 5680 N N . HIS B 1 337 ? 21.734 24.703 6.859 1 87.44 337 HIS B N 1
ATOM 5681 C CA . HIS B 1 337 ? 23.188 24.812 6.797 1 87.44 337 HIS B CA 1
ATOM 5682 C C . HIS B 1 337 ? 23.734 25.438 8.078 1 87.44 337 HIS B C 1
ATOM 5684 O O . HIS B 1 337 ? 24.75 24.984 8.602 1 87.44 337 HIS B O 1
ATOM 5690 N N . HIS B 1 338 ? 23.125 26.438 8.57 1 90.62 338 HIS B N 1
ATOM 5691 C CA . HIS B 1 338 ? 23.656 27.219 9.68 1 90.62 338 HIS B CA 1
ATOM 5692 C C . HIS B 1 338 ? 23.328 26.578 11.023 1 90.62 338 HIS B C 1
ATOM 5694 O O . HIS B 1 338 ? 24.094 26.672 11.977 1 90.62 338 HIS B O 1
ATOM 5700 N N . THR B 1 339 ? 22.172 25.969 11.102 1 93.19 339 THR B N 1
ATOM 5701 C CA . THR B 1 339 ? 21.719 25.516 12.406 1 93.19 339 THR B CA 1
ATOM 5702 C C . THR B 1 339 ? 21.656 23.984 12.453 1 93.19 339 THR B C 1
ATOM 5704 O O . THR B 1 339 ? 21.594 23.391 13.531 1 93.19 339 THR B O 1
ATOM 5707 N N . GLY B 1 340 ? 21.5 23.359 11.32 1 92.56 340 GLY B N 1
ATOM 5708 C CA . GLY B 1 340 ? 21.328 21.922 11.266 1 92.56 340 GLY B CA 1
ATOM 5709 C C . GLY B 1 340 ? 19.906 21.484 11.57 1 92.56 340 GLY B C 1
ATOM 5710 O O . GLY B 1 340 ? 19.688 20.359 12.039 1 92.56 340 GLY B O 1
ATOM 5711 N N . VAL B 1 341 ? 18.984 22.375 11.414 1 94.88 341 VAL B N 1
ATOM 5712 C CA . VAL B 1 341 ? 17.578 22.016 11.625 1 94.88 341 VAL B CA 1
ATOM 5713 C C . VAL B 1 341 ? 16.828 22.078 10.297 1 94.88 341 VAL B C 1
ATOM 5715 O O . VAL B 1 341 ? 16.859 23.094 9.594 1 94.88 341 VAL B O 1
ATOM 5718 N N . ALA B 1 342 ? 16.156 20.953 9.992 1 92.94 342 ALA B N 1
ATOM 5719 C CA . ALA B 1 342 ? 15.398 20.859 8.75 1 92.94 342 ALA B CA 1
ATOM 5720 C C . ALA B 1 342 ? 13.961 21.328 8.953 1 92.94 342 ALA B C 1
ATOM 5722 O O . ALA B 1 342 ? 13.352 21.047 9.977 1 92.94 342 ALA B O 1
ATOM 5723 N N . ALA B 1 343 ? 13.461 22.078 8.008 1 93.44 343 ALA B N 1
ATOM 5724 C CA . ALA B 1 343 ? 12.094 22.594 7.977 1 93.44 343 ALA B CA 1
ATOM 5725 C C . ALA B 1 343 ? 11.5 22.484 6.574 1 93.44 343 ALA B C 1
ATOM 5727 O O . ALA B 1 343 ? 12.172 22.031 5.641 1 93.44 343 ALA B O 1
ATOM 5728 N N . VAL B 1 344 ? 10.203 22.812 6.465 1 93 344 VAL B N 1
ATOM 5729 C CA . VAL B 1 344 ? 9.547 22.766 5.168 1 93 344 VAL B CA 1
ATOM 5730 C C . VAL B 1 344 ? 9.109 24.172 4.754 1 93 344 VAL B C 1
ATOM 5732 O O . VAL B 1 344 ? 8.516 24.906 5.551 1 93 344 VAL B O 1
ATOM 5735 N N . PRO B 1 345 ? 9.469 24.562 3.521 1 93.5 345 PRO B N 1
ATOM 5736 C CA . PRO B 1 345 ? 8.984 25.859 3.055 1 93.5 345 PRO B CA 1
ATOM 5737 C C . PRO B 1 345 ? 7.469 25.875 2.834 1 93.5 345 PRO B C 1
ATOM 5739 O O . PRO B 1 345 ? 6.91 24.922 2.309 1 93.5 345 PRO B O 1
ATOM 5742 N N . TYR B 1 346 ? 6.859 26.906 3.242 1 93.75 346 TYR B N 1
ATOM 5743 C CA . TYR B 1 346 ? 5.414 27.062 3.104 1 93.75 346 TYR B CA 1
ATOM 5744 C C . TYR B 1 346 ? 4.992 26.953 1.643 1 93.75 346 TYR B C 1
ATOM 5746 O O . TYR B 1 346 ? 3.924 26.422 1.334 1 93.75 346 TYR B O 1
ATOM 5754 N N . SER B 1 347 ? 5.812 27.422 0.727 1 92.56 347 SER B N 1
ATOM 5755 C CA . SER B 1 347 ? 5.512 27.484 -0.701 1 92.56 347 SER B CA 1
ATOM 5756 C C . SER B 1 347 ? 5.355 26.078 -1.29 1 92.56 347 SER B C 1
ATOM 5758 O O . SER B 1 347 ? 4.766 25.922 -2.361 1 92.56 347 SER B O 1
ATOM 5760 N N . LEU B 1 348 ? 5.836 25.109 -0.578 1 90.12 348 LEU B N 1
ATOM 5761 C CA . LEU B 1 348 ? 5.77 23.734 -1.061 1 90.12 348 LEU B CA 1
ATOM 5762 C C . LEU B 1 348 ? 4.324 23.25 -1.134 1 90.12 348 LEU B C 1
ATOM 5764 O O . LEU B 1 348 ? 4.016 22.312 -1.868 1 90.12 348 LEU B O 1
ATOM 5768 N N . PHE B 1 349 ? 3.447 23.891 -0.443 1 93.56 349 PHE B N 1
ATOM 5769 C CA . PHE B 1 349 ? 2.082 23.406 -0.287 1 93.56 349 PHE B CA 1
ATOM 5770 C C . PHE B 1 349 ? 1.146 24.078 -1.276 1 93.56 349 PHE B C 1
ATOM 5772 O O . PHE B 1 349 ? -0.076 23.969 -1.158 1 93.56 349 PHE B O 1
ATOM 5779 N N . PHE B 1 350 ? 1.778 24.812 -2.225 1 92.88 350 PHE B N 1
ATOM 5780 C CA . PHE B 1 350 ? 1.025 25.531 -3.252 1 92.88 350 PHE B CA 1
ATOM 5781 C C . PHE B 1 350 ? 1.452 25.078 -4.645 1 92.88 350 PHE B C 1
ATOM 5783 O O . PHE B 1 350 ? 2.574 24.609 -4.832 1 92.88 350 PHE B O 1
ATOM 5790 N N . HIS B 1 351 ? 0.479 25.203 -5.531 1 88.19 351 HIS B N 1
ATOM 5791 C CA . HIS B 1 351 ? 0.834 24.922 -6.918 1 88.19 351 HIS B CA 1
ATOM 5792 C C . HIS B 1 351 ? 1.601 26.078 -7.543 1 88.19 351 HIS B C 1
ATOM 5794 O O . HIS B 1 351 ? 2.391 25.891 -8.469 1 88.19 351 HIS B O 1
ATOM 5800 N N . GLU B 1 352 ? 1.32 27.281 -6.996 1 86.69 352 GLU B N 1
ATOM 5801 C CA . GLU B 1 352 ? 1.977 28.484 -7.496 1 86.69 352 GLU B CA 1
ATOM 5802 C C . GLU B 1 352 ? 2.984 29.031 -6.488 1 86.69 352 GLU B C 1
ATOM 5804 O O . GLU B 1 352 ? 2.957 28.656 -5.312 1 86.69 352 GLU B O 1
ATOM 5809 N N . LYS B 1 353 ? 3.816 29.938 -6.969 1 82.44 353 LYS B N 1
ATOM 5810 C CA . LYS B 1 353 ? 4.805 30.594 -6.113 1 82.44 353 LYS B CA 1
ATOM 5811 C C . LYS B 1 353 ? 4.125 31.453 -5.062 1 82.44 353 LYS B C 1
ATOM 5813 O O . LYS B 1 353 ? 3.111 32.094 -5.336 1 82.44 353 LYS B O 1
ATOM 5818 N N . GLN B 1 354 ? 4.637 31.359 -3.918 1 85.44 354 GLN B N 1
ATOM 5819 C CA . GLN B 1 354 ? 4.129 32.156 -2.805 1 85.44 354 GLN B CA 1
ATOM 5820 C C . GLN B 1 354 ? 5.188 33.125 -2.307 1 85.44 354 GLN B C 1
ATOM 5822 O O . GLN B 1 354 ? 6.387 32.906 -2.465 1 85.44 354 GLN B O 1
ATOM 5827 N N . LYS B 1 355 ? 4.684 34.219 -1.669 1 88.38 355 LYS B N 1
ATOM 5828 C CA . LYS B 1 355 ? 5.617 35.219 -1.198 1 88.38 355 LYS B CA 1
ATOM 5829 C C . LYS B 1 355 ? 5.684 35.25 0.326 1 88.38 355 LYS B C 1
ATOM 5831 O O . LYS B 1 355 ? 6.555 35.906 0.904 1 88.38 355 LYS B O 1
ATOM 5836 N N . ASN B 1 356 ? 4.77 34.5 0.944 1 91.75 356 ASN B N 1
ATOM 5837 C CA . ASN B 1 356 ? 4.762 34.5 2.402 1 91.75 356 ASN B CA 1
ATOM 5838 C C . ASN B 1 356 ? 6.059 33.938 2.975 1 91.75 356 ASN B C 1
ATOM 5840 O O . ASN B 1 356 ? 6.504 32.875 2.572 1 91.75 356 ASN B O 1
ATOM 5844 N N . PRO B 1 357 ? 6.633 34.688 3.85 1 96.25 357 PRO B N 1
ATOM 5845 C CA . PRO B 1 357 ? 7.848 34.188 4.504 1 96.25 357 PRO B CA 1
ATOM 5846 C C . PRO B 1 357 ? 7.551 33.25 5.664 1 96.25 357 PRO B C 1
ATOM 5848 O O . PRO B 1 357 ? 7.891 33.531 6.812 1 96.25 357 PRO B O 1
ATOM 5851 N N . TRP B 1 358 ? 6.988 32.156 5.387 1 97.06 358 TRP B N 1
ATOM 5852 C CA . TRP B 1 358 ? 6.586 31.188 6.418 1 97.06 358 TRP B CA 1
ATOM 5853 C C . TRP B 1 358 ? 7.27 29.844 6.211 1 97.06 358 TRP B C 1
ATOM 5855 O O . TRP B 1 358 ? 7.645 29.5 5.09 1 97.06 358 TRP B O 1
ATOM 5865 N N . ILE B 1 359 ? 7.5 29.109 7.262 1 95.94 359 ILE B N 1
ATOM 5866 C CA . ILE B 1 359 ? 8.031 27.75 7.262 1 95.94 359 ILE B CA 1
ATOM 5867 C C . ILE B 1 359 ? 7.223 26.891 8.227 1 95.94 359 ILE B C 1
ATOM 5869 O O . ILE B 1 359 ? 6.512 27.406 9.094 1 95.94 359 ILE B O 1
ATOM 5873 N N . ARG B 1 360 ? 7.297 25.594 8 1 96.56 360 ARG B N 1
ATOM 5874 C CA . ARG B 1 360 ? 6.57 24.672 8.859 1 96.56 360 ARG B CA 1
ATOM 5875 C C . ARG B 1 360 ? 7.535 23.766 9.617 1 96.56 360 ARG B C 1
ATOM 5877 O O . ARG B 1 360 ? 8.484 23.234 9.047 1 96.56 360 ARG B O 1
ATOM 5884 N N . PHE B 1 361 ? 7.277 23.656 10.898 1 96.5 361 PHE B N 1
ATOM 5885 C CA . PHE B 1 361 ? 7.949 22.656 11.727 1 96.5 361 PHE B CA 1
ATOM 5886 C C . PHE B 1 361 ? 6.969 21.578 12.172 1 96.5 361 PHE B C 1
ATOM 5888 O O . PHE B 1 361 ? 5.777 21.844 12.352 1 96.5 361 PHE B O 1
ATOM 5895 N N . ASN B 1 362 ? 7.477 20.359 12.281 1 95.25 362 ASN B N 1
ATOM 5896 C CA . ASN B 1 362 ? 6.797 19.25 12.953 1 95.25 362 ASN B CA 1
ATOM 5897 C C . ASN B 1 362 ? 7.262 19.109 14.398 1 95.25 362 ASN B C 1
ATOM 5899 O O . ASN B 1 362 ? 8.398 18.719 14.656 1 95.25 362 ASN B O 1
ATOM 5903 N N . PHE B 1 363 ? 6.375 19.391 15.352 1 96.12 363 PHE B N 1
ATOM 5904 C CA . PHE B 1 363 ? 6.812 19.391 16.734 1 96.12 363 PHE B CA 1
ATOM 5905 C C . PHE B 1 363 ? 6.48 18.062 17.422 1 96.12 363 PHE B C 1
ATOM 5907 O O . PHE B 1 363 ? 6.629 17.938 18.641 1 96.12 363 PHE B O 1
ATOM 5914 N N . ALA B 1 364 ? 5.973 17.078 16.703 1 92.75 364 ALA B N 1
ATOM 5915 C CA . ALA B 1 364 ? 5.746 15.742 17.234 1 92.75 364 ALA B CA 1
ATOM 5916 C C . ALA B 1 364 ? 7.059 14.984 17.391 1 92.75 364 ALA B C 1
ATOM 5918 O O . ALA B 1 364 ? 7.285 13.977 16.734 1 92.75 364 ALA B O 1
ATOM 5919 N N . ARG B 1 365 ? 7.883 15.469 18.281 1 90.94 365 ARG B N 1
ATOM 5920 C CA . ARG B 1 365 ? 9.195 14.953 18.641 1 90.94 365 ARG B CA 1
ATOM 5921 C C . ARG B 1 365 ? 9.367 14.875 20.156 1 90.94 365 ARG B C 1
ATOM 5923 O O . ARG B 1 365 ? 8.695 15.602 20.891 1 90.94 365 ARG B O 1
ATOM 5930 N N . PRO B 1 366 ? 10.289 13.992 20.531 1 88.62 366 PRO B N 1
ATOM 5931 C CA . PRO B 1 366 ? 10.625 14.023 21.953 1 88.62 366 PRO B CA 1
ATOM 5932 C C . PRO B 1 366 ? 11.133 15.391 22.406 1 88.62 366 PRO B C 1
ATOM 5934 O O . PRO B 1 366 ? 11.75 16.109 21.625 1 88.62 366 PRO B O 1
ATOM 5937 N N . VAL B 1 367 ? 10.922 15.656 23.656 1 92.5 367 VAL B N 1
ATOM 5938 C CA . VAL B 1 367 ? 11.203 16.969 24.219 1 92.5 367 VAL B CA 1
ATOM 5939 C C . VAL B 1 367 ? 12.695 17.297 24.078 1 92.5 367 VAL B C 1
ATOM 5941 O O . VAL B 1 367 ? 13.07 18.438 23.812 1 92.5 367 VAL B O 1
ATOM 5944 N N . ASP B 1 368 ? 13.516 16.281 24.25 1 93.19 368 ASP B N 1
ATOM 5945 C CA . ASP B 1 368 ? 14.961 16.5 24.141 1 93.19 368 ASP B CA 1
ATOM 5946 C C . ASP B 1 368 ? 15.344 16.922 22.719 1 93.19 368 ASP B C 1
ATOM 5948 O O . ASP B 1 368 ? 16.234 17.766 22.547 1 93.19 368 ASP B O 1
ATOM 5952 N N . ILE B 1 369 ? 14.664 16.406 21.766 1 92.31 369 ILE B N 1
ATOM 5953 C CA . ILE B 1 369 ? 14.906 16.766 20.375 1 92.31 369 ILE B CA 1
ATOM 5954 C C . ILE B 1 369 ? 14.422 18.188 20.125 1 92.31 369 ILE B C 1
ATOM 5956 O O . ILE B 1 369 ? 15.102 18.984 19.469 1 92.31 369 ILE B O 1
ATOM 5960 N N . LEU B 1 370 ? 13.273 18.516 20.672 1 95.94 370 LEU B N 1
ATOM 5961 C CA . LEU B 1 370 ? 12.742 19.859 20.516 1 95.94 370 LEU B CA 1
ATOM 5962 C C . LEU B 1 370 ? 13.656 20.891 21.172 1 95.94 370 LEU B C 1
ATOM 5964 O O . LEU B 1 370 ? 13.93 21.953 20.594 1 95.94 370 LEU B O 1
ATOM 5968 N N . ASP B 1 371 ? 14.18 20.531 22.281 1 96.94 371 ASP B N 1
ATOM 5969 C CA . ASP B 1 371 ? 15.094 21.438 22.984 1 96.94 371 ASP B CA 1
ATOM 5970 C C . ASP B 1 371 ? 16.359 21.672 22.188 1 96.94 371 ASP B C 1
ATOM 5972 O O . ASP B 1 371 ? 16.844 22.797 22.078 1 96.94 371 ASP B O 1
ATOM 5976 N N . SER B 1 372 ? 16.859 20.594 21.688 1 96.19 372 SER B N 1
ATOM 5977 C CA . SER B 1 372 ? 18.062 20.703 20.859 1 96.19 372 SER B CA 1
ATOM 5978 C C . SER B 1 372 ? 17.797 21.547 19.625 1 96.19 372 SER B C 1
ATOM 5980 O O . SER B 1 372 ? 18.641 22.359 19.234 1 96.19 372 SER B O 1
ATOM 5982 N N . ALA B 1 373 ? 16.703 21.359 19.016 1 96.69 373 ALA B N 1
ATOM 5983 C CA . ALA B 1 373 ? 16.344 22.141 17.828 1 96.69 373 ALA B CA 1
ATOM 5984 C C . ALA B 1 373 ? 16.25 23.625 18.156 1 96.69 373 ALA B C 1
ATOM 5986 O O . ALA B 1 373 ? 16.766 24.469 17.422 1 96.69 373 ALA B O 1
ATOM 5987 N N . ILE B 1 374 ? 15.609 23.922 19.25 1 96.88 374 ILE B N 1
ATOM 5988 C CA . ILE B 1 374 ? 15.406 25.297 19.672 1 96.88 374 ILE B CA 1
ATOM 5989 C C . ILE B 1 374 ? 16.75 25.953 19.953 1 96.88 374 ILE B C 1
ATOM 5991 O O . ILE B 1 374 ? 17 27.094 19.562 1 96.88 374 ILE B O 1
ATOM 5995 N N . SER B 1 375 ? 17.594 25.219 20.625 1 96.69 375 SER B N 1
ATOM 5996 C CA . SER B 1 375 ? 18.938 25.719 20.922 1 96.69 375 SER B CA 1
ATOM 5997 C C . SER B 1 375 ? 19.688 26.062 19.641 1 96.69 375 SER B C 1
ATOM 5999 O O . SER B 1 375 ? 20.344 27.109 19.562 1 96.69 375 SER B O 1
ATOM 6001 N N . ARG B 1 376 ? 19.562 25.281 18.719 1 96.38 376 ARG B N 1
ATOM 6002 C CA . ARG B 1 376 ? 20.25 25.5 17.453 1 96.38 376 ARG B CA 1
ATOM 6003 C C . ARG B 1 376 ? 19.641 26.672 16.703 1 96.38 376 ARG B C 1
ATOM 6005 O O . ARG B 1 376 ? 20.344 27.469 16.078 1 96.38 376 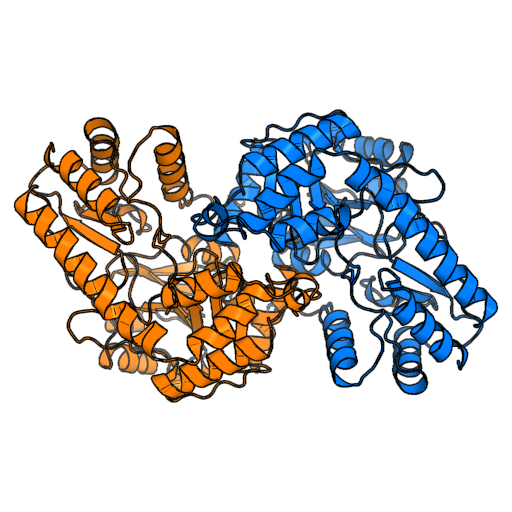ARG B O 1
ATOM 6012 N N . LEU B 1 377 ? 18.375 26.75 16.75 1 96.44 377 LEU B N 1
ATOM 6013 C CA . LEU B 1 377 ? 17.641 27.797 16.016 1 96.44 377 LEU B CA 1
ATOM 6014 C C . LEU B 1 377 ? 17.906 29.172 16.641 1 96.44 377 LEU B C 1
ATOM 6016 O O . LEU B 1 377 ? 17.734 30.188 15.984 1 96.44 377 LEU B O 1
ATOM 6020 N N . SER B 1 378 ? 18.234 29.141 17.859 1 94.75 378 SER B N 1
ATOM 6021 C CA . SER B 1 378 ? 18.484 30.391 18.562 1 94.75 378 SER B CA 1
ATOM 6022 C C . SER B 1 378 ? 19.688 31.125 17.984 1 94.75 378 SER B C 1
ATOM 6024 O O . SER B 1 378 ? 19.891 32.312 18.234 1 94.75 378 SER B O 1
ATOM 6026 N N . ARG B 1 379 ? 20.391 30.438 17.156 1 89.75 379 ARG B N 1
ATOM 6027 C CA . ARG B 1 379 ? 21.578 31 16.547 1 89.75 379 ARG B CA 1
ATOM 6028 C C . ARG B 1 379 ? 21.219 31.828 15.305 1 89.75 379 ARG B C 1
ATOM 6030 O O . ARG B 1 379 ? 22.062 32.531 14.75 1 89.75 379 ARG B O 1
ATOM 6037 N N . LEU B 1 380 ? 20.047 31.766 14.898 1 86.25 380 LEU B N 1
ATOM 6038 C CA . LEU B 1 380 ? 19.609 32.5 13.711 1 86.25 380 LEU B CA 1
ATOM 6039 C C . LEU B 1 380 ? 19.547 34 13.984 1 86.25 380 LEU B C 1
ATOM 6041 O O . LEU B 1 380 ? 19.109 34.406 15.055 1 86.25 380 LEU B O 1
#

InterPro domains:
  IPR004839 Aminotransferase, class I/classII, large domain [PF00155] (51-376)
  IPR015421 Pyridoxal phosphate-dependent transferase, major domain [G3DSA:3.40.640.10] (39-277)
  IPR015422 Pyridoxal phosphate-dependent transferase, small domain [G3DSA:3.90.1150.10] (17-377)
  IPR015424 Pyridoxal phosphate-dependent transferase [SSF53383] (3-379)
  IPR051326 Kynurenine--oxoglutarate transaminase [PTHR43807] (8-379)

Sequence (760 aa):
MIQPKFLSLDPEYVSQVSETALTSGAIDLAAGSSMENMPVELATYFKNLPEQDILRPFAPANGLMSLREAIARKTALLYGHGYCAGDEISITTGANQALFASMSAFLEEGDEVILFEPANENYLPIILLCGARPVYISLKEPDFHVDWEAVTRMVTAKTKMIIINSPHNPTGMVFNELDMLRLQKVINGTQIIVLSDERYEHIVFDGFSHQSVALYPQLVERSILVSSLSETCRASWPVGYCAAPAKMMKKVRQILQVLHSGHFAPFQMALAEIIENPDVYKQVGNYYQAKRDYFNGKIINNTRLIPIPSQGTYFQLFSYEMISEDRDREFIEKILHHTGVAAVPYSLFFHEKQKNPWIRFNFARPVDILDSAISRLSRLMIQPKFLSLDPEYVSQVSETALTSGAIDLAAGSSMENMPVELATYFKNLPEQDILRPFAPANGLMSLREAIARKTALLYGHGYCAGDEISITTGANQALFASMSAFLEEGDEVILFEPANENYLPIILLCGARPVYISLKEPDFHVDWEAVTRMVTAKTKMIIINSPHNPTGMVFNELDMLRLQKVINGTQIIVLSDERYEHIVFDGFSHQSVALYPQLVERSILVSSLSETCRASWPVGYCAAPAKMMKKVRQILQVLHSGHFAPFQMALAEIIENPDVYKQVGNYYQAKRDYFNGKIINNTRLIPIPSQGTYFQLFSYEMISEDRDREFIEKILHHTGVAAVPYSLFFHEKQKNPWIRFNFARPVDILDSAISRLSRL

Foldseek 3Di:
DPPPLQPDFCLCPLVVLQVVLVVVVFQEQADPAFPADFDPLLVVCVVCPDPCLVPDDFAALQGDLLLLCLVQVLCCVQQNFRFDSPQFKGKDQALLLLQLLLCLLFAAAAAEEEDEPLADSSNSSSCSVRNYHYDYFYQDPDLRHGPLVVVLVSDDLRHAEYEAEACGPPNQHHDDPVNLVSVLVSCPPHLHAYEYECQFQLQFDDPDHHDFLSNPPSNQQRYKYKYWLCNQRVNPGTMIMIGHPRVSSVSSSVSSVVPDDHDSRSSSVSSSVVVNDVCRRNCSNVVLRVLVCVLQVLLVVQHVWAWRDHGGDQKTKTAPVVPDQDQQVVVQVVLCVQQSYHWARSQSSDSDGDRGRMIMGRRSYDPVSSVSSSVSNSVD/DPPPLQPDFCLCPLVVLQVVLVVVVFQEQADPAFDDDFDPLLVVCVVCPDPCLVPDDFAFLQGDLLLLCLVQVLCCVQQNFRFDSPQFKGKDQALLLLQLLLCLLFAAAAAEEEAEPLADSSNSSSCSVRNYHYDYFYQDPDLRHGPLVVVLVSDDLRHAEYEEEACGPPNQHHDDPVNLVSVLVSCPPHLHAYEYECQFQLQFDDPDHHDFLSNPVSNQQRYKYKYWLCNQRVNPGTMIMIGHPRVSSVSSSVSSVVVDDHDSRSSSVSSSVVVNDVCRRNCSNVVLNVLVCVLQVLLVVQHPWAWRDHGGDQKTKTAPVVPDQDQQVVVQVVLCVQQSYHWARSQSSDSDGDRGRMIMGRRSYDPVSSVSSSVSNSVD